Protein AF-A0A1X7TLF6-F1 (afdb_monomer)

InterPro domains:
  IPR027417 P-loop containing nucleoside triphosphate hydrolase [G3DSA:3.40.50.300] (370-614)
  IPR027417 P-loop containing nucleoside triphosphate hydrolase [SSF52540] (423-614)
  IPR045055 DNA2/NAM7-like helicase [PTHR10887] (126-614)

Organism: Amphimedon queenslandica (NCBI:txid400682)

Structure (mmCIF, N/CA/C/O backbone):
data_AF-A0A1X7TLF6-F1
#
_entry.id   AF-A0A1X7TLF6-F1
#
loop_
_atom_site.group_PDB
_atom_site.id
_atom_site.type_symbol
_atom_site.label_atom_id
_atom_site.label_alt_id
_atom_site.label_comp_id
_atom_site.label_asym_id
_atom_site.label_entity_id
_atom_site.label_seq_id
_atom_site.pdbx_PDB_ins_code
_atom_site.Cartn_x
_atom_site.Cartn_y
_atom_site.Cartn_z
_atom_site.occupancy
_atom_site.B_iso_or_equiv
_atom_site.auth_seq_id
_atom_site.auth_comp_id
_atom_site.auth_asym_id
_atom_site.auth_atom_id
_atom_site.pdbx_PDB_model_num
ATOM 1 N N . MET A 1 1 ? -27.884 45.893 4.105 1.00 52.44 1 MET A N 1
ATOM 2 C CA . MET A 1 1 ? -26.472 46.278 4.357 1.00 52.44 1 MET A CA 1
ATOM 3 C C . MET A 1 1 ? -25.702 45.244 5.180 1.00 52.44 1 MET A C 1
ATOM 5 O O . MET A 1 1 ? -24.626 44.874 4.738 1.00 52.44 1 MET A O 1
ATOM 9 N N . LYS A 1 2 ? -26.229 44.718 6.301 1.00 52.31 2 LYS A N 1
ATOM 10 C CA . LYS A 1 2 ? -25.529 43.702 7.125 1.00 52.31 2 LYS A CA 1
ATOM 11 C C . LYS A 1 2 ? -25.137 42.419 6.367 1.00 52.31 2 LYS A C 1
ATOM 13 O O . LYS A 1 2 ? -24.001 41.988 6.484 1.00 52.31 2 LYS A O 1
ATOM 18 N N . THR A 1 3 ? -26.010 41.883 5.514 1.00 53.84 3 THR A N 1
ATOM 19 C CA . THR A 1 3 ? -25.755 40.642 4.750 1.00 53.84 3 THR A CA 1
ATOM 20 C C . THR A 1 3 ? -24.618 40.775 3.730 1.00 53.84 3 THR A C 1
ATOM 22 O O . THR A 1 3 ? -23.784 39.888 3.625 1.00 53.84 3 THR A O 1
ATOM 25 N N . LYS A 1 4 ? -24.513 41.927 3.049 1.00 57.69 4 LYS A N 1
ATOM 26 C CA . LYS A 1 4 ? -23.407 42.216 2.115 1.00 57.69 4 LYS A CA 1
ATOM 27 C C . LYS A 1 4 ? -22.057 42.397 2.823 1.00 57.69 4 LYS A C 1
ATOM 29 O O . LYS A 1 4 ? -21.023 42.183 2.213 1.00 57.69 4 LYS A O 1
ATOM 34 N N . CYS A 1 5 ? -22.063 42.809 4.092 1.00 58.69 5 CYS A N 1
ATOM 35 C CA . CYS A 1 5 ? -20.845 42.986 4.886 1.00 58.69 5 CYS A CA 1
ATOM 36 C C . CYS A 1 5 ? -20.303 41.643 5.407 1.00 58.69 5 CYS A C 1
ATOM 38 O O . CYS A 1 5 ? -19.096 41.462 5.488 1.00 58.69 5 CYS A O 1
ATOM 40 N N . ILE A 1 6 ? -21.197 40.695 5.714 1.00 66.19 6 ILE A N 1
ATOM 41 C CA . ILE A 1 6 ? -20.839 39.332 6.139 1.00 66.19 6 ILE A CA 1
ATOM 42 C C . ILE A 1 6 ? -20.264 38.540 4.959 1.00 66.19 6 ILE A C 1
ATOM 44 O O . ILE A 1 6 ? -19.164 38.020 5.071 1.00 66.19 6 ILE A O 1
ATOM 48 N N . GLN A 1 7 ? -20.928 38.572 3.799 1.00 64.94 7 GLN A N 1
ATOM 49 C CA . GLN A 1 7 ? -20.441 37.892 2.589 1.00 64.94 7 GLN A CA 1
ATOM 50 C C . GLN A 1 7 ? -19.050 38.371 2.154 1.00 64.94 7 GLN A C 1
ATOM 52 O O . GLN A 1 7 ? -18.226 37.570 1.733 1.00 64.94 7 GLN A O 1
ATOM 57 N N . ARG A 1 8 ? -18.768 39.671 2.304 1.00 68.25 8 ARG A N 1
ATOM 58 C CA . ARG A 1 8 ? -17.463 40.249 1.961 1.00 68.25 8 ARG A CA 1
ATOM 59 C C . ARG A 1 8 ? -16.353 39.811 2.923 1.00 68.25 8 ARG A C 1
ATOM 61 O O . ARG A 1 8 ? -15.228 39.620 2.489 1.00 68.25 8 ARG A O 1
ATOM 68 N N . LYS A 1 9 ? -16.675 39.623 4.208 1.00 70.00 9 LYS A N 1
ATOM 69 C CA . LYS A 1 9 ? -15.733 39.086 5.202 1.00 70.00 9 LYS A CA 1
ATOM 70 C C . LYS A 1 9 ? -15.443 37.603 4.978 1.00 70.00 9 LYS A C 1
ATOM 72 O O . LYS A 1 9 ? -14.286 37.217 5.038 1.00 70.00 9 LYS A O 1
ATOM 77 N N . GLU A 1 10 ? -16.465 36.808 4.666 1.00 73.69 10 GLU A N 1
ATOM 78 C CA . GLU A 1 10 ? -16.305 35.383 4.330 1.00 73.69 10 GLU A CA 1
ATOM 79 C C . GLU A 1 10 ? -15.481 35.190 3.046 1.00 73.69 10 GLU A C 1
ATOM 81 O O . GLU A 1 10 ? -14.695 34.256 2.931 1.00 73.69 10 GLU A O 1
ATOM 86 N N . GLU A 1 11 ? -15.630 36.085 2.068 1.00 78.50 11 GLU A N 1
ATOM 87 C CA . GLU A 1 11 ? -14.824 36.084 0.843 1.00 78.50 11 GLU A CA 1
ATOM 88 C C . GLU A 1 11 ? -13.367 36.505 1.101 1.00 78.50 11 GLU A C 1
ATOM 90 O O . GLU A 1 11 ? -12.450 35.884 0.571 1.00 78.50 11 GLU A O 1
ATOM 95 N N . GLU A 1 12 ? -13.132 37.496 1.967 1.00 79.25 12 GLU A N 1
ATOM 96 C CA . GLU A 1 12 ? -11.783 37.886 2.400 1.00 79.25 12 GLU A CA 1
ATOM 97 C C . GLU A 1 12 ? -11.080 36.805 3.238 1.00 79.25 12 GLU A C 1
ATOM 99 O O . GLU A 1 12 ? -9.862 36.665 3.124 1.00 79.25 12 GLU A O 1
ATOM 104 N N . GLU A 1 13 ? -11.810 36.050 4.066 1.00 79.00 13 GLU A N 1
ATOM 105 C CA . GLU A 1 13 ? -11.271 34.903 4.812 1.00 79.00 13 GLU A CA 1
ATOM 106 C C . GLU A 1 13 ? -10.916 33.744 3.876 1.00 79.00 13 GLU A C 1
ATOM 108 O O . GLU A 1 13 ? -9.780 33.280 3.922 1.00 79.00 13 GLU A O 1
ATOM 113 N N . ARG A 1 14 ? -11.797 33.374 2.934 1.00 77.12 14 ARG A N 1
ATOM 114 C CA . ARG A 1 14 ? -11.484 32.347 1.922 1.00 77.12 14 ARG A CA 1
ATOM 115 C C . ARG A 1 14 ? -10.258 32.696 1.078 1.00 77.12 14 ARG A C 1
ATOM 117 O O . ARG A 1 14 ? -9.389 31.861 0.888 1.00 77.12 14 ARG A O 1
ATOM 124 N N . LEU A 1 15 ? -10.130 33.948 0.634 1.00 79.75 15 LEU A N 1
ATOM 125 C CA . LEU A 1 15 ? -8.958 34.409 -0.128 1.00 79.75 15 LEU A CA 1
ATOM 126 C C . LEU A 1 15 ? -7.668 34.479 0.709 1.00 79.75 15 LEU A C 1
ATOM 128 O O . LEU A 1 15 ? -6.574 34.631 0.155 1.00 79.75 15 LEU A O 1
ATOM 132 N N . LYS A 1 16 ? -7.765 34.478 2.042 1.00 78.44 16 LYS A N 1
ATOM 133 C CA . LYS A 1 16 ? -6.599 34.330 2.924 1.00 78.44 16 LYS A CA 1
ATOM 134 C C . LYS A 1 16 ? -6.235 32.862 3.094 1.00 78.44 16 LYS A C 1
ATOM 136 O O . LYS A 1 16 ? -5.054 32.557 2.996 1.00 78.44 16 LYS A O 1
ATOM 141 N N . GLU A 1 17 ? -7.223 31.993 3.285 1.00 76.50 17 GLU A N 1
ATOM 142 C CA . GLU A 1 17 ? -7.033 30.540 3.368 1.00 76.50 17 GLU A CA 1
ATOM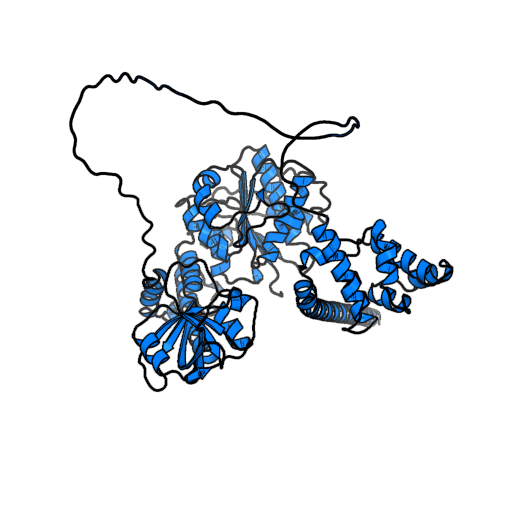 143 C C . GLU A 1 17 ? -6.424 29.989 2.071 1.00 76.50 17 GLU A C 1
ATOM 145 O O . GLU A 1 17 ? -5.381 29.352 2.128 1.00 76.50 17 GLU A O 1
ATOM 150 N N . GLU A 1 18 ? -6.953 30.355 0.898 1.00 78.25 18 GLU A N 1
ATOM 151 C CA . GLU A 1 18 ? -6.400 29.942 -0.404 1.00 78.25 18 GLU A CA 1
ATOM 152 C C . GLU A 1 18 ? -4.954 30.422 -0.618 1.00 78.25 18 GLU A C 1
ATOM 154 O O . GLU A 1 18 ? -4.133 29.702 -1.184 1.00 78.25 18 GLU A O 1
ATOM 159 N N . ARG A 1 19 ? -4.612 31.637 -0.163 1.00 72.69 19 ARG A N 1
ATOM 160 C CA . ARG A 1 19 ? -3.227 32.137 -0.233 1.00 72.69 19 ARG A CA 1
ATOM 161 C C . ARG A 1 19 ? -2.304 31.391 0.717 1.00 72.69 19 ARG A C 1
ATOM 163 O O . ARG A 1 19 ? -1.173 31.106 0.343 1.00 72.69 19 ARG A O 1
ATOM 170 N N . GLN A 1 20 ? -2.780 31.075 1.917 1.00 72.75 20 GLN A N 1
ATOM 171 C CA . GLN A 1 20 ? -2.011 30.307 2.885 1.00 72.75 20 GLN A CA 1
ATOM 172 C C . GLN A 1 20 ? -1.780 28.872 2.388 1.00 72.75 20 GLN A C 1
ATOM 174 O O . GLN A 1 20 ? -0.656 28.389 2.458 1.00 72.75 20 GLN A O 1
ATOM 179 N N . GLU A 1 21 ? -2.794 28.223 1.813 1.00 71.06 21 GLU A N 1
ATOM 180 C CA . GLU A 1 21 ? -2.663 26.896 1.196 1.00 71.06 21 GLU A CA 1
ATOM 181 C C . GLU A 1 21 ? -1.687 26.911 0.013 1.00 71.06 21 GLU A C 1
ATOM 183 O O . GLU A 1 21 ? -0.846 26.021 -0.100 1.00 71.06 21 GLU A O 1
ATOM 188 N N . GLN A 1 22 ? -1.733 27.945 -0.837 1.00 72.94 22 GLN A N 1
ATOM 189 C CA . GLN A 1 22 ? -0.763 28.118 -1.923 1.00 72.94 22 GLN A CA 1
ATOM 190 C C . GLN A 1 22 ? 0.666 28.309 -1.400 1.00 72.94 22 GLN A C 1
ATOM 192 O O . GLN A 1 22 ? 1.591 27.724 -1.955 1.00 72.94 22 GLN A O 1
ATOM 197 N N . GLU A 1 23 ? 0.866 29.097 -0.341 1.00 71.62 23 GLU A N 1
ATOM 198 C CA . GLU A 1 23 ? 2.180 29.280 0.290 1.00 71.62 23 GLU A CA 1
ATOM 199 C C . GLU A 1 23 ? 2.695 27.980 0.931 1.00 71.62 23 GLU A C 1
ATOM 201 O O . GLU A 1 23 ? 3.867 27.638 0.763 1.00 71.62 23 GLU A O 1
ATOM 206 N N . GLU A 1 24 ? 1.828 27.221 1.608 1.00 70.75 24 GLU A N 1
ATOM 207 C CA . GLU A 1 24 ? 2.159 25.920 2.205 1.00 70.75 24 GLU A CA 1
ATOM 208 C C . GLU A 1 24 ? 2.501 24.870 1.138 1.00 70.75 24 GLU A C 1
ATOM 210 O O . GLU A 1 24 ? 3.471 24.122 1.291 1.00 70.75 24 GLU A O 1
ATOM 215 N N . GLN A 1 25 ? 1.755 24.839 0.031 1.00 69.06 25 GLN A N 1
ATOM 216 C CA . GLN A 1 25 ? 2.014 23.940 -1.091 1.00 69.06 25 GLN A CA 1
ATOM 217 C C . GLN A 1 25 ? 3.322 24.292 -1.809 1.00 69.06 25 GLN A C 1
ATOM 219 O O . GLN A 1 25 ? 4.119 23.404 -2.113 1.00 69.06 25 GLN A O 1
ATOM 224 N N . LEU A 1 26 ? 3.587 25.581 -2.024 1.00 72.06 26 LEU A N 1
ATOM 225 C CA . LEU A 1 26 ? 4.822 26.045 -2.654 1.00 72.06 26 LEU A CA 1
ATOM 226 C C . LEU A 1 26 ? 6.040 25.761 -1.761 1.00 72.06 26 LEU A C 1
ATOM 228 O O . LEU A 1 26 ? 7.088 25.347 -2.250 1.00 72.06 26 LEU A O 1
ATOM 232 N N . GLU A 1 27 ? 5.898 25.890 -0.440 1.00 71.44 27 GLU A N 1
ATOM 233 C CA . GLU A 1 27 ? 6.930 25.480 0.515 1.00 71.44 27 GLU A CA 1
ATOM 234 C C . GLU A 1 27 ? 7.154 23.963 0.522 1.00 71.44 27 GLU A C 1
ATOM 236 O O . GLU A 1 27 ? 8.299 23.515 0.617 1.00 71.44 27 GLU A O 1
ATOM 241 N N . TYR A 1 28 ? 6.087 23.168 0.419 1.00 72.75 28 TYR A N 1
ATOM 242 C CA . TYR A 1 28 ? 6.189 21.714 0.318 1.00 72.75 28 TYR A CA 1
ATOM 243 C C . TYR A 1 28 ? 6.970 21.303 -0.936 1.00 72.75 28 TYR A C 1
ATOM 245 O O . TYR A 1 28 ? 7.936 20.545 -0.839 1.00 72.75 28 TYR A O 1
ATOM 253 N N . GLU A 1 29 ? 6.631 21.876 -2.093 1.00 71.56 29 GLU A N 1
ATOM 254 C CA . GLU A 1 29 ? 7.352 21.648 -3.349 1.00 71.56 29 GLU A CA 1
ATOM 255 C C . GLU A 1 29 ? 8.821 22.094 -3.256 1.00 71.56 29 GLU A C 1
ATOM 257 O O . GLU A 1 29 ? 9.721 21.377 -3.701 1.00 71.56 29 GLU A O 1
ATOM 262 N N . MET A 1 30 ? 9.101 23.237 -2.620 1.00 72.50 30 MET A N 1
ATOM 263 C CA . MET A 1 30 ? 10.473 23.703 -2.386 1.00 72.50 30 MET A CA 1
ATOM 264 C C . MET A 1 30 ? 11.268 22.758 -1.477 1.00 72.50 30 MET A C 1
ATOM 266 O O . MET A 1 30 ? 12.436 22.481 -1.759 1.00 72.50 30 MET A O 1
ATOM 270 N N . LYS A 1 31 ? 10.656 22.235 -0.408 1.00 70.81 31 LYS A N 1
ATOM 271 C CA . LYS A 1 31 ? 11.299 21.278 0.504 1.00 70.81 31 LYS A CA 1
ATOM 272 C C . LYS A 1 31 ? 11.544 19.923 -0.149 1.00 70.81 31 LYS A C 1
ATOM 274 O O . LYS A 1 31 ? 12.618 19.363 0.052 1.00 70.81 31 LYS A O 1
ATOM 279 N N . GLU A 1 32 ? 10.616 19.415 -0.953 1.00 70.69 32 GLU A N 1
ATOM 280 C CA . GLU A 1 32 ? 10.803 18.163 -1.701 1.00 70.69 32 GLU A CA 1
ATOM 281 C C . GLU A 1 32 ? 11.903 18.291 -2.767 1.00 70.69 32 GLU A C 1
ATOM 283 O O . GLU A 1 32 ? 12.769 17.416 -2.888 1.00 70.69 32 GLU A O 1
ATOM 288 N N . ASN A 1 33 ? 11.945 19.420 -3.483 1.00 73.25 33 ASN A N 1
ATOM 289 C CA . ASN A 1 33 ? 13.021 19.721 -4.430 1.00 73.25 33 ASN A CA 1
ATOM 290 C C . ASN A 1 33 ? 14.383 19.809 -3.724 1.00 73.25 33 ASN A C 1
ATOM 292 O O . ASN A 1 33 ? 15.355 19.190 -4.164 1.00 73.25 33 ASN A O 1
ATOM 296 N N . PHE A 1 34 ? 14.444 20.501 -2.582 1.00 79.06 34 PHE A N 1
ATOM 297 C CA . PHE A 1 34 ? 15.642 20.568 -1.747 1.00 79.06 34 PHE A CA 1
ATOM 298 C C . PHE A 1 34 ? 16.082 19.187 -1.238 1.00 79.06 34 PHE A C 1
ATOM 300 O O . PHE A 1 34 ? 17.257 18.836 -1.351 1.00 79.06 34 PHE A O 1
ATOM 307 N N . LEU A 1 35 ? 15.159 18.378 -0.704 1.00 71.12 35 LEU A N 1
ATOM 308 C CA . LEU A 1 35 ? 15.463 17.036 -0.201 1.00 71.12 35 LEU A CA 1
ATOM 309 C C . LEU A 1 35 ? 16.005 16.144 -1.316 1.00 71.12 35 LEU A C 1
ATOM 311 O O . LEU A 1 35 ? 16.934 15.373 -1.087 1.00 71.12 35 LEU A O 1
ATOM 315 N N . THR A 1 36 ? 15.477 16.272 -2.532 1.00 73.75 36 THR A N 1
ATOM 316 C CA . THR A 1 36 ? 15.972 15.542 -3.704 1.00 73.75 36 THR A CA 1
ATOM 317 C C . THR A 1 36 ? 17.422 15.911 -4.030 1.00 73.75 36 THR A C 1
ATOM 319 O O . THR A 1 36 ? 18.246 15.021 -4.247 1.00 73.75 36 THR A O 1
ATOM 322 N N . GLN A 1 37 ? 17.771 17.199 -3.986 1.00 72.38 37 GLN A N 1
ATOM 323 C CA . GLN A 1 37 ? 19.135 17.669 -4.249 1.00 72.38 37 GLN A CA 1
ATOM 324 C C . GLN A 1 37 ? 20.117 17.302 -3.126 1.00 72.38 37 GLN A C 1
ATOM 326 O O . GLN A 1 37 ? 21.215 16.800 -3.386 1.00 72.38 37 GLN A O 1
ATOM 331 N N . ILE A 1 38 ? 19.717 17.479 -1.864 1.00 79.44 38 ILE A N 1
ATOM 332 C CA . ILE A 1 38 ? 20.559 17.144 -0.713 1.00 79.44 38 ILE A CA 1
ATOM 333 C C . ILE A 1 38 ? 20.734 15.639 -0.538 1.00 79.44 38 ILE A C 1
ATOM 335 O O . ILE A 1 38 ? 21.809 15.232 -0.111 1.00 79.44 38 ILE A O 1
ATOM 339 N N . ARG A 1 39 ? 19.776 14.793 -0.942 1.00 75.81 39 ARG A N 1
ATOM 340 C CA . ARG A 1 39 ? 19.952 13.327 -0.941 1.00 75.81 39 ARG A CA 1
ATOM 341 C C . ARG A 1 39 ? 21.185 12.897 -1.729 1.00 75.81 39 ARG A C 1
ATOM 343 O O . ARG A 1 39 ? 21.963 12.093 -1.226 1.00 75.81 39 ARG A O 1
ATOM 350 N N . SER A 1 40 ? 21.401 13.458 -2.921 1.00 74.88 40 SER A N 1
ATOM 351 C CA . SER A 1 40 ? 22.585 13.135 -3.728 1.00 74.88 40 SER A CA 1
ATOM 352 C C . SER A 1 40 ? 23.885 13.562 -3.037 1.00 74.88 40 SER A C 1
ATOM 354 O O . SER A 1 40 ? 24.871 12.829 -3.092 1.00 74.88 40 SER A O 1
ATOM 356 N N . LYS A 1 41 ? 23.888 14.731 -2.381 1.00 77.25 41 LYS A N 1
ATOM 357 C CA . LYS A 1 41 ? 25.063 15.299 -1.699 1.00 77.25 41 LYS A CA 1
ATOM 358 C C . LYS A 1 41 ? 25.362 14.610 -0.362 1.00 77.25 41 LYS A C 1
ATOM 360 O O . LYS A 1 41 ? 26.515 14.350 -0.048 1.00 77.25 41 LYS A O 1
ATOM 365 N N . ALA A 1 42 ? 24.337 14.261 0.408 1.00 79.31 42 ALA A N 1
ATOM 366 C CA . ALA A 1 42 ? 24.466 13.476 1.631 1.00 79.31 42 ALA A CA 1
ATOM 367 C C . ALA A 1 42 ? 24.980 12.062 1.317 1.00 79.31 42 ALA A C 1
ATOM 369 O O . ALA A 1 42 ? 25.908 11.588 1.968 1.00 79.31 42 ALA A O 1
ATOM 370 N N . PHE A 1 43 ? 24.467 11.431 0.254 1.00 76.50 43 PHE A N 1
ATOM 371 C CA . PHE A 1 43 ? 24.915 10.102 -0.162 1.00 76.50 43 PHE A CA 1
ATOM 372 C C . PHE A 1 43 ? 26.387 10.081 -0.597 1.00 76.50 43 PHE A C 1
ATOM 374 O O . PHE A 1 43 ? 27.099 9.130 -0.275 1.00 76.50 43 PHE A O 1
ATOM 381 N N . SER A 1 44 ? 26.880 11.132 -1.269 1.00 75.69 44 SER A N 1
ATOM 382 C CA . SER A 1 44 ? 28.310 11.238 -1.600 1.00 75.69 44 SER A CA 1
ATOM 383 C C . SER A 1 44 ? 29.221 11.365 -0.373 1.00 75.69 44 SER A C 1
ATOM 385 O O . SER A 1 44 ? 30.376 10.963 -0.452 1.00 75.69 44 SER A O 1
ATOM 387 N N . GLU A 1 45 ? 28.699 11.855 0.754 1.00 75.44 45 GLU A N 1
ATOM 388 C CA . GLU A 1 45 ? 29.403 11.938 2.045 1.00 75.44 45 GLU A CA 1
ATOM 389 C C . GLU A 1 45 ? 29.158 10.699 2.933 1.00 75.44 45 GLU A C 1
ATOM 391 O O . GLU A 1 45 ? 29.537 10.684 4.099 1.00 75.44 45 GLU A O 1
ATOM 396 N N . GLY A 1 46 ? 28.504 9.649 2.416 1.00 76.50 46 GLY A N 1
ATOM 397 C CA . GLY A 1 46 ? 28.211 8.431 3.181 1.00 76.50 46 GLY A CA 1
ATOM 398 C C . GLY A 1 46 ? 27.095 8.584 4.223 1.00 76.50 46 GLY A C 1
ATOM 399 O O . GLY A 1 46 ? 27.067 7.841 5.208 1.00 76.50 46 GLY A O 1
ATOM 400 N N . LEU A 1 47 ? 26.183 9.538 4.020 1.00 77.56 47 LEU A N 1
ATOM 401 C CA . LEU A 1 47 ? 25.008 9.795 4.856 1.00 77.56 47 LEU A CA 1
ATOM 402 C C . LEU A 1 47 ? 23.701 9.401 4.155 1.00 77.56 47 LEU A C 1
ATOM 404 O O . LEU A 1 47 ? 23.595 9.427 2.928 1.00 77.56 47 LEU A O 1
ATOM 408 N N . ASP A 1 48 ? 22.687 9.063 4.946 1.00 81.75 48 ASP A N 1
ATOM 409 C CA . ASP A 1 48 ? 21.315 8.809 4.513 1.00 81.75 48 ASP A CA 1
ATOM 410 C C . ASP A 1 48 ? 20.336 9.854 5.090 1.00 81.75 48 ASP A C 1
ATOM 412 O O . ASP A 1 48 ? 20.703 10.724 5.878 1.00 81.75 48 ASP A O 1
ATOM 416 N N . VAL A 1 49 ? 19.076 9.829 4.640 1.00 76.19 49 VAL A N 1
ATOM 417 C CA . VAL A 1 49 ? 18.047 10.791 5.087 1.00 76.19 49 VAL A CA 1
ATOM 418 C C . VAL A 1 49 ? 17.822 10.742 6.610 1.00 76.19 49 VAL A C 1
ATOM 420 O O . VAL A 1 49 ? 17.753 11.814 7.214 1.00 76.19 49 VAL A O 1
ATOM 423 N N . PRO A 1 50 ? 17.740 9.563 7.261 1.00 82.12 50 PRO A N 1
ATOM 424 C CA . PRO A 1 50 ? 17.700 9.477 8.722 1.00 82.12 50 PRO A CA 1
ATOM 425 C C . PRO A 1 50 ? 18.824 10.231 9.444 1.00 82.12 50 PRO A C 1
ATOM 427 O O . PRO A 1 50 ? 18.557 10.850 10.475 1.00 82.12 50 PRO A O 1
ATOM 430 N N . ASP A 1 51 ? 20.047 10.238 8.907 1.00 82.62 51 ASP A N 1
ATOM 431 C CA . ASP A 1 51 ? 21.166 10.972 9.513 1.00 82.62 51 ASP A CA 1
ATOM 432 C C . ASP A 1 51 ? 20.939 12.497 9.535 1.00 82.62 51 ASP A C 1
ATOM 434 O O . ASP A 1 51 ? 21.406 13.190 10.441 1.00 82.62 51 ASP A O 1
ATOM 438 N N . LEU A 1 52 ? 20.180 13.034 8.573 1.00 83.25 52 LEU A N 1
ATOM 439 C CA . LEU A 1 52 ? 19.824 14.458 8.507 1.00 83.25 52 LEU A CA 1
ATOM 440 C C . LEU A 1 52 ? 18.666 14.820 9.455 1.00 83.25 52 LEU A C 1
ATOM 442 O O . LEU A 1 52 ? 18.499 15.981 9.832 1.00 83.25 52 LEU A O 1
ATOM 446 N N . GLN A 1 53 ? 17.875 13.831 9.880 1.00 85.62 53 GLN A N 1
ATOM 447 C CA . GLN A 1 53 ? 16.699 14.007 10.741 1.00 85.62 53 GLN A CA 1
ATOM 448 C C . GLN A 1 53 ? 17.026 14.048 12.238 1.00 85.62 53 GLN A C 1
ATOM 450 O O . GLN A 1 53 ? 16.125 14.052 13.081 1.00 85.62 53 GLN A O 1
ATOM 455 N N . VAL A 1 54 ? 18.310 14.107 12.585 1.00 87.25 54 VAL A N 1
ATOM 456 C CA . VAL A 1 54 ? 18.780 14.255 13.962 1.00 87.25 54 VAL A CA 1
ATOM 457 C C . VAL A 1 54 ? 18.523 15.687 14.448 1.00 87.25 54 VAL A C 1
ATOM 459 O O . VAL A 1 54 ? 18.768 16.655 13.730 1.00 87.25 54 VAL A O 1
ATOM 462 N N . ASN A 1 55 ? 18.024 15.831 15.678 1.00 89.94 55 ASN A N 1
ATOM 463 C CA . ASN A 1 55 ? 17.822 17.142 16.302 1.00 89.94 55 ASN A CA 1
ATOM 464 C C . ASN A 1 55 ? 19.166 17.777 16.678 1.00 89.94 55 ASN A C 1
ATOM 466 O O . ASN A 1 55 ? 20.044 17.091 17.207 1.00 89.94 55 ASN A O 1
ATOM 470 N N . LEU A 1 56 ? 19.288 19.092 16.493 1.00 90.62 56 LEU A N 1
ATOM 471 C CA . LEU A 1 56 ? 20.430 19.852 16.995 1.00 90.62 56 LEU A CA 1
ATOM 472 C C . LEU A 1 56 ? 20.485 19.772 18.530 1.00 90.62 56 LEU A C 1
ATOM 474 O O . LEU A 1 56 ? 19.475 19.986 19.206 1.00 90.62 56 LEU A O 1
ATOM 478 N N . ARG A 1 57 ? 21.663 19.477 19.087 1.00 88.56 57 ARG A N 1
ATOM 479 C CA . ARG A 1 57 ? 21.899 19.441 20.539 1.00 88.56 57 ARG A CA 1
ATOM 480 C C . ARG A 1 57 ? 22.644 20.690 20.989 1.00 88.56 57 ARG A C 1
ATOM 482 O O . ARG A 1 57 ? 23.354 21.313 20.206 1.00 88.56 57 ARG A O 1
ATOM 489 N N . GLN A 1 58 ? 22.535 21.008 22.278 1.00 88.50 58 GLN A N 1
ATOM 490 C CA . GLN A 1 58 ? 23.197 22.177 22.865 1.00 88.50 58 GLN A CA 1
ATOM 491 C C . GLN A 1 58 ? 24.725 22.149 22.680 1.00 88.50 58 GLN A C 1
ATOM 493 O O . GLN A 1 58 ? 25.331 23.183 22.430 1.00 88.50 58 GLN A O 1
ATOM 498 N N . GLU A 1 59 ? 25.337 20.966 22.751 1.00 87.12 59 GLU A N 1
ATOM 499 C CA . GLU A 1 59 ? 26.782 20.765 22.560 1.00 87.12 59 GLU A CA 1
ATOM 500 C C . GLU A 1 59 ? 27.270 21.031 21.125 1.00 87.12 59 GLU A C 1
ATOM 502 O O . GLU A 1 59 ? 28.458 21.256 20.911 1.00 87.12 59 GLU A O 1
ATOM 507 N N . ASP A 1 60 ? 26.353 21.076 20.154 1.00 89.31 60 ASP A N 1
ATOM 508 C CA . ASP A 1 60 ? 26.660 21.240 18.730 1.00 89.31 60 ASP A CA 1
ATOM 509 C C . ASP A 1 60 ? 26.430 22.686 18.240 1.00 89.31 60 ASP A C 1
ATOM 511 O O . ASP A 1 60 ? 26.749 23.025 17.097 1.00 89.31 60 ASP A O 1
ATOM 515 N N . VAL A 1 61 ? 25.881 23.556 19.100 1.00 89.94 61 VAL A N 1
ATOM 516 C CA . VAL A 1 61 ? 25.468 24.928 18.752 1.00 89.94 61 VAL A CA 1
ATOM 517 C C . VAL A 1 61 ? 26.635 25.770 18.257 1.00 89.94 61 VAL A C 1
ATOM 519 O O . VAL A 1 61 ? 26.496 26.448 17.242 1.00 89.94 61 VAL A O 1
ATOM 522 N N . ASP A 1 62 ? 27.785 25.715 18.927 1.00 88.38 62 ASP A N 1
ATOM 523 C CA . ASP A 1 62 ? 28.947 26.534 18.568 1.00 88.38 62 ASP A CA 1
ATOM 524 C C . ASP A 1 62 ? 29.491 26.173 17.180 1.00 88.38 62 ASP A C 1
ATOM 526 O O . ASP A 1 62 ? 29.831 27.053 16.381 1.00 88.38 62 ASP A O 1
ATOM 530 N N . LEU A 1 63 ? 29.508 24.876 16.858 1.00 89.88 63 LEU A N 1
ATOM 531 C CA . LEU A 1 63 ? 29.933 24.375 15.553 1.00 89.88 63 LEU A CA 1
ATOM 532 C C . LEU A 1 63 ? 28.990 24.868 14.455 1.00 89.88 63 LEU A C 1
ATOM 534 O O . LEU A 1 63 ? 29.446 25.421 13.453 1.00 89.88 63 LEU A O 1
ATOM 538 N N . VAL A 1 64 ? 27.678 24.715 14.652 1.00 89.50 64 VAL A N 1
ATOM 539 C CA . VAL A 1 64 ? 26.670 25.116 13.661 1.00 89.50 64 VAL A CA 1
ATOM 540 C C . VAL A 1 64 ? 26.580 26.638 13.532 1.00 89.50 64 VAL A C 1
ATOM 542 O O . VAL A 1 64 ? 26.436 27.154 12.424 1.00 89.50 64 VAL A O 1
ATOM 545 N N . ALA A 1 65 ? 26.759 27.388 14.621 1.00 89.69 65 ALA A N 1
ATOM 546 C CA . ALA A 1 65 ? 26.836 28.847 14.585 1.00 89.69 65 ALA A CA 1
ATOM 547 C C . ALA A 1 65 ? 27.999 29.328 13.700 1.00 89.69 65 ALA A C 1
ATOM 549 O O . ALA A 1 65 ? 27.865 30.323 12.983 1.00 89.69 65 ALA A O 1
ATOM 550 N N . GLY A 1 66 ? 29.119 28.597 13.685 1.00 86.50 66 GLY A N 1
ATOM 551 C CA . GLY A 1 66 ? 30.239 28.846 12.774 1.00 86.50 66 GLY A CA 1
ATOM 552 C C . GLY A 1 66 ? 29.886 28.689 11.288 1.00 86.50 66 GLY A C 1
ATOM 553 O O . GLY A 1 66 ? 30.494 29.354 10.451 1.00 86.50 66 GLY A O 1
ATOM 554 N N . GLN A 1 67 ? 28.875 27.874 10.971 1.00 86.75 67 GLN A N 1
ATOM 555 C CA . GLN A 1 67 ? 28.439 27.553 9.606 1.00 86.75 67 GLN A CA 1
ATOM 556 C C . GLN A 1 67 ? 27.336 28.476 9.071 1.00 86.75 67 GLN A C 1
ATOM 558 O O . GLN A 1 67 ? 27.096 28.540 7.869 1.00 86.75 67 GLN A O 1
ATOM 563 N N . ILE A 1 68 ? 26.670 29.242 9.934 1.00 85.19 68 ILE A N 1
ATOM 564 C CA . ILE A 1 68 ? 25.714 30.256 9.480 1.00 85.19 68 ILE A CA 1
ATOM 565 C C . ILE A 1 68 ? 26.485 31.419 8.845 1.00 85.19 68 ILE A C 1
ATOM 567 O O . ILE A 1 68 ? 27.482 31.893 9.396 1.00 85.19 68 ILE A O 1
ATOM 571 N N . GLY A 1 69 ? 26.014 31.923 7.702 1.00 76.25 69 GLY A N 1
ATOM 572 C CA . GLY A 1 69 ? 26.633 33.037 6.979 1.00 76.25 69 GLY A CA 1
ATOM 573 C C . GLY A 1 69 ? 26.692 34.361 7.761 1.00 76.25 69 GLY A C 1
ATOM 574 O O . GLY A 1 69 ? 26.310 34.472 8.929 1.00 76.25 69 GLY A O 1
ATOM 575 N N . LYS A 1 70 ? 27.198 35.425 7.121 1.00 74.69 70 LYS A N 1
ATOM 576 C CA . LYS A 1 70 ? 27.277 36.765 7.748 1.00 74.69 70 LYS A CA 1
ATOM 577 C C . LYS A 1 70 ? 25.896 37.362 8.049 1.00 74.69 70 LYS A C 1
ATOM 579 O O . LYS A 1 70 ? 25.799 38.179 8.968 1.00 74.69 70 LYS A O 1
ATOM 584 N N . ASP A 1 71 ? 24.880 36.955 7.291 1.00 81.81 71 ASP A N 1
ATOM 585 C CA . ASP A 1 71 ? 23.492 37.388 7.426 1.00 81.81 71 ASP A CA 1
ATOM 586 C C . ASP A 1 71 ? 22.639 36.335 8.154 1.00 81.81 71 ASP A C 1
ATOM 588 O O . ASP A 1 71 ? 21.825 35.616 7.577 1.00 81.81 71 ASP A O 1
ATOM 592 N N . TRP A 1 72 ? 22.861 36.231 9.465 1.00 87.25 72 TRP A N 1
ATOM 593 C CA . TRP A 1 72 ? 22.105 35.335 10.345 1.00 87.25 72 TRP A CA 1
ATOM 594 C C . TRP A 1 72 ? 20.619 35.715 10.453 1.00 87.25 72 TRP A C 1
ATOM 596 O O . TRP A 1 72 ? 19.800 34.876 10.818 1.00 87.25 72 TRP A O 1
ATOM 606 N N . TYR A 1 73 ? 20.271 36.969 10.146 1.00 88.31 73 TYR A N 1
ATOM 607 C CA . TYR A 1 73 ? 18.909 37.484 10.252 1.00 88.31 73 TYR A CA 1
ATOM 608 C C . TYR A 1 73 ? 18.045 36.932 9.113 1.00 88.31 73 TYR A C 1
ATOM 610 O O . TYR A 1 73 ? 16.959 36.411 9.358 1.00 88.31 73 TYR A O 1
ATOM 618 N N . THR A 1 74 ? 18.571 36.941 7.884 1.00 85.38 74 THR A N 1
ATOM 619 C CA . THR A 1 74 ? 17.938 36.282 6.731 1.00 85.38 74 THR A CA 1
ATOM 620 C C . THR A 1 74 ? 17.824 34.770 6.934 1.00 85.38 74 THR A C 1
ATOM 622 O O . THR A 1 74 ? 16.763 34.201 6.687 1.00 85.38 74 THR A O 1
ATOM 625 N N . PHE A 1 75 ? 18.861 34.119 7.475 1.00 87.12 75 PHE A N 1
ATOM 626 C CA . PHE A 1 75 ? 18.775 32.709 7.874 1.00 87.12 75 PHE A CA 1
ATOM 627 C C . PHE A 1 75 ? 17.634 32.473 8.883 1.00 87.12 75 PHE A C 1
ATOM 629 O O . PHE A 1 75 ? 16.810 31.588 8.683 1.00 87.12 75 PHE A O 1
ATOM 636 N N . GLY A 1 76 ? 17.511 33.310 9.919 1.00 88.00 76 GLY A N 1
ATOM 637 C CA . GLY A 1 76 ? 16.419 33.232 10.893 1.00 88.00 76 GLY A CA 1
ATOM 638 C C . GLY A 1 76 ? 15.019 33.382 10.282 1.00 88.00 76 GLY A C 1
ATOM 639 O O . GLY A 1 76 ? 14.101 32.667 10.688 1.00 88.00 76 GLY A O 1
ATOM 640 N N . LYS A 1 77 ? 14.862 34.243 9.265 1.00 87.38 77 LYS A N 1
ATOM 641 C CA . LYS A 1 77 ? 13.606 34.378 8.506 1.00 87.38 77 LYS A CA 1
ATOM 642 C C . LYS A 1 77 ? 13.251 33.098 7.749 1.00 87.38 77 LYS A C 1
ATOM 644 O O . LYS A 1 77 ? 12.111 32.649 7.836 1.00 87.38 77 LYS A O 1
ATOM 649 N N . TYR A 1 78 ? 14.219 32.460 7.088 1.00 84.75 78 TYR A N 1
ATOM 650 C CA . TYR A 1 78 ? 14.000 31.160 6.435 1.00 84.75 78 TYR A CA 1
ATOM 651 C C . TYR A 1 78 ? 13.677 30.038 7.426 1.00 84.75 78 TYR A C 1
ATOM 653 O O . TYR A 1 78 ? 12.902 29.139 7.111 1.00 84.75 78 TYR A O 1
ATOM 661 N N . MET A 1 79 ? 14.197 30.130 8.650 1.00 86.75 79 MET A N 1
ATOM 662 C CA . MET A 1 79 ? 13.857 29.227 9.753 1.00 86.75 79 MET A CA 1
ATOM 663 C C . MET A 1 79 ? 12.515 29.564 10.433 1.00 86.75 79 MET A C 1
ATOM 665 O O . MET A 1 79 ? 12.213 29.013 11.493 1.00 86.75 79 MET A O 1
ATOM 669 N N . LYS A 1 80 ? 11.707 30.466 9.850 1.00 87.31 80 LYS A N 1
ATOM 670 C CA . LYS A 1 80 ? 10.394 30.904 10.358 1.00 87.31 80 LYS A CA 1
ATOM 671 C C . LYS A 1 80 ? 10.429 31.399 11.808 1.00 87.31 80 LYS A C 1
ATOM 673 O O . LYS A 1 80 ? 9.535 31.120 12.613 1.00 87.31 80 LYS A O 1
ATOM 678 N N . VAL A 1 81 ? 11.486 32.118 12.173 1.00 88.75 81 VAL A N 1
ATOM 679 C CA . VAL A 1 81 ? 11.546 32.832 13.451 1.00 88.75 81 VAL A CA 1
ATOM 680 C C . VAL A 1 81 ? 10.845 34.179 13.285 1.00 88.75 81 VAL A C 1
ATOM 682 O O . VAL A 1 81 ? 11.104 34.894 12.319 1.00 88.75 81 VAL A O 1
ATOM 685 N N . GLU A 1 82 ? 9.941 34.515 14.211 1.00 88.38 82 GLU A N 1
ATOM 686 C CA . GLU A 1 82 ? 9.206 35.783 14.173 1.00 88.38 82 GLU A CA 1
ATOM 687 C C . GLU A 1 82 ? 10.165 36.979 14.194 1.00 88.38 82 GLU A C 1
ATOM 689 O O . GLU A 1 82 ? 11.160 36.978 14.923 1.00 88.38 82 GLU A O 1
ATOM 694 N N . GLU A 1 83 ? 9.845 38.024 13.428 1.00 89.69 83 GLU A N 1
ATOM 695 C CA . GLU A 1 83 ? 10.698 39.212 13.298 1.00 89.69 83 GLU A CA 1
ATOM 696 C C . GLU A 1 83 ? 10.933 39.900 14.653 1.00 89.69 83 GLU A C 1
ATOM 698 O O . GLU A 1 83 ? 12.062 40.262 14.972 1.00 89.69 83 GLU A O 1
ATOM 703 N N . SER A 1 84 ? 9.913 39.920 15.519 1.00 90.38 84 SER A N 1
ATOM 704 C CA . SER A 1 84 ? 10.000 40.374 16.916 1.00 90.38 84 SER A CA 1
ATOM 705 C C . SER A 1 84 ? 11.068 39.626 17.727 1.00 90.38 84 SER A C 1
ATOM 707 O O . SER A 1 84 ? 11.801 40.222 18.517 1.00 90.38 84 SER A O 1
ATOM 709 N N . THR A 1 85 ? 11.189 38.313 17.517 1.00 90.50 85 THR A N 1
ATOM 710 C CA . THR A 1 85 ? 12.170 37.458 18.194 1.00 90.50 85 THR A CA 1
ATOM 711 C C . THR A 1 85 ? 13.568 37.685 17.624 1.00 90.50 85 THR A C 1
ATOM 713 O O . THR A 1 85 ? 14.540 37.746 18.377 1.00 90.50 85 THR A O 1
ATOM 716 N N . LEU A 1 86 ? 13.688 37.856 16.304 1.00 91.06 86 LEU A N 1
ATOM 717 C CA . LEU A 1 86 ? 14.960 38.181 15.655 1.00 91.06 86 LEU A CA 1
ATOM 718 C C . LEU A 1 86 ? 15.485 39.553 16.090 1.00 91.06 86 LEU A C 1
ATOM 720 O O . LEU A 1 86 ? 16.679 39.691 16.364 1.00 91.06 86 LEU A O 1
ATOM 724 N N . ASP A 1 87 ? 14.608 40.546 16.207 1.00 91.38 87 ASP A N 1
ATOM 725 C CA . ASP A 1 87 ? 14.952 41.876 16.706 1.00 91.38 87 ASP A CA 1
ATOM 726 C C . ASP A 1 87 ? 15.397 41.822 18.169 1.00 91.38 87 ASP A C 1
ATOM 728 O O . ASP A 1 87 ? 16.447 42.368 18.512 1.00 91.38 87 ASP A O 1
ATOM 732 N N . HIS A 1 88 ? 14.704 41.048 19.008 1.00 92.38 88 HIS A N 1
ATOM 733 C CA . HIS A 1 88 ? 15.130 40.820 20.387 1.00 92.38 88 HIS A CA 1
ATOM 734 C C . HIS A 1 88 ? 16.523 40.163 20.476 1.00 92.38 88 HIS A C 1
ATOM 736 O O . HIS A 1 88 ? 17.384 40.610 21.236 1.00 92.38 88 HIS A O 1
ATOM 742 N N . ILE A 1 89 ? 16.803 39.138 19.661 1.00 90.94 89 ILE A N 1
ATOM 743 C CA . ILE A 1 89 ? 18.131 38.496 19.600 1.00 90.94 89 ILE A CA 1
ATOM 744 C C . ILE A 1 89 ? 19.205 39.498 19.142 1.00 90.94 89 ILE A C 1
ATOM 746 O O . ILE A 1 89 ? 20.330 39.491 19.654 1.00 90.94 89 ILE A O 1
ATOM 750 N N . LYS A 1 90 ? 18.865 40.381 18.195 1.00 89.75 90 LYS A N 1
ATOM 751 C CA . LYS A 1 90 ? 19.759 41.420 17.668 1.00 89.75 90 LYS A CA 1
ATOM 752 C C . LYS A 1 90 ? 20.132 42.455 18.732 1.00 89.75 90 LYS A C 1
ATOM 754 O O . LYS A 1 90 ? 21.285 42.890 18.738 1.00 89.75 90 LYS A O 1
ATOM 759 N N . GLU A 1 91 ? 19.200 42.813 19.612 1.00 87.25 91 GLU A N 1
ATOM 760 C CA . GLU A 1 91 ? 19.422 43.717 20.749 1.00 87.25 91 GLU A CA 1
ATOM 761 C C . GLU A 1 91 ? 20.233 43.057 21.875 1.00 87.25 91 GLU A C 1
ATOM 763 O O . GLU A 1 91 ? 21.129 43.680 22.442 1.00 87.25 91 GLU A O 1
ATOM 768 N N . MET A 1 92 ? 19.965 41.780 22.167 1.00 83.19 92 MET A N 1
ATOM 769 C CA . MET A 1 92 ? 20.576 41.058 23.290 1.00 83.19 92 MET A CA 1
ATOM 770 C C . MET A 1 92 ? 21.969 40.482 23.002 1.00 83.19 92 MET A C 1
ATOM 772 O O . MET A 1 92 ? 22.694 40.140 23.938 1.00 83.19 92 MET A O 1
ATOM 776 N N . GLY A 1 93 ? 22.339 40.263 21.739 1.00 82.31 93 GLY A N 1
ATOM 777 C CA . GLY A 1 93 ? 23.640 39.696 21.364 1.00 82.31 93 GLY A CA 1
ATOM 778 C C . GLY A 1 93 ? 24.710 40.768 21.149 1.00 82.31 93 GLY A C 1
ATOM 779 O O . GLY A 1 93 ? 24.526 41.670 20.321 1.00 82.31 93 GLY A O 1
ATOM 780 N N . LYS A 1 94 ? 25.848 40.645 21.845 1.00 79.50 94 LYS A N 1
ATOM 781 C CA . LYS A 1 94 ? 26.952 41.619 21.810 1.00 79.50 94 LYS A CA 1
ATOM 782 C C . LYS A 1 94 ? 27.685 41.606 20.474 1.00 79.50 94 LYS A C 1
ATOM 784 O O . LYS A 1 94 ? 28.064 42.661 19.970 1.00 79.50 94 LYS A O 1
ATOM 789 N N . ASP A 1 95 ? 27.839 40.429 19.874 1.00 85.50 95 ASP A N 1
ATOM 790 C CA . ASP A 1 95 ? 28.481 40.246 18.575 1.00 85.50 95 ASP A CA 1
ATOM 791 C C . ASP A 1 95 ? 27.685 39.305 17.650 1.00 85.50 95 ASP A C 1
ATOM 793 O O . ASP A 1 95 ? 26.627 38.776 17.997 1.00 85.50 95 ASP A O 1
ATOM 797 N N . LYS A 1 96 ? 28.163 39.135 16.410 1.00 83.81 96 LYS A N 1
ATOM 798 C CA . LYS A 1 96 ? 27.481 38.306 15.403 1.00 83.81 96 LYS A CA 1
ATOM 799 C C . LYS A 1 96 ? 27.471 36.819 15.754 1.00 83.81 96 LYS A C 1
ATOM 801 O O . LYS A 1 96 ? 26.555 36.135 15.311 1.00 83.81 96 LYS A O 1
ATOM 806 N N . LEU A 1 97 ? 28.474 36.319 16.470 1.00 86.19 97 LEU A N 1
ATOM 807 C CA . LEU A 1 97 ? 28.555 34.909 16.838 1.00 86.19 97 LEU A CA 1
ATOM 808 C C . LEU A 1 97 ? 27.556 34.610 17.960 1.00 86.19 97 LEU A C 1
ATOM 810 O O . LEU A 1 97 ? 26.762 33.685 17.831 1.00 86.19 97 LEU A O 1
ATOM 814 N N . GLU A 1 98 ? 27.492 35.471 18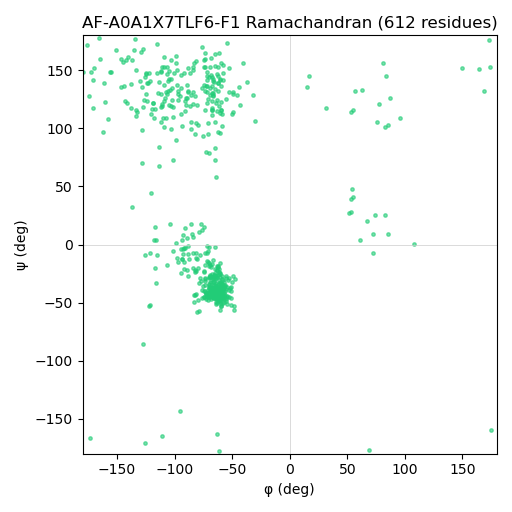.976 1.00 87.25 98 GLU A N 1
ATOM 815 C CA . GLU A 1 98 ? 26.526 35.362 20.073 1.00 87.25 98 GLU A CA 1
ATOM 816 C C . GLU A 1 98 ? 25.075 35.423 19.564 1.00 87.25 98 GLU A C 1
ATOM 818 O O . GLU A 1 98 ? 24.212 34.688 20.039 1.00 87.25 98 GLU A O 1
ATOM 823 N N . ARG A 1 99 ? 24.794 36.248 18.545 1.00 91.38 99 ARG A N 1
ATOM 824 C CA . ARG A 1 99 ? 23.464 36.305 17.906 1.00 91.38 99 ARG A CA 1
ATOM 825 C C . ARG A 1 99 ? 23.089 34.997 17.204 1.00 91.38 99 ARG A C 1
ATOM 827 O O . ARG A 1 99 ? 21.943 34.571 17.295 1.00 91.38 99 ARG A O 1
ATOM 834 N N . LYS A 1 100 ? 24.044 34.346 16.530 1.00 92.19 100 LYS A N 1
ATOM 835 C CA . LYS A 1 100 ? 23.829 33.042 15.877 1.00 92.19 100 LYS A CA 1
ATOM 836 C C . LYS A 1 100 ? 23.601 31.929 16.896 1.00 92.19 100 LYS A C 1
ATOM 838 O O . LYS A 1 100 ? 22.707 31.117 16.694 1.00 92.19 100 LYS A O 1
ATOM 843 N N . ILE A 1 101 ? 24.367 31.930 17.988 1.00 91.25 101 ILE A N 1
ATOM 844 C CA . ILE A 1 101 ? 24.204 30.985 19.100 1.00 91.25 101 ILE A CA 1
ATOM 845 C C . ILE A 1 101 ? 22.799 31.131 19.696 1.00 91.25 101 ILE A C 1
ATOM 847 O O . ILE A 1 101 ? 22.046 30.165 19.695 1.00 91.25 101 ILE A O 1
ATOM 851 N N . LYS A 1 102 ? 22.384 32.351 20.069 1.00 91.00 102 LYS A N 1
ATOM 852 C CA . LYS A 1 102 ? 21.037 32.610 20.617 1.00 91.00 102 LYS A CA 1
ATOM 853 C C . LYS A 1 102 ? 19.909 32.231 19.653 1.00 91.00 102 LYS A C 1
ATOM 855 O O . LYS A 1 102 ? 18.865 31.745 20.085 1.00 91.00 102 LYS A O 1
ATOM 860 N N . LEU A 1 103 ? 20.108 32.429 18.346 1.00 92.56 103 LEU A N 1
ATOM 861 C CA . LEU A 1 103 ? 19.162 31.966 17.329 1.00 92.56 103 LEU A CA 1
ATOM 862 C C . LEU A 1 103 ? 19.039 30.436 17.327 1.00 92.56 103 LEU A C 1
ATOM 864 O O . LEU A 1 103 ? 17.927 29.913 17.320 1.00 92.56 103 LEU A O 1
ATOM 868 N N . LEU A 1 104 ? 20.161 29.715 17.338 1.00 92.19 104 LEU A N 1
ATOM 869 C CA . LEU A 1 104 ? 20.163 28.252 17.355 1.00 92.19 104 LEU A CA 1
ATOM 870 C C . LEU A 1 104 ? 19.593 27.693 18.662 1.00 92.19 104 LEU A C 1
ATOM 872 O O . LEU A 1 104 ? 18.815 26.747 18.614 1.00 92.19 104 LEU A O 1
ATOM 876 N N . GLU A 1 105 ? 19.877 28.314 19.806 1.00 91.62 105 GLU A N 1
ATOM 877 C CA . GLU A 1 105 ? 19.264 27.965 21.095 1.00 91.62 105 GLU A CA 1
ATOM 878 C C . GLU A 1 105 ? 17.737 28.119 21.058 1.00 91.62 105 GLU A C 1
ATOM 880 O O . GLU A 1 105 ? 17.007 27.236 21.514 1.00 91.62 105 GLU A O 1
ATOM 885 N N . HIS A 1 106 ? 17.228 29.193 20.441 1.00 91.44 106 HIS A N 1
ATOM 886 C CA . HIS A 1 106 ? 15.791 29.358 20.212 1.00 91.44 106 HIS A CA 1
ATOM 887 C C . HIS A 1 106 ? 15.216 28.242 19.320 1.00 91.44 106 HIS A C 1
ATOM 889 O O . HIS A 1 106 ? 14.116 27.742 19.567 1.00 91.44 106 HIS A O 1
ATOM 895 N N . LEU A 1 107 ? 15.958 27.815 18.296 1.00 90.06 107 LEU A N 1
ATOM 896 C CA . LEU A 1 107 ? 15.548 26.742 17.387 1.00 90.06 107 LEU A CA 1
ATOM 897 C C . LEU A 1 107 ? 15.631 25.343 18.030 1.00 90.06 107 LEU A C 1
ATOM 899 O O . LEU A 1 107 ? 14.815 24.478 17.707 1.00 90.06 107 LEU A O 1
ATOM 903 N N . ILE A 1 108 ? 16.531 25.121 18.994 1.00 89.88 108 ILE A N 1
ATOM 904 C CA . ILE A 1 108 ? 16.599 23.877 19.783 1.00 89.88 108 ILE A CA 1
ATOM 905 C C . ILE A 1 108 ? 15.310 23.664 20.583 1.00 89.88 108 ILE A C 1
ATOM 907 O O . ILE A 1 108 ? 14.795 22.545 20.619 1.00 89.88 108 ILE A O 1
ATOM 911 N N . ILE A 1 109 ? 14.725 24.726 21.155 1.00 86.12 109 ILE A N 1
ATOM 912 C CA . ILE A 1 109 ? 13.428 24.648 21.858 1.00 86.12 109 ILE A CA 1
ATOM 913 C C . ILE A 1 109 ? 12.328 24.129 20.915 1.00 86.12 109 ILE A C 1
ATOM 915 O O . ILE A 1 109 ? 11.449 23.373 21.333 1.00 86.12 109 ILE A O 1
ATOM 919 N N . LYS A 1 110 ? 12.413 24.474 19.625 1.00 84.38 110 LYS A N 1
ATOM 920 C CA . LYS A 1 110 ? 11.503 24.014 18.565 1.00 84.38 110 LYS A CA 1
ATOM 921 C C . LYS A 1 110 ? 11.878 22.645 17.974 1.00 84.38 110 LYS A C 1
ATOM 923 O O . LYS A 1 110 ? 11.221 22.210 17.034 1.00 84.38 110 LYS A O 1
ATOM 928 N N . LYS A 1 111 ? 12.879 21.950 18.533 1.00 86.94 111 LYS A N 1
ATOM 929 C CA . LYS A 1 111 ? 13.407 20.661 18.046 1.00 86.94 111 LYS A CA 1
ATOM 930 C C . LYS A 1 111 ? 13.833 20.711 16.574 1.00 86.94 111 LYS A C 1
ATOM 932 O O . LYS A 1 111 ? 13.461 19.845 15.788 1.00 86.94 111 LYS A O 1
ATOM 937 N N . VAL A 1 112 ? 14.593 21.741 16.206 1.00 89.69 112 VAL A N 1
ATOM 938 C CA . VAL A 1 112 ? 15.153 21.869 14.855 1.00 89.69 112 VAL A CA 1
ATOM 939 C C . VAL A 1 112 ? 16.055 20.677 14.514 1.00 89.69 112 VAL A C 1
ATOM 941 O O . VAL A 1 112 ? 16.872 20.255 15.339 1.00 89.69 112 VAL A O 1
ATOM 944 N N . ARG A 1 113 ? 15.924 20.140 13.298 1.00 90.69 113 ARG A N 1
ATOM 945 C CA . ARG A 1 113 ? 16.777 19.059 12.787 1.00 90.69 113 ARG A CA 1
ATOM 946 C C . ARG A 1 113 ? 17.874 19.606 11.888 1.00 90.69 113 ARG A C 1
ATOM 948 O O . ARG A 1 113 ? 17.772 20.719 11.368 1.00 90.69 113 ARG A O 1
ATOM 955 N N . PHE A 1 114 ? 18.913 18.811 11.663 1.00 89.00 114 PHE A N 1
ATOM 956 C CA . PHE A 1 114 ? 19.974 19.189 10.733 1.00 89.00 114 PHE A CA 1
ATOM 957 C C . PHE A 1 114 ? 19.456 19.388 9.302 1.00 89.00 114 PHE A C 1
ATOM 959 O O . PHE A 1 114 ? 19.923 20.305 8.634 1.00 89.00 114 PHE A O 1
ATOM 966 N N . GLU A 1 115 ? 18.442 18.642 8.853 1.00 89.00 115 GLU A N 1
ATOM 967 C CA . GLU A 1 115 ? 17.803 18.891 7.552 1.00 89.00 115 GLU A CA 1
ATOM 968 C C . GLU A 1 115 ? 17.169 20.285 7.454 1.00 89.00 115 GLU A C 1
ATOM 970 O O . GLU A 1 115 ? 17.302 20.945 6.424 1.00 89.00 115 GLU A O 1
ATOM 975 N N . ASP A 1 116 ? 16.563 20.776 8.539 1.00 88.75 116 ASP A N 1
ATOM 976 C CA . ASP A 1 116 ? 15.952 22.106 8.584 1.00 88.75 116 ASP A CA 1
ATOM 977 C C . ASP A 1 116 ? 17.042 23.198 8.552 1.00 88.75 116 ASP A C 1
ATOM 979 O O . ASP A 1 116 ? 16.899 24.220 7.884 1.00 88.75 116 ASP A O 1
ATOM 983 N N . ILE A 1 117 ? 18.174 22.961 9.224 1.00 88.50 117 ILE A N 1
ATOM 984 C CA . ILE A 1 117 ? 19.336 23.865 9.220 1.00 88.50 117 ILE A CA 1
ATOM 985 C C . ILE A 1 117 ? 19.973 23.922 7.830 1.00 88.50 117 ILE A C 1
ATOM 987 O O . ILE A 1 117 ? 20.268 25.010 7.336 1.00 88.50 117 ILE A O 1
ATOM 991 N N . ILE A 1 118 ? 20.166 22.772 7.179 1.00 88.12 118 ILE A N 1
ATOM 992 C CA . ILE A 1 118 ? 20.712 22.701 5.819 1.00 88.12 118 ILE A CA 1
ATOM 993 C C . ILE A 1 118 ? 19.756 23.393 4.836 1.00 88.12 118 ILE A C 1
ATOM 995 O O . ILE A 1 118 ? 20.226 24.121 3.965 1.00 88.12 118 ILE A O 1
ATOM 999 N N . TYR A 1 119 ? 18.436 23.258 5.018 1.00 86.62 119 TYR A N 1
ATOM 1000 C CA . TYR A 1 119 ? 17.432 23.985 4.231 1.00 86.62 119 TYR A CA 1
ATOM 1001 C C . TYR A 1 119 ? 17.548 25.505 4.411 1.00 86.62 119 TYR A C 1
ATOM 1003 O O . TYR A 1 119 ? 17.549 26.258 3.434 1.00 86.62 119 TYR A O 1
ATOM 1011 N N . GLY A 1 120 ? 17.708 25.973 5.652 1.00 84.38 120 GLY A N 1
ATOM 1012 C CA . GLY A 1 120 ? 17.946 27.387 5.940 1.00 84.38 120 GLY A CA 1
ATOM 1013 C C . GLY A 1 120 ? 19.250 27.906 5.326 1.00 84.38 120 GLY A C 1
ATOM 1014 O O . GLY A 1 120 ? 19.296 29.025 4.813 1.00 84.38 120 GLY A O 1
ATOM 1015 N N . LEU A 1 121 ? 20.318 27.102 5.332 1.00 84.06 121 LEU A N 1
ATOM 1016 C CA . LEU A 1 121 ? 21.604 27.470 4.729 1.00 84.06 121 LEU A CA 1
ATOM 1017 C C . LEU A 1 121 ? 21.526 27.532 3.207 1.00 84.06 121 LEU A C 1
ATOM 1019 O O . LEU A 1 121 ? 22.003 28.504 2.634 1.00 84.06 121 LEU A O 1
ATOM 1023 N N . TYR A 1 122 ? 20.880 26.548 2.585 1.00 80.94 122 TYR A N 1
ATOM 1024 C CA . TYR A 1 122 ? 20.672 26.479 1.141 1.00 80.94 122 TYR A CA 1
ATOM 1025 C C . TYR A 1 122 ? 19.946 27.722 0.609 1.00 80.94 122 TYR A C 1
ATOM 1027 O O . TYR A 1 122 ? 20.374 28.324 -0.371 1.00 80.94 122 TYR A O 1
ATOM 1035 N N . ASN A 1 123 ? 18.891 28.167 1.300 1.00 75.12 123 ASN A N 1
ATOM 1036 C CA . ASN A 1 123 ? 18.113 29.336 0.877 1.00 75.12 123 ASN A CA 1
ATOM 1037 C C . ASN A 1 123 ? 18.746 30.685 1.265 1.00 75.12 123 ASN A C 1
ATOM 1039 O O . ASN A 1 123 ? 18.457 31.709 0.645 1.00 75.12 123 ASN A O 1
ATOM 1043 N N . SER A 1 124 ? 19.606 30.719 2.291 1.00 68.00 124 SER A N 1
ATOM 1044 C CA . SER A 1 124 ? 20.275 31.955 2.738 1.00 68.00 124 SER A CA 1
ATOM 1045 C C . SER A 1 124 ? 21.608 32.228 2.041 1.00 68.00 124 SER A C 1
ATOM 1047 O O . SER A 1 124 ? 22.056 33.376 2.012 1.00 68.00 124 SER A O 1
ATOM 1049 N N . ALA A 1 125 ? 22.247 31.205 1.480 1.00 57.72 125 ALA A N 1
ATOM 1050 C CA . ALA A 1 125 ? 23.478 31.315 0.719 1.00 57.72 125 ALA A CA 1
ATOM 1051 C C . ALA A 1 125 ? 23.586 30.091 -0.198 1.00 57.72 125 ALA A C 1
ATOM 1053 O O . ALA A 1 125 ? 23.819 29.014 0.328 1.00 57.72 125 ALA A O 1
ATOM 1054 N N . ASP A 1 126 ? 23.384 30.315 -1.505 1.00 58.91 126 ASP A N 1
ATOM 1055 C CA . ASP A 1 126 ? 23.644 29.495 -2.716 1.00 58.91 126 ASP A CA 1
ATOM 1056 C C . ASP A 1 126 ? 23.897 27.968 -2.553 1.00 58.91 126 ASP A C 1
ATOM 1058 O O . ASP A 1 126 ? 24.609 27.508 -1.667 1.00 58.91 126 ASP A O 1
ATOM 1062 N N . GLU A 1 127 ? 23.432 27.155 -3.507 1.00 55.56 127 GLU A N 1
ATOM 1063 C CA . GLU A 1 127 ? 23.552 25.683 -3.570 1.00 55.56 127 GLU A CA 1
ATOM 1064 C C . GLU A 1 127 ? 24.990 25.149 -3.333 1.00 55.56 127 GLU A C 1
ATOM 1066 O O . GLU A 1 127 ? 25.202 24.049 -2.802 1.00 55.56 127 GLU A O 1
ATOM 1071 N N . HIS A 1 128 ? 26.002 25.963 -3.649 1.00 61.09 128 HIS A N 1
ATOM 1072 C CA . HIS A 1 128 ? 27.429 25.661 -3.487 1.00 61.09 128 HIS A CA 1
ATOM 1073 C C . HIS A 1 128 ? 28.024 26.083 -2.135 1.00 61.09 128 HIS A C 1
ATOM 1075 O O . HIS A 1 128 ? 29.246 26.125 -1.982 1.00 61.09 128 HIS A O 1
ATOM 1081 N N . ASN A 1 129 ? 27.195 26.396 -1.139 1.00 71.31 129 ASN A N 1
ATOM 1082 C CA . ASN A 1 129 ? 27.671 26.883 0.146 1.00 71.31 129 ASN A CA 1
ATOM 1083 C C . ASN A 1 129 ? 28.573 25.851 0.858 1.00 71.31 129 ASN A C 1
ATOM 1085 O O . ASN A 1 129 ? 28.110 24.749 1.187 1.00 71.31 129 ASN A O 1
ATOM 1089 N N . PRO A 1 130 ? 29.850 26.191 1.132 1.00 76.81 130 PRO A N 1
ATOM 1090 C CA . PRO A 1 130 ? 30.794 25.289 1.793 1.00 76.81 130 PRO A CA 1
ATOM 1091 C C . PRO A 1 130 ? 30.327 24.876 3.195 1.00 76.81 130 PRO A C 1
ATOM 1093 O O . PRO A 1 130 ? 30.657 23.787 3.656 1.00 76.81 130 PRO A O 1
ATOM 1096 N N . SER A 1 131 ? 29.485 25.686 3.840 1.00 82.50 131 SER A N 1
ATOM 1097 C CA . SER A 1 131 ? 28.924 25.386 5.155 1.00 82.50 131 SER A CA 1
ATOM 1098 C C . SER A 1 131 ? 27.974 24.190 5.164 1.00 82.50 131 SER A C 1
ATOM 1100 O O . SER A 1 131 ? 27.889 23.493 6.173 1.00 82.50 131 SER A O 1
ATOM 1102 N N . ILE A 1 132 ? 27.307 23.893 4.040 1.00 84.06 132 ILE A N 1
ATOM 1103 C CA . ILE A 1 132 ? 26.492 22.676 3.908 1.00 84.06 132 ILE A CA 1
ATOM 1104 C C . ILE A 1 132 ? 27.391 21.438 3.976 1.00 84.06 132 ILE A C 1
ATOM 1106 O O . ILE A 1 132 ? 27.075 20.490 4.687 1.00 84.06 132 ILE A O 1
ATOM 1110 N N . HIS A 1 133 ? 28.529 21.459 3.277 1.00 83.50 133 HIS A N 1
ATOM 1111 C CA . HIS A 1 133 ? 29.481 20.348 3.296 1.00 83.50 133 HIS A CA 1
ATOM 1112 C C . HIS A 1 133 ? 30.079 20.150 4.697 1.00 83.50 133 HIS A C 1
ATOM 1114 O O . HIS A 1 133 ? 30.101 19.026 5.180 1.00 83.50 133 HIS A O 1
ATOM 1120 N N . SER A 1 134 ? 30.437 21.225 5.408 1.00 84.12 134 SER A N 1
ATOM 1121 C CA . SER A 1 134 ? 30.936 21.119 6.789 1.00 84.12 134 SER A CA 1
ATOM 1122 C C . SER A 1 134 ? 29.922 20.520 7.774 1.00 84.12 134 SER A C 1
ATOM 1124 O O . SER A 1 134 ? 30.316 19.804 8.693 1.00 84.12 134 SER A O 1
ATOM 1126 N N . ILE A 1 135 ? 28.620 20.784 7.600 1.00 87.50 135 ILE A N 1
ATOM 1127 C CA . ILE A 1 135 ? 27.577 20.148 8.424 1.00 87.50 135 ILE A CA 1
ATOM 1128 C C . ILE A 1 135 ? 27.437 18.662 8.083 1.00 87.50 135 ILE A C 1
ATOM 1130 O O . ILE A 1 135 ? 27.330 17.844 8.994 1.00 87.50 135 ILE A O 1
ATOM 1134 N N . LEU A 1 136 ? 27.466 18.299 6.797 1.00 87.44 136 LEU A N 1
ATOM 1135 C CA . LEU A 1 136 ? 27.426 16.896 6.374 1.00 87.44 136 LEU A CA 1
ATOM 1136 C C . LEU A 1 136 ? 28.658 16.125 6.878 1.00 87.44 136 LEU A C 1
ATOM 1138 O O . LEU A 1 136 ? 28.516 15.049 7.446 1.00 87.44 136 LEU A O 1
ATOM 1142 N N . GLU A 1 137 ? 29.857 16.695 6.784 1.00 83.44 137 GLU A N 1
ATOM 1143 C CA . GLU A 1 137 ? 31.079 16.080 7.316 1.00 83.44 137 GLU A CA 1
ATOM 1144 C C . GLU A 1 137 ? 30.983 15.858 8.837 1.00 83.44 137 GLU A C 1
ATOM 1146 O O . GLU A 1 137 ? 31.332 14.792 9.349 1.00 83.44 137 GLU A O 1
ATOM 1151 N N . TYR A 1 138 ? 30.450 16.838 9.574 1.00 86.31 138 TYR A N 1
ATOM 1152 C CA . TYR A 1 138 ? 30.195 16.697 11.007 1.00 86.31 138 TYR A CA 1
ATOM 1153 C C . TYR A 1 138 ? 29.217 15.547 11.311 1.00 86.31 138 TYR A C 1
ATOM 1155 O O . TYR A 1 138 ? 29.504 14.713 12.174 1.00 86.31 138 TYR A O 1
ATOM 1163 N N . LEU A 1 139 ? 28.103 15.457 10.575 1.00 85.44 139 LEU A N 1
ATOM 1164 C CA . LEU A 1 139 ? 27.126 14.372 10.719 1.00 85.44 139 LEU A CA 1
ATOM 1165 C C . LEU A 1 139 ? 27.747 12.994 10.438 1.00 85.44 139 LEU A C 1
ATOM 1167 O O . LEU A 1 139 ? 27.474 12.023 11.145 1.00 85.44 139 LEU A O 1
ATOM 1171 N N . PHE A 1 140 ? 28.639 12.908 9.453 1.00 79.69 140 PHE A N 1
ATOM 1172 C CA . PHE A 1 140 ? 29.364 11.677 9.146 1.00 79.69 140 PHE A CA 1
ATOM 1173 C C . PHE A 1 140 ? 30.326 11.275 10.270 1.00 79.69 140 PHE A C 1
ATOM 1175 O O . PHE A 1 140 ? 30.413 10.101 10.637 1.00 79.69 140 PHE A O 1
ATOM 1182 N N . ARG A 1 141 ? 31.000 12.244 10.897 1.00 78.69 141 ARG A N 1
ATOM 1183 C CA . ARG A 1 141 ? 31.885 11.981 12.040 1.00 78.69 141 ARG A CA 1
ATOM 1184 C C . ARG A 1 141 ? 31.128 11.449 13.253 1.00 78.69 141 ARG A C 1
ATOM 1186 O O . ARG A 1 141 ? 31.544 10.439 13.815 1.00 78.69 141 ARG A O 1
ATOM 1193 N N . ILE A 1 142 ? 29.993 12.051 13.615 1.00 75.88 142 ILE A N 1
ATOM 1194 C CA . ILE A 1 142 ? 29.179 11.541 14.733 1.00 75.88 142 ILE A CA 1
ATOM 1195 C C . ILE A 1 142 ? 28.545 10.176 14.425 1.00 75.88 142 ILE A C 1
ATOM 1197 O O . ILE A 1 142 ? 28.277 9.411 15.352 1.00 75.88 142 ILE A O 1
ATOM 1201 N N . ARG A 1 143 ? 28.326 9.851 13.140 1.00 73.06 143 ARG A N 1
ATOM 1202 C CA . ARG A 1 143 ? 27.900 8.517 12.691 1.00 73.06 143 ARG A CA 1
ATOM 1203 C C . ARG A 1 143 ? 28.996 7.477 12.936 1.00 73.06 143 ARG A C 1
ATOM 1205 O O . ARG A 1 143 ? 28.698 6.403 13.444 1.00 73.06 143 ARG A O 1
ATOM 1212 N N . ILE A 1 144 ? 30.255 7.796 12.623 1.00 60.66 144 ILE A N 1
ATOM 1213 C CA . ILE A 1 144 ? 31.409 6.907 12.859 1.00 60.66 144 ILE A CA 1
ATOM 1214 C C . ILE A 1 144 ? 31.696 6.731 14.356 1.00 60.66 144 ILE A C 1
ATOM 1216 O O . ILE A 1 144 ? 32.027 5.631 14.796 1.00 60.66 144 ILE A O 1
ATOM 1220 N N . GLU A 1 145 ? 31.559 7.795 15.148 1.00 54.19 145 GLU A N 1
ATOM 1221 C CA . GLU A 1 145 ? 31.824 7.773 16.595 1.00 54.19 145 GLU A CA 1
ATOM 1222 C C . GLU A 1 145 ? 30.777 6.975 17.400 1.00 54.19 145 GLU A C 1
ATOM 1224 O O . GLU A 1 145 ? 30.976 6.733 18.591 1.00 54.19 145 GLU A O 1
ATOM 1229 N N . LYS A 1 146 ? 29.701 6.493 16.759 1.00 47.91 146 LYS A N 1
ATOM 1230 C CA . LYS A 1 146 ? 28.735 5.543 17.333 1.00 47.91 146 LYS A CA 1
ATOM 1231 C C . LYS A 1 146 ? 28.789 4.180 16.618 1.00 47.91 146 LYS A C 1
ATOM 1233 O O . LYS A 1 146 ? 27.966 3.933 15.736 1.00 47.91 146 LYS A O 1
ATOM 1238 N N . PRO A 1 147 ? 29.704 3.261 16.985 1.00 37.00 147 PRO A N 1
ATOM 1239 C CA . PRO A 1 147 ? 29.621 1.872 16.543 1.00 37.00 147 PRO A CA 1
ATOM 1240 C C . PRO A 1 147 ? 28.429 1.161 17.200 1.00 37.00 147 PRO A C 1
ATOM 1242 O O . PRO A 1 147 ? 28.018 1.508 18.305 1.00 37.00 147 PRO A O 1
ATOM 1245 N N . GLU A 1 148 ? 27.894 0.146 16.520 1.00 40.34 148 GLU A N 1
ATOM 1246 C CA . GLU A 1 148 ? 26.836 -0.746 17.008 1.00 40.34 148 GLU A CA 1
ATOM 1247 C C . GLU A 1 148 ? 27.158 -1.310 18.410 1.00 40.34 148 GLU A C 1
ATOM 1249 O O . GLU A 1 148 ? 28.062 -2.131 18.562 1.00 40.34 148 GLU A O 1
ATOM 1254 N N . GLU A 1 149 ? 26.406 -0.918 19.444 1.00 32.81 149 GLU A N 1
ATOM 1255 C CA . GLU A 1 149 ? 26.473 -1.582 20.751 1.00 32.81 149 GLU A CA 1
ATOM 1256 C C . GLU A 1 149 ? 25.656 -2.883 20.725 1.00 32.81 149 GLU A C 1
ATOM 1258 O O . GLU A 1 149 ? 24.422 -2.905 20.776 1.00 32.81 149 GLU A O 1
ATOM 1263 N N . SER A 1 150 ? 26.393 -3.987 20.622 1.00 30.83 150 SER A N 1
ATOM 1264 C CA . SER A 1 150 ? 25.968 -5.358 20.878 1.00 30.83 150 SER A CA 1
ATOM 1265 C C . SER A 1 150 ? 25.686 -5.609 22.363 1.00 30.83 150 SER A C 1
ATOM 1267 O O . SER A 1 150 ? 26.382 -5.114 23.245 1.00 30.83 150 SER A O 1
ATOM 1269 N N . SER A 1 151 ? 24.693 -6.458 22.608 1.00 29.44 151 SER A N 1
ATOM 1270 C CA . SER A 1 151 ? 24.281 -7.021 23.892 1.00 29.44 151 SER A CA 1
ATOM 1271 C C . SER A 1 151 ? 25.401 -7.745 24.651 1.00 29.44 151 SER A C 1
ATOM 1273 O O . SER A 1 151 ? 25.930 -8.723 24.135 1.00 29.44 151 SER A O 1
ATOM 1275 N N . ASP A 1 152 ? 25.650 -7.349 25.899 1.00 27.88 152 ASP A N 1
ATOM 1276 C CA . ASP A 1 152 ? 25.706 -8.268 27.044 1.00 27.88 152 ASP A CA 1
ATOM 1277 C C . ASP A 1 152 ? 25.553 -7.484 28.356 1.00 27.88 152 ASP A C 1
ATOM 1279 O O . ASP A 1 152 ? 26.014 -6.353 28.504 1.00 27.88 152 ASP A O 1
ATOM 1283 N N . GLY A 1 153 ? 24.790 -8.058 29.285 1.00 30.58 153 GLY A N 1
ATOM 1284 C CA . GLY A 1 153 ? 24.332 -7.385 30.493 1.00 30.58 153 GLY A CA 1
ATOM 1285 C C . GLY A 1 153 ? 25.325 -7.396 31.659 1.00 30.58 153 GLY A C 1
ATOM 1286 O O . GLY A 1 153 ? 26.042 -8.364 31.878 1.00 30.58 153 GLY A O 1
ATOM 1287 N N . GLN A 1 154 ? 25.180 -6.349 32.483 1.00 29.50 154 GLN A N 1
ATOM 1288 C CA . GLN A 1 154 ? 25.360 -6.313 33.944 1.00 29.50 154 GLN A CA 1
ATOM 1289 C C . GLN A 1 154 ? 26.790 -6.318 34.535 1.00 29.50 154 GLN A C 1
ATOM 1291 O O . GLN A 1 154 ? 27.398 -7.361 34.719 1.00 29.50 154 GLN A O 1
ATOM 1296 N N . ILE A 1 155 ? 27.249 -5.153 35.027 1.00 25.94 155 ILE A N 1
ATOM 1297 C CA . ILE A 1 155 ? 27.340 -4.769 36.463 1.00 25.94 155 ILE A CA 1
ATOM 1298 C C . ILE A 1 155 ? 28.259 -3.541 36.650 1.00 25.94 155 ILE A C 1
ATOM 1300 O O . ILE A 1 155 ? 29.154 -3.258 35.865 1.00 25.94 155 ILE A O 1
ATOM 1304 N N . SER A 1 156 ? 27.933 -2.796 37.704 1.00 27.17 156 SER A N 1
ATOM 1305 C CA . SER A 1 156 ? 28.439 -1.527 38.232 1.00 27.17 156 SER A CA 1
ATOM 1306 C C . SER A 1 156 ? 29.949 -1.244 38.237 1.00 27.17 156 SER A C 1
ATOM 1308 O O . SER A 1 156 ? 30.789 -2.126 38.377 1.00 27.17 156 SER A O 1
ATOM 1310 N N . ALA A 1 157 ? 30.227 0.063 38.251 1.00 26.45 157 ALA A N 1
ATOM 1311 C CA . ALA A 1 157 ? 31.498 0.744 38.469 1.00 26.45 157 ALA A CA 1
ATOM 1312 C C . ALA A 1 157 ? 32.374 0.213 39.623 1.00 26.45 157 ALA A C 1
ATOM 1314 O O . ALA A 1 157 ? 31.887 0.073 40.742 1.00 26.45 157 ALA A O 1
ATOM 1315 N N . ALA A 1 158 ? 33.683 0.075 39.364 1.00 25.58 158 ALA A N 1
ATOM 1316 C CA . ALA A 1 158 ? 34.779 0.555 40.220 1.00 25.58 158 ALA A CA 1
ATOM 1317 C C . ALA A 1 158 ? 36.161 0.357 39.549 1.00 25.58 158 ALA A C 1
ATOM 1319 O O . ALA A 1 158 ? 36.517 -0.737 39.131 1.00 25.58 158 ALA A O 1
ATOM 1320 N N . ASP A 1 159 ? 36.920 1.454 39.500 1.00 26.66 159 ASP A N 1
ATOM 1321 C CA . ASP A 1 159 ? 38.379 1.588 39.636 1.00 26.66 159 ASP A CA 1
ATOM 1322 C C . ASP A 1 159 ? 39.403 0.811 38.772 1.00 26.66 159 ASP A C 1
ATOM 1324 O O . ASP A 1 159 ? 39.675 -0.373 38.928 1.00 26.66 159 ASP A O 1
ATOM 1328 N N . LYS A 1 160 ? 40.140 1.619 37.987 1.00 25.25 160 LYS A N 1
ATOM 1329 C CA . LYS A 1 160 ? 41.615 1.776 37.986 1.00 25.25 160 LYS A CA 1
ATOM 1330 C C . LYS A 1 160 ? 42.472 0.548 38.363 1.00 25.25 160 LYS A C 1
ATOM 1332 O O . LYS A 1 160 ? 42.620 0.263 39.546 1.00 25.25 160 LYS A O 1
ATOM 1337 N N . LYS A 1 161 ? 43.307 0.075 37.420 1.00 26.70 161 LYS A N 1
ATOM 1338 C CA . LYS A 1 161 ? 44.792 0.212 37.450 1.00 26.70 161 LYS A CA 1
ATOM 1339 C C . LYS A 1 161 ? 45.515 -0.651 36.399 1.00 26.70 161 LYS A C 1
ATOM 1341 O O . LYS A 1 161 ? 45.327 -1.851 36.325 1.00 26.70 161 LYS A O 1
ATOM 1346 N N . GLN A 1 162 ? 46.435 0.022 35.700 1.00 25.95 162 GLN A N 1
ATOM 1347 C CA . GLN A 1 162 ? 47.828 -0.364 35.412 1.00 25.95 16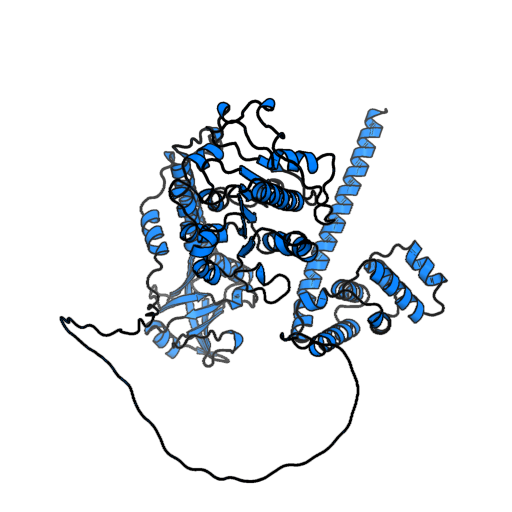2 GLN A CA 1
ATOM 1348 C C . GLN A 1 162 ? 48.172 -1.729 34.771 1.00 25.95 162 GLN A C 1
ATOM 1350 O O . GLN A 1 162 ? 48.214 -2.754 35.429 1.00 25.95 162 GLN A O 1
ATOM 1355 N N . ASN A 1 163 ? 48.698 -1.599 33.546 1.00 22.38 163 ASN A N 1
ATOM 1356 C CA . ASN A 1 163 ? 50.042 -1.998 33.096 1.00 22.38 163 ASN A CA 1
ATOM 1357 C C . ASN A 1 163 ? 50.510 -3.472 33.109 1.00 22.38 163 ASN A C 1
ATOM 1359 O O . ASN A 1 163 ? 50.651 -4.096 34.151 1.00 22.38 163 ASN A O 1
ATOM 1363 N N . LYS A 1 164 ? 51.091 -3.801 31.938 1.00 24.00 164 LYS A N 1
ATOM 1364 C CA . LYS A 1 164 ? 52.348 -4.538 31.672 1.00 24.00 164 LYS A CA 1
ATOM 1365 C C . LYS A 1 164 ? 52.300 -6.054 31.383 1.00 24.00 164 LYS A C 1
ATOM 1367 O O . LYS A 1 164 ? 52.230 -6.884 32.273 1.00 24.00 164 LYS A O 1
ATOM 1372 N N . SER A 1 165 ? 52.571 -6.324 30.099 1.00 21.38 165 SER A N 1
ATOM 1373 C CA . SER A 1 165 ? 53.760 -7.018 29.560 1.00 21.38 165 SER A CA 1
ATOM 1374 C C . SER A 1 165 ? 53.817 -8.550 29.443 1.00 21.38 165 SER A C 1
ATOM 1376 O O . SER A 1 165 ? 53.831 -9.248 30.446 1.00 21.38 165 SER A O 1
ATOM 1378 N N . LEU A 1 166 ? 54.119 -8.947 28.195 1.00 22.73 166 LEU A N 1
ATOM 1379 C CA . LEU A 1 166 ? 55.073 -9.972 27.726 1.00 22.73 166 LEU A CA 1
ATOM 1380 C C . LEU A 1 166 ? 54.688 -11.468 27.818 1.00 22.73 166 LEU A C 1
ATOM 1382 O O . LEU A 1 166 ? 54.448 -12.024 28.881 1.00 22.73 166 LEU A O 1
ATOM 1386 N N . GLU A 1 167 ? 54.702 -12.082 26.629 1.00 20.36 167 GLU A N 1
ATOM 1387 C CA . GLU A 1 167 ? 54.670 -13.511 26.261 1.00 20.36 167 GLU A CA 1
ATOM 1388 C C . GLU A 1 167 ? 55.903 -14.326 26.769 1.00 20.36 167 GLU A C 1
ATOM 1390 O O . GLU A 1 167 ? 56.748 -13.755 27.460 1.00 20.36 167 GLU A O 1
ATOM 1395 N N . PRO A 1 168 ? 56.212 -15.544 26.248 1.00 37.44 168 PRO A N 1
ATOM 1396 C CA . PRO A 1 168 ? 55.459 -16.816 26.128 1.00 37.44 168 PRO A CA 1
ATOM 1397 C C . PRO A 1 168 ? 56.289 -18.016 26.670 1.00 37.44 168 PRO A C 1
ATOM 1399 O O . PRO A 1 168 ? 57.507 -17.901 26.757 1.00 37.44 168 PRO A O 1
ATOM 1402 N N . ASN A 1 169 ? 55.697 -19.203 26.918 1.00 21.31 169 ASN A N 1
ATOM 1403 C CA . ASN A 1 169 ? 56.271 -20.474 26.413 1.00 21.31 169 ASN A CA 1
ATOM 1404 C C . ASN A 1 169 ? 55.517 -21.785 26.737 1.00 21.31 169 ASN A C 1
ATOM 1406 O O . ASN A 1 169 ? 54.974 -21.981 27.816 1.00 21.31 169 ASN A O 1
ATOM 1410 N N . GLU A 1 170 ? 55.673 -22.694 25.763 1.00 24.11 170 GLU A N 1
ATOM 1411 C CA . GLU A 1 170 ? 55.913 -24.150 25.842 1.00 24.11 170 GLU A CA 1
ATOM 1412 C C . GLU A 1 170 ? 54.788 -25.195 26.043 1.00 24.11 170 GLU A C 1
ATOM 1414 O O . GLU A 1 170 ? 54.331 -25.516 27.131 1.00 24.11 170 GLU A O 1
ATOM 1419 N N . LYS A 1 171 ? 54.450 -25.811 24.893 1.00 21.67 171 LYS A N 1
ATOM 1420 C CA . LYS A 1 171 ? 54.391 -27.254 24.555 1.00 21.67 171 LYS A CA 1
ATOM 1421 C C . LYS A 1 171 ? 54.408 -28.284 25.707 1.00 21.67 171 LYS A C 1
ATOM 1423 O O . LYS A 1 171 ? 55.365 -28.345 26.460 1.00 21.67 171 LYS A O 1
ATOM 1428 N N . TRP A 1 172 ? 53.523 -29.284 25.612 1.00 21.69 172 TRP A N 1
ATOM 1429 C CA . TRP A 1 172 ? 53.830 -30.684 25.232 1.00 21.69 172 TRP A CA 1
ATOM 1430 C C . TRP A 1 172 ? 52.517 -31.470 25.055 1.00 21.69 172 TRP A C 1
ATOM 1432 O O . TRP A 1 172 ? 51.500 -31.144 25.658 1.00 21.69 172 TRP A O 1
ATOM 1442 N N . GLY A 1 173 ? 52.519 -32.457 24.155 1.00 20.80 173 GLY A N 1
ATOM 1443 C CA . GLY A 1 173 ? 51.328 -33.204 23.744 1.00 20.80 173 GLY A CA 1
ATOM 1444 C C . GLY A 1 173 ? 51.293 -34.668 24.188 1.00 20.80 173 GLY A C 1
ATOM 1445 O O . GLY A 1 173 ? 52.130 -35.116 24.961 1.00 20.80 173 GLY A O 1
ATOM 1446 N N . GLN A 1 174 ? 50.369 -35.397 23.540 1.00 23.42 174 GLN A N 1
ATOM 1447 C CA . GLN A 1 174 ? 50.061 -36.842 23.611 1.00 23.42 174 GLN A CA 1
ATOM 1448 C C . GLN A 1 174 ? 49.127 -37.261 24.758 1.00 23.42 174 GLN A C 1
ATOM 1450 O O . GLN A 1 174 ? 49.228 -36.729 25.848 1.00 23.42 174 GLN A O 1
ATOM 1455 N N . ARG A 1 175 ? 48.225 -38.247 24.648 1.00 20.14 175 ARG A N 1
ATOM 1456 C CA . ARG A 1 175 ? 47.575 -39.066 23.592 1.00 20.14 175 ARG A CA 1
ATOM 1457 C C . ARG A 1 175 ? 46.541 -39.949 24.350 1.00 20.14 175 ARG A C 1
ATOM 1459 O O . ARG A 1 175 ? 46.646 -40.087 25.561 1.00 20.14 175 ARG A O 1
ATOM 1466 N N . ILE A 1 176 ? 45.697 -40.673 23.595 1.00 21.36 176 ILE A N 1
ATOM 1467 C CA . ILE A 1 176 ? 44.878 -41.863 23.976 1.00 21.36 176 ILE A CA 1
ATOM 1468 C C . ILE A 1 176 ? 43.504 -41.503 24.609 1.00 21.36 176 ILE A C 1
ATOM 1470 O O . ILE A 1 176 ? 43.487 -40.991 25.714 1.00 21.36 176 ILE A O 1
ATOM 1474 N N . ARG A 1 177 ? 42.310 -41.555 23.975 1.00 20.48 177 ARG A N 1
ATOM 1475 C CA . ARG A 1 177 ? 41.541 -42.515 23.117 1.00 20.48 177 ARG A CA 1
ATOM 1476 C C . ARG A 1 177 ? 40.806 -43.616 23.950 1.00 20.48 177 ARG A C 1
ATOM 1478 O O . ARG A 1 177 ? 41.182 -43.826 25.090 1.00 20.48 177 ARG A O 1
ATOM 1485 N N . PRO A 1 178 ? 39.723 -44.246 23.438 1.00 32.50 178 PRO A N 1
ATOM 1486 C CA . PRO A 1 178 ? 38.317 -44.053 23.859 1.00 32.50 178 PRO A CA 1
ATOM 1487 C C . PRO A 1 178 ? 37.613 -45.383 24.245 1.00 32.50 178 PRO A C 1
ATOM 1489 O O . PRO A 1 178 ? 38.303 -46.392 24.257 1.00 32.50 178 PRO A O 1
ATOM 1492 N N . TYR A 1 179 ? 36.280 -45.382 24.468 1.00 19.80 179 TYR A N 1
ATOM 1493 C CA . TYR A 1 179 ? 35.249 -46.459 24.295 1.00 19.80 179 TYR A CA 1
ATOM 1494 C C . TYR A 1 179 ? 34.105 -46.250 25.341 1.00 19.80 179 TYR A C 1
ATOM 1496 O O . TYR A 1 179 ? 34.367 -45.643 26.367 1.00 19.80 179 TYR A O 1
ATOM 1504 N N . GLU A 1 180 ? 32.816 -46.610 25.215 1.00 21.36 180 GLU A N 1
ATOM 1505 C CA . GLU A 1 180 ? 32.081 -47.565 24.373 1.00 21.36 180 GLU A CA 1
ATOM 1506 C C . GLU A 1 180 ? 30.553 -47.284 24.414 1.00 21.36 180 GLU A C 1
ATOM 1508 O O . GLU A 1 180 ? 30.039 -46.667 25.345 1.00 21.36 180 GLU A O 1
ATOM 1513 N N . LYS A 1 181 ? 29.823 -47.781 23.405 1.00 22.45 181 LYS A N 1
ATOM 1514 C CA . LYS A 1 181 ? 28.350 -47.869 23.316 1.00 22.45 181 LYS A CA 1
ATOM 1515 C C . LYS A 1 181 ? 27.846 -49.177 23.939 1.00 22.45 181 LYS A C 1
ATOM 1517 O O . LYS A 1 181 ? 28.470 -50.210 23.730 1.00 22.45 181 LYS A O 1
ATOM 1522 N N . GLN A 1 182 ? 26.616 -49.189 24.459 1.00 21.67 182 GLN A N 1
ATOM 1523 C CA . GLN A 1 182 ? 25.773 -50.394 24.456 1.00 21.67 182 GLN A CA 1
ATOM 1524 C C . GLN A 1 182 ? 24.412 -50.119 23.800 1.00 21.67 182 GLN A C 1
ATOM 1526 O O . GLN A 1 182 ? 23.733 -49.145 24.108 1.00 21.67 182 GLN A O 1
ATOM 1531 N N . ASN A 1 183 ? 24.058 -51.001 22.863 1.00 21.20 183 ASN A N 1
ATOM 1532 C CA . ASN A 1 183 ? 22.769 -51.134 22.186 1.00 21.20 183 ASN A CA 1
ATOM 1533 C C . ASN A 1 183 ? 22.123 -52.449 22.648 1.00 21.20 183 ASN A C 1
ATOM 1535 O O . ASN A 1 183 ? 22.826 -53.452 22.766 1.00 21.20 183 ASN A O 1
ATOM 1539 N N . SER A 1 184 ? 20.793 -52.498 22.715 1.00 21.92 184 SER A N 1
ATOM 1540 C CA . SER A 1 184 ? 20.009 -53.734 22.582 1.00 21.92 184 SER A CA 1
ATOM 1541 C C . SER A 1 184 ? 18.994 -53.582 21.434 1.00 21.92 184 SER A C 1
ATOM 1543 O O . SER A 1 184 ? 18.439 -52.510 21.204 1.00 21.92 184 SER A O 1
ATOM 1545 N N . LYS A 1 185 ? 18.843 -54.649 20.634 1.00 23.20 185 LYS A N 1
ATOM 1546 C CA . LYS A 1 185 ? 18.073 -54.750 19.376 1.00 23.20 185 LYS A CA 1
ATOM 1547 C C . LYS A 1 185 ? 17.052 -55.892 19.462 1.00 23.20 185 LYS A C 1
ATOM 1549 O O . LYS A 1 185 ? 17.424 -56.970 19.910 1.00 23.20 185 LYS A O 1
ATOM 1554 N N . SER A 1 186 ? 15.898 -55.715 18.811 1.00 22.34 186 SER A N 1
ATOM 1555 C CA . SER A 1 186 ? 15.176 -56.732 18.005 1.00 22.34 186 SER A CA 1
ATOM 1556 C C . SER A 1 186 ? 14.158 -56.003 17.094 1.00 22.34 186 SER A C 1
ATOM 1558 O O . SER A 1 186 ? 13.219 -55.420 17.620 1.00 22.34 186 SER A O 1
ATOM 1560 N N . ARG A 1 187 ? 14.445 -55.697 15.807 1.00 22.59 187 ARG A N 1
ATOM 1561 C CA . ARG A 1 187 ? 14.257 -56.485 14.546 1.00 22.59 187 ARG A CA 1
ATOM 1562 C C . ARG A 1 187 ? 12.794 -56.931 14.311 1.00 22.59 187 ARG A C 1
ATOM 1564 O O . ARG A 1 187 ? 12.239 -57.529 15.214 1.00 22.59 187 ARG A O 1
ATOM 1571 N N . LEU A 1 188 ? 12.132 -56.785 13.152 1.00 22.48 188 LEU A N 1
ATOM 1572 C CA . LEU A 1 188 ? 12.487 -56.397 11.768 1.00 22.48 188 LEU A CA 1
ATOM 1573 C C . LEU A 1 188 ? 11.180 -56.201 10.958 1.00 22.48 188 LEU A C 1
ATOM 1575 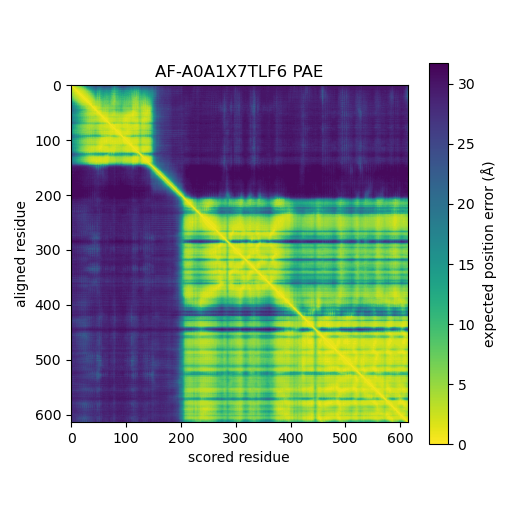O O . LEU A 1 188 ? 10.300 -57.047 11.073 1.00 22.48 188 LEU A O 1
ATOM 1579 N N . GLN A 1 189 ? 11.108 -55.205 10.068 1.00 23.30 189 GLN A N 1
ATOM 1580 C CA . GLN A 1 189 ? 11.089 -55.434 8.611 1.00 23.30 189 GLN A CA 1
ATOM 1581 C C . GLN A 1 189 ? 11.224 -54.105 7.850 1.00 23.30 189 GLN A C 1
ATOM 1583 O O . GLN A 1 189 ? 10.401 -53.201 7.959 1.00 23.30 189 GLN A O 1
ATOM 1588 N N . ASP A 1 190 ? 12.324 -54.027 7.105 1.00 22.88 190 ASP A N 1
ATOM 1589 C CA . ASP A 1 190 ? 12.703 -52.971 6.176 1.00 22.88 190 ASP A CA 1
ATOM 1590 C C . ASP A 1 190 ? 11.815 -52.974 4.927 1.00 22.88 190 ASP A C 1
ATOM 1592 O O . ASP A 1 190 ? 11.574 -54.041 4.368 1.00 22.88 190 ASP A O 1
ATOM 1596 N N . GLN A 1 191 ? 11.508 -51.787 4.392 1.00 24.31 191 GLN A N 1
ATOM 1597 C CA . GLN A 1 191 ? 11.952 -51.449 3.035 1.00 24.31 191 GLN A CA 1
ATOM 1598 C C . GLN A 1 191 ? 12.458 -49.999 2.973 1.00 24.31 191 GLN A C 1
ATOM 1600 O O . GLN A 1 191 ? 11.748 -49.032 3.231 1.00 24.31 191 GLN A O 1
ATOM 1605 N N . ASN A 1 192 ? 13.746 -49.923 2.647 1.00 23.53 192 ASN A N 1
ATOM 1606 C CA . ASN A 1 192 ? 14.588 -48.782 2.314 1.00 23.53 192 ASN A CA 1
ATOM 1607 C C . ASN A 1 192 ? 13.916 -47.675 1.486 1.00 23.53 192 ASN A C 1
ATOM 1609 O O . ASN A 1 192 ? 13.299 -47.975 0.473 1.00 23.53 192 ASN A O 1
ATOM 1613 N N . LEU A 1 193 ? 14.219 -46.412 1.815 1.00 24.45 193 LEU A N 1
ATOM 1614 C CA . LEU A 1 193 ? 14.766 -45.412 0.882 1.00 24.45 193 LEU A CA 1
ATOM 1615 C C . LEU A 1 193 ? 15.423 -44.277 1.697 1.00 24.45 193 LEU A C 1
ATOM 1617 O O . LEU A 1 193 ? 14.817 -43.657 2.565 1.00 24.45 193 LEU A O 1
ATOM 1621 N N . THR A 1 194 ? 16.708 -44.050 1.435 1.00 25.98 194 THR A N 1
ATOM 1622 C CA . THR A 1 194 ? 17.594 -43.032 2.026 1.00 25.98 194 THR A CA 1
ATOM 1623 C C . THR A 1 194 ? 17.048 -41.596 1.949 1.00 25.98 194 THR A C 1
ATOM 1625 O O . THR A 1 194 ? 16.381 -41.258 0.969 1.00 25.98 194 THR A O 1
ATOM 1628 N N . PRO A 1 195 ? 17.416 -40.701 2.892 1.00 25.73 195 PRO A N 1
ATOM 1629 C CA . PRO A 1 195 ? 17.019 -39.301 2.855 1.00 25.73 195 PRO A CA 1
ATOM 1630 C C . PRO A 1 195 ? 17.841 -38.568 1.793 1.00 25.73 195 PRO A C 1
ATOM 1632 O O . PRO A 1 195 ? 18.948 -38.089 2.040 1.00 25.73 195 PRO A O 1
ATOM 1635 N N . GLN A 1 196 ? 17.301 -38.482 0.578 1.00 26.55 196 GLN A N 1
ATOM 1636 C CA . GLN A 1 196 ? 17.772 -37.495 -0.378 1.00 26.55 196 GLN A CA 1
ATOM 1637 C C . GLN A 1 196 ? 17.492 -36.110 0.201 1.00 26.55 196 GLN A C 1
ATOM 1639 O O . GLN A 1 196 ? 16.344 -35.708 0.388 1.00 26.55 196 GLN A O 1
ATOM 1644 N N . SER A 1 197 ? 18.581 -35.392 0.476 1.00 27.12 197 SER A N 1
ATOM 1645 C CA . SER A 1 197 ? 18.651 -33.936 0.464 1.00 27.12 197 SER A CA 1
ATOM 1646 C C . SER A 1 197 ? 17.662 -33.392 -0.568 1.00 27.12 197 SER A C 1
ATOM 1648 O O . SER A 1 197 ? 17.891 -33.491 -1.776 1.00 27.12 197 SER A O 1
ATOM 1650 N N . ARG A 1 198 ? 16.546 -32.821 -0.100 1.00 26.64 198 ARG A N 1
ATOM 1651 C CA . ARG A 1 198 ? 15.714 -31.948 -0.926 1.00 26.64 198 ARG A CA 1
ATOM 1652 C C . ARG A 1 198 ? 16.508 -30.666 -1.138 1.00 26.64 198 ARG A C 1
ATOM 1654 O O . ARG A 1 198 ? 16.288 -29.654 -0.484 1.00 26.64 198 ARG A O 1
ATOM 1661 N N . ARG A 1 199 ? 17.468 -30.741 -2.062 1.00 24.38 199 ARG A N 1
ATOM 1662 C CA . ARG A 1 199 ? 17.901 -29.594 -2.848 1.00 24.38 199 ARG A CA 1
ATOM 1663 C C . ARG A 1 199 ? 16.625 -28.973 -3.390 1.00 24.38 199 ARG A C 1
ATOM 1665 O O . ARG A 1 199 ? 15.908 -29.608 -4.161 1.00 24.38 199 ARG A O 1
ATOM 1672 N N . ILE A 1 200 ? 16.326 -27.763 -2.940 1.00 24.70 200 ILE A N 1
ATOM 1673 C CA . ILE A 1 200 ? 15.339 -26.914 -3.587 1.00 24.70 200 ILE A CA 1
ATOM 1674 C C . ILE A 1 200 ? 15.856 -26.732 -5.015 1.00 24.70 200 ILE A C 1
ATOM 1676 O O . ILE A 1 200 ? 16.836 -26.030 -5.258 1.00 24.70 200 ILE A O 1
ATOM 1680 N N . LEU A 1 201 ? 15.259 -27.474 -5.945 1.00 24.42 201 LEU A N 1
ATOM 1681 C CA . LEU A 1 201 ? 15.418 -27.285 -7.376 1.00 24.42 201 LEU A CA 1
ATOM 1682 C C . LEU A 1 201 ? 14.885 -25.887 -7.683 1.00 24.42 201 LEU A C 1
ATOM 1684 O O . LEU A 1 201 ? 13.680 -25.679 -7.807 1.00 24.42 201 LEU A O 1
ATOM 1688 N N . VAL A 1 202 ? 15.790 -24.912 -7.756 1.00 28.94 202 VAL A N 1
ATOM 1689 C CA . VAL A 1 202 ? 15.473 -23.582 -8.271 1.00 28.94 202 VAL A CA 1
ATOM 1690 C C . VAL A 1 202 ? 15.263 -23.735 -9.775 1.00 28.94 202 VAL A C 1
ATOM 1692 O O . VAL A 1 202 ? 16.195 -23.813 -10.570 1.00 28.94 202 VAL A O 1
ATOM 1695 N N . SER A 1 203 ? 13.984 -23.883 -10.102 1.00 33.12 203 SER A N 1
ATOM 1696 C CA . SER A 1 203 ? 13.349 -23.902 -11.413 1.00 33.12 203 SER A CA 1
ATOM 1697 C C . SER A 1 203 ? 14.054 -23.008 -12.441 1.00 33.12 203 SER A C 1
ATOM 1699 O O . SER A 1 203 ? 14.189 -21.801 -12.231 1.00 33.12 203 SER A O 1
ATOM 1701 N N . GLN A 1 204 ? 14.372 -23.561 -13.620 1.00 34.41 204 GLN A N 1
ATOM 1702 C CA . GLN A 1 204 ? 14.296 -22.791 -14.870 1.00 34.41 204 GLN A CA 1
ATOM 1703 C C . GLN A 1 204 ? 12.981 -22.006 -14.807 1.00 34.41 204 GLN A C 1
ATOM 1705 O O . GLN A 1 204 ? 11.952 -22.638 -14.581 1.00 34.41 204 GLN A O 1
ATOM 1710 N N . ARG A 1 205 ? 12.986 -20.666 -14.860 1.00 47.50 205 ARG A N 1
ATOM 1711 C CA . ARG A 1 205 ? 11.757 -19.874 -14.664 1.00 47.50 205 ARG A CA 1
ATOM 1712 C C . ARG A 1 205 ? 10.740 -20.241 -15.749 1.00 47.50 205 ARG A C 1
ATOM 1714 O O . ARG A 1 205 ? 10.813 -19.757 -16.874 1.00 47.50 205 ARG A O 1
ATOM 1721 N N . MET A 1 206 ? 9.846 -21.154 -15.380 1.00 39.00 206 MET A N 1
ATOM 1722 C CA . MET A 1 206 ? 8.682 -21.596 -16.129 1.00 39.00 206 MET A CA 1
ATOM 1723 C C . MET A 1 206 ? 7.701 -20.424 -16.280 1.00 39.00 206 MET A C 1
ATOM 1725 O O . MET A 1 206 ? 7.828 -19.435 -15.548 1.00 39.00 206 MET A O 1
ATOM 1729 N N . PRO A 1 207 ? 6.722 -20.513 -17.200 1.00 47.75 207 PRO A N 1
ATOM 1730 C CA . PRO A 1 207 ? 5.591 -19.591 -17.222 1.00 47.75 207 PRO A CA 1
ATOM 1731 C C . PRO A 1 207 ? 5.043 -19.423 -15.806 1.00 47.75 207 PRO A C 1
ATOM 1733 O O . PRO A 1 207 ? 4.821 -20.409 -15.098 1.00 47.75 207 PRO A O 1
ATOM 1736 N N . LEU A 1 208 ? 4.894 -18.177 -15.368 1.00 56.66 208 LEU A N 1
ATOM 1737 C CA . LEU A 1 208 ? 4.491 -17.903 -13.995 1.00 56.66 208 LEU A CA 1
ATOM 1738 C C . LEU A 1 208 ? 3.040 -18.394 -13.824 1.00 56.66 208 LEU A C 1
ATOM 1740 O O . LEU A 1 208 ? 2.228 -18.150 -14.718 1.00 56.66 208 LEU A O 1
ATOM 1744 N N . PRO A 1 209 ? 2.667 -19.080 -12.724 1.00 59.16 209 PRO A N 1
ATOM 1745 C CA . PRO A 1 209 ? 1.343 -19.706 -12.589 1.00 59.16 209 PRO A CA 1
ATOM 1746 C C . PRO A 1 209 ? 0.165 -18.756 -12.845 1.00 59.16 209 PRO A C 1
ATOM 1748 O O . PRO A 1 209 ? -0.903 -19.159 -13.297 1.00 59.16 209 PRO A O 1
ATOM 1751 N N . TRP A 1 210 ? 0.368 -17.475 -12.564 1.00 65.69 210 TRP A N 1
ATOM 1752 C CA . TRP A 1 210 ? -0.611 -16.413 -12.732 1.00 65.69 210 TRP A CA 1
ATOM 1753 C C . TRP A 1 210 ? -0.772 -15.977 -14.205 1.00 65.69 210 TRP A C 1
ATOM 1755 O O . TRP A 1 210 ? -1.892 -15.780 -14.665 1.00 65.69 210 TRP A O 1
ATOM 1765 N N . GLN A 1 211 ? 0.289 -16.049 -15.023 1.00 65.69 211 GLN A N 1
ATOM 1766 C CA . GLN A 1 211 ? 0.192 -15.882 -16.485 1.00 65.69 211 GLN A CA 1
ATOM 1767 C C . GLN A 1 211 ? -0.708 -16.944 -17.137 1.00 65.69 211 GLN A C 1
ATOM 1769 O O . GLN A 1 211 ? -1.398 -16.661 -18.116 1.00 65.69 211 GLN A O 1
ATOM 1774 N N . ALA A 1 212 ? -0.742 -18.165 -16.590 1.00 67.62 212 ALA A N 1
ATOM 1775 C CA . ALA A 1 212 ? -1.661 -19.201 -17.061 1.00 67.62 212 ALA A CA 1
ATOM 1776 C C . ALA A 1 212 ? -3.129 -18.861 -16.742 1.00 67.62 212 ALA A C 1
ATOM 1778 O O . ALA A 1 212 ? -4.005 -19.102 -17.574 1.00 67.62 212 ALA A O 1
ATOM 1779 N N . LYS A 1 213 ? -3.400 -18.257 -15.573 1.00 75.81 213 LYS A N 1
ATOM 1780 C CA . LYS A 1 213 ? -4.741 -17.760 -15.215 1.00 75.81 213 LYS A CA 1
ATOM 1781 C C . LYS A 1 213 ? -5.178 -16.640 -16.155 1.00 75.81 213 LYS A C 1
ATOM 1783 O O . LYS A 1 213 ? -6.297 -16.680 -16.658 1.00 75.81 213 LYS A O 1
ATOM 1788 N N . PHE A 1 214 ? -4.287 -15.695 -16.444 1.00 77.62 214 PHE A N 1
ATOM 1789 C CA . PHE A 1 214 ? -4.542 -14.630 -17.409 1.00 77.62 214 PHE A CA 1
ATOM 1790 C C . PHE A 1 214 ? -4.914 -15.170 -18.796 1.00 77.62 214 PHE A C 1
ATOM 1792 O O . PHE A 1 214 ? -5.941 -14.788 -19.350 1.00 77.62 214 PHE A O 1
ATOM 1799 N N . ALA A 1 215 ? -4.139 -16.115 -19.339 1.00 79.81 215 ALA A N 1
ATOM 1800 C CA . ALA A 1 215 ? -4.426 -16.701 -20.650 1.00 79.81 215 ALA A CA 1
ATOM 1801 C C . ALA A 1 215 ? -5.808 -17.379 -20.715 1.00 79.81 215 ALA A C 1
ATOM 1803 O O . ALA A 1 215 ? -6.403 -17.465 -21.789 1.00 79.81 215 ALA A O 1
ATOM 1804 N N . ALA A 1 216 ? -6.324 -17.866 -19.581 1.00 83.62 216 ALA A N 1
ATOM 1805 C CA . ALA A 1 216 ? -7.698 -18.343 -19.481 1.00 83.62 216 ALA A CA 1
ATOM 1806 C C . ALA A 1 216 ? -8.705 -17.179 -19.506 1.00 83.62 216 ALA A C 1
ATOM 1808 O O . ALA A 1 216 ? -9.637 -17.230 -20.304 1.00 83.62 216 ALA A O 1
ATOM 1809 N N . ARG A 1 217 ? -8.485 -16.112 -18.719 1.00 84.19 217 ARG A N 1
ATOM 1810 C CA . ARG A 1 217 ? -9.349 -14.913 -18.701 1.00 84.19 217 ARG A CA 1
ATOM 1811 C C . ARG A 1 217 ? -9.442 -14.222 -20.059 1.00 84.19 217 ARG A C 1
ATOM 1813 O O . ARG A 1 217 ? -10.519 -13.802 -20.468 1.00 84.19 217 ARG A O 1
ATOM 1820 N N . GLN A 1 218 ? -8.333 -14.125 -20.790 1.00 81.69 218 GLN A N 1
ATOM 1821 C CA . GLN A 1 218 ? -8.298 -13.478 -22.106 1.00 81.69 218 GLN A CA 1
ATOM 1822 C C . GLN A 1 218 ? -9.214 -14.157 -23.134 1.00 81.69 218 GLN A C 1
ATOM 1824 O O . GLN A 1 218 ? -9.709 -13.505 -24.048 1.00 81.69 218 GLN A O 1
ATOM 1829 N N . LYS A 1 219 ? -9.456 -15.464 -22.985 1.00 86.25 219 LYS A N 1
ATOM 1830 C CA . LYS A 1 219 ? -10.336 -16.233 -23.878 1.00 86.25 219 LYS A CA 1
ATOM 1831 C C . LYS A 1 219 ? -11.822 -16.017 -23.589 1.00 86.25 219 LYS A C 1
ATOM 1833 O O . LYS A 1 219 ? -12.654 -16.483 -24.362 1.00 86.25 219 LYS A O 1
ATOM 1838 N N . SER A 1 220 ? -12.152 -15.339 -22.495 1.00 83.69 220 SER A N 1
ATOM 1839 C CA . SER A 1 220 ? -13.516 -15.099 -22.030 1.00 83.69 220 SER A CA 1
ATOM 1840 C C . SER A 1 220 ? -13.737 -13.603 -21.766 1.00 83.69 220 SER A C 1
ATOM 1842 O O . SER A 1 220 ? -13.826 -13.204 -20.602 1.00 83.69 220 SER A O 1
ATOM 1844 N N . PRO A 1 221 ? -13.781 -12.759 -22.815 1.00 84.12 221 PRO A N 1
ATOM 1845 C CA . PRO A 1 221 ? -14.077 -11.341 -22.652 1.00 84.12 221 PRO A CA 1
ATOM 1846 C C . PRO A 1 221 ? -15.488 -11.138 -22.074 1.00 84.12 221 PRO A C 1
ATOM 1848 O O . PRO A 1 221 ? -16.397 -11.911 -22.403 1.00 84.12 221 PRO A O 1
ATOM 1851 N N . PRO A 1 222 ? -15.695 -10.110 -21.235 1.00 85.38 222 PRO A N 1
ATOM 1852 C CA . PRO A 1 222 ? -17.001 -9.828 -20.668 1.00 85.38 222 PRO A CA 1
ATOM 1853 C C . PRO A 1 222 ? -17.979 -9.357 -21.748 1.00 85.38 222 PRO A C 1
ATOM 1855 O O . PRO A 1 222 ? -17.631 -8.631 -22.680 1.00 85.38 222 PRO A O 1
ATOM 1858 N N . THR A 1 223 ? -19.237 -9.755 -21.600 1.00 79.94 223 THR A N 1
ATOM 1859 C CA . THR A 1 223 ? -20.354 -9.245 -22.401 1.00 79.94 223 THR A CA 1
ATOM 1860 C C . THR A 1 223 ? -20.874 -7.933 -21.806 1.00 79.94 223 THR A C 1
ATOM 1862 O O . THR A 1 223 ? -20.830 -7.762 -20.587 1.00 79.94 223 THR A O 1
ATOM 1865 N N . PRO A 1 224 ? -21.420 -7.005 -22.617 1.00 67.81 224 PRO A N 1
ATOM 1866 C CA . PRO A 1 224 ? -21.932 -5.724 -22.119 1.00 67.81 224 PRO A CA 1
ATOM 1867 C C . PRO A 1 224 ? -22.984 -5.854 -21.007 1.00 67.81 224 PRO A C 1
ATOM 1869 O O . PRO A 1 224 ? -23.062 -4.999 -20.136 1.00 67.81 224 PRO A O 1
ATOM 1872 N N . SER A 1 225 ? -23.753 -6.946 -20.992 1.00 68.00 225 SER A N 1
ATOM 1873 C CA . SER A 1 225 ? -24.743 -7.254 -19.951 1.00 68.00 225 SER A CA 1
ATOM 1874 C C . SER A 1 225 ? -24.143 -7.621 -18.588 1.00 68.00 225 SER A C 1
ATOM 1876 O O . SER A 1 225 ? -24.866 -7.633 -17.600 1.00 68.00 225 SER A O 1
ATOM 1878 N N . GLN A 1 226 ? -22.849 -7.949 -18.516 1.00 71.50 226 GLN A N 1
ATOM 1879 C CA . GLN A 1 226 ? -22.153 -8.301 -17.267 1.00 71.50 226 GLN A CA 1
ATOM 1880 C C . GLN A 1 226 ? -21.573 -7.075 -16.546 1.00 71.50 226 GLN A C 1
ATOM 1882 O O . GLN A 1 226 ? -21.095 -7.183 -15.417 1.00 71.50 226 GLN A O 1
ATOM 1887 N N . LEU A 1 227 ? -21.616 -5.905 -17.187 1.00 75.56 227 LEU A N 1
ATOM 1888 C CA . LEU A 1 227 ? -21.118 -4.648 -16.649 1.00 75.56 227 LEU A CA 1
ATOM 1889 C C . LEU A 1 227 ? -22.283 -3.713 -16.372 1.00 75.56 227 LEU A C 1
ATOM 1891 O O . LEU A 1 227 ? -22.994 -3.290 -17.281 1.00 75.56 227 LEU A O 1
ATOM 1895 N N . MET A 1 228 ? -22.450 -3.349 -15.105 1.00 77.00 228 MET A N 1
ATOM 1896 C CA . MET A 1 228 ? -23.386 -2.299 -14.746 1.00 77.00 228 MET A CA 1
ATOM 1897 C C . MET A 1 228 ? -22.795 -0.957 -15.162 1.00 77.00 228 MET A C 1
ATOM 1899 O O . MET A 1 228 ? -21.624 -0.665 -14.907 1.00 77.00 228 MET A O 1
ATOM 1903 N N . SER A 1 229 ? -23.604 -0.144 -15.837 1.00 71.19 229 SER A N 1
ATOM 1904 C CA . SER A 1 229 ? -23.210 1.222 -16.165 1.00 71.19 229 SER A CA 1
ATOM 1905 C C . SER A 1 229 ? -23.141 2.070 -14.892 1.00 71.19 229 SER A C 1
ATOM 1907 O O . SER A 1 229 ? -23.793 1.763 -13.894 1.00 71.19 229 SER A O 1
ATOM 1909 N N . ARG A 1 230 ? -22.423 3.198 -14.942 1.00 65.81 230 ARG A N 1
ATOM 1910 C CA . ARG A 1 230 ? -22.342 4.142 -13.813 1.00 65.81 230 ARG A CA 1
ATOM 1911 C C . ARG A 1 230 ? -23.720 4.633 -13.337 1.00 65.81 230 ARG A C 1
ATOM 1913 O O . ARG A 1 230 ? -23.874 4.968 -12.170 1.00 65.81 230 ARG A O 1
ATOM 1920 N N . HIS A 1 231 ? -24.716 4.652 -14.223 1.00 64.31 231 HIS A N 1
ATOM 1921 C CA . HIS A 1 231 ? -26.091 5.052 -13.910 1.00 64.31 231 HIS A CA 1
ATOM 1922 C C . HIS A 1 231 ? -26.928 3.941 -13.253 1.00 64.31 231 HIS A C 1
ATOM 1924 O O . HIS A 1 231 ? -28.000 4.235 -12.740 1.00 64.31 231 HIS A O 1
ATOM 1930 N N . CYS A 1 232 ? -26.433 2.700 -13.245 1.00 70.31 232 CYS A N 1
ATOM 1931 C CA . CYS A 1 232 ? -27.095 1.515 -12.690 1.00 70.31 232 CYS A CA 1
ATOM 1932 C C . CYS A 1 232 ? -26.308 0.908 -11.516 1.00 70.31 232 CYS A C 1
ATOM 1934 O O . CYS A 1 232 ? -26.547 -0.230 -11.137 1.00 70.31 232 CYS A O 1
ATOM 1936 N N . LEU A 1 233 ? -25.339 1.631 -10.938 1.00 69.81 233 LEU A N 1
ATOM 1937 C CA . LEU A 1 233 ? -24.564 1.144 -9.784 1.00 69.81 233 LEU A CA 1
ATOM 1938 C C . LEU A 1 233 ? -25.443 0.881 -8.549 1.00 69.81 233 LEU A C 1
ATOM 1940 O O . LEU A 1 233 ? -25.091 0.052 -7.718 1.00 69.81 233 LEU A O 1
ATOM 1944 N N . SER A 1 234 ? -26.602 1.541 -8.452 1.00 67.81 234 SER A N 1
ATOM 1945 C CA . SER A 1 234 ? -27.631 1.262 -7.441 1.00 67.81 234 SER A CA 1
ATOM 1946 C C . SER A 1 234 ? -28.229 -0.142 -7.542 1.00 67.81 234 SER A C 1
ATOM 1948 O O . SER A 1 234 ? -28.826 -0.612 -6.579 1.00 67.81 234 SER A O 1
ATOM 1950 N N . ASP A 1 235 ? -28.068 -0.803 -8.688 1.00 76.56 235 ASP A N 1
ATOM 1951 C CA . ASP A 1 235 ? -28.622 -2.126 -8.965 1.00 76.56 235 ASP A CA 1
ATOM 1952 C C . ASP A 1 235 ? -27.612 -3.243 -8.638 1.00 76.56 235 ASP A C 1
ATOM 1954 O O . ASP A 1 235 ? -27.884 -4.418 -8.889 1.00 76.56 235 ASP A O 1
ATOM 1958 N N . LEU A 1 236 ? -26.439 -2.893 -8.088 1.00 85.25 236 LEU A N 1
ATOM 1959 C CA . LEU A 1 236 ? -25.436 -3.864 -7.670 1.00 85.25 236 LEU A CA 1
ATOM 1960 C C . LEU A 1 236 ? -25.970 -4.661 -6.475 1.00 85.25 236 LEU A C 1
ATOM 1962 O O . LEU A 1 236 ? -26.186 -4.123 -5.389 1.00 85.25 236 LEU A O 1
ATOM 1966 N N . THR A 1 237 ? -26.163 -5.962 -6.667 1.00 86.75 237 THR A N 1
ATOM 1967 C CA . THR A 1 237 ? -26.595 -6.885 -5.616 1.00 86.75 237 THR A CA 1
ATOM 1968 C C . THR A 1 237 ? -25.461 -7.826 -5.214 1.00 86.75 237 THR A C 1
ATOM 1970 O O . THR A 1 237 ? -24.515 -8.026 -5.988 1.00 86.75 237 THR A O 1
ATOM 1973 N N . PRO A 1 238 ? -25.535 -8.464 -4.031 1.00 86.06 238 PRO A N 1
ATOM 1974 C CA . PRO A 1 238 ? -24.556 -9.470 -3.638 1.00 86.06 238 PRO A CA 1
ATOM 1975 C C . PRO A 1 238 ? -24.377 -10.605 -4.658 1.00 86.06 238 PRO A C 1
ATOM 1977 O O . PRO A 1 238 ? -23.276 -11.135 -4.792 1.00 86.06 238 PRO A O 1
ATOM 1980 N N . GLU A 1 239 ? -25.428 -10.953 -5.405 1.00 85.31 239 GLU A N 1
ATOM 1981 C CA . GLU A 1 239 ? -25.410 -12.016 -6.413 1.00 85.31 239 GLU A CA 1
ATOM 1982 C C . GLU A 1 239 ? -24.645 -11.621 -7.686 1.00 85.31 239 GLU A C 1
ATOM 1984 O O . GLU A 1 239 ? -23.986 -12.467 -8.290 1.00 85.31 239 GLU A O 1
ATOM 1989 N N . CYS A 1 240 ? -24.704 -10.351 -8.106 1.00 87.50 240 CYS A N 1
ATOM 1990 C CA . CYS A 1 240 ? -24.021 -9.882 -9.318 1.00 87.50 240 CYS A CA 1
ATOM 1991 C C . CYS A 1 240 ? -22.673 -9.197 -9.045 1.00 87.50 240 CYS A C 1
ATOM 1993 O O . CYS A 1 240 ? -21.901 -8.983 -9.981 1.00 87.50 240 CYS A O 1
ATOM 1995 N N . TYR A 1 241 ? -22.365 -8.887 -7.782 1.00 88.25 241 TYR A N 1
ATOM 1996 C CA . TYR A 1 241 ? -21.159 -8.174 -7.353 1.00 88.25 241 TYR A CA 1
ATOM 1997 C C . TYR A 1 241 ? -19.866 -8.784 -7.907 1.00 88.25 241 TYR A C 1
ATOM 1999 O O . TYR A 1 241 ? -19.056 -8.102 -8.539 1.00 88.25 241 TYR A O 1
ATOM 2007 N N . GLN A 1 242 ? -19.681 -10.094 -7.712 1.00 87.50 242 GLN A N 1
ATOM 2008 C CA . GLN A 1 242 ? -18.469 -10.784 -8.155 1.00 87.50 242 GLN A CA 1
ATOM 2009 C C . GLN A 1 242 ? -18.321 -10.742 -9.679 1.00 87.50 242 GLN A C 1
ATOM 2011 O O . GLN A 1 242 ? -17.242 -10.444 -10.188 1.00 87.50 242 GLN A O 1
ATOM 2016 N N . LEU A 1 243 ? -19.411 -10.996 -10.411 1.00 87.12 243 LEU A N 1
ATOM 2017 C CA . LEU A 1 243 ? -19.417 -10.987 -11.874 1.00 87.12 243 LEU A CA 1
ATOM 2018 C C . LEU A 1 243 ? -19.127 -9.589 -12.437 1.00 87.12 243 LEU A C 1
ATOM 2020 O O . LEU A 1 243 ? -18.373 -9.460 -13.406 1.00 87.12 243 LEU A O 1
ATOM 2024 N N . HIS A 1 244 ? -19.684 -8.552 -11.807 1.00 88.94 244 HIS A N 1
ATOM 2025 C CA . HIS A 1 244 ? -19.444 -7.163 -12.172 1.00 88.94 244 HIS A CA 1
ATOM 2026 C C . HIS A 1 244 ? -17.962 -6.802 -12.050 1.00 88.94 244 HIS A C 1
ATOM 2028 O O . HIS A 1 244 ? -17.344 -6.400 -13.037 1.00 88.94 244 HIS A O 1
ATOM 2034 N N . PHE A 1 245 ? -17.367 -7.004 -10.868 1.00 89.56 245 PHE A N 1
ATOM 2035 C CA . PHE A 1 245 ? -15.965 -6.652 -10.641 1.00 89.56 245 PHE A CA 1
ATOM 2036 C C . PHE A 1 245 ? -14.997 -7.544 -11.408 1.00 89.56 245 PHE A C 1
ATOM 2038 O O . PHE A 1 245 ? -13.964 -7.058 -11.862 1.00 89.56 245 PHE A O 1
ATOM 2045 N N . TYR A 1 246 ? -15.334 -8.815 -11.632 1.00 88.62 246 TYR A N 1
ATOM 2046 C CA . TYR A 1 246 ? -14.563 -9.666 -12.533 1.00 88.62 246 TYR A CA 1
ATOM 2047 C C . TYR A 1 246 ? -14.517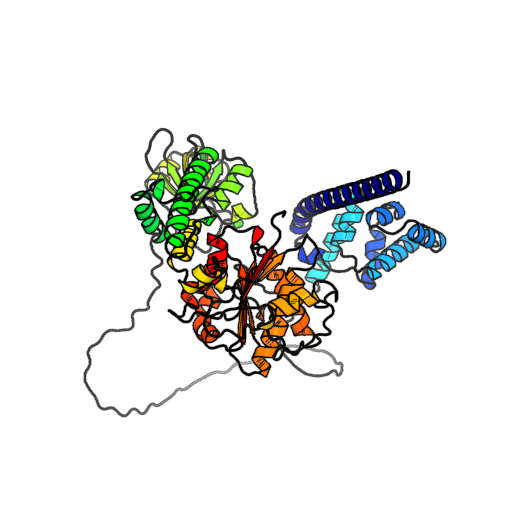 -9.075 -13.950 1.00 88.62 246 TYR A C 1
ATOM 2049 O O . TYR A 1 246 ? -13.447 -8.981 -14.550 1.00 88.62 246 TYR A O 1
ATOM 2057 N N . SER A 1 247 ? -15.661 -8.625 -14.469 1.00 88.31 247 SER A N 1
ATOM 2058 C CA . SER A 1 247 ? -15.758 -8.018 -15.801 1.00 88.31 247 SER A CA 1
ATOM 2059 C C . SER A 1 247 ? -15.041 -6.667 -15.875 1.00 88.31 247 SER A C 1
ATOM 2061 O O . SER A 1 247 ? -14.340 -6.392 -16.848 1.00 88.31 247 SER A O 1
ATOM 2063 N N . ALA A 1 248 ? -15.172 -5.836 -14.839 1.00 90.06 248 ALA A N 1
ATOM 2064 C CA . ALA A 1 248 ? -14.510 -4.536 -14.762 1.00 90.06 248 ALA A CA 1
ATOM 2065 C C . ALA A 1 248 ? -12.981 -4.678 -14.701 1.00 90.06 248 ALA A C 1
ATOM 2067 O O . ALA A 1 248 ? -12.269 -3.984 -15.425 1.00 90.06 248 ALA A O 1
ATOM 2068 N N . LEU A 1 249 ? -12.474 -5.620 -13.897 1.00 90.75 249 LEU A N 1
ATOM 2069 C CA . LEU A 1 249 ? -11.043 -5.913 -13.808 1.00 90.75 249 LEU A CA 1
ATOM 2070 C C . LEU A 1 249 ? -10.471 -6.432 -15.127 1.00 90.75 249 LEU A C 1
ATOM 2072 O O . LEU A 1 249 ? -9.352 -6.066 -15.469 1.00 90.75 249 LEU A O 1
ATOM 2076 N N . TRP A 1 250 ? -11.234 -7.228 -15.882 1.00 90.50 250 TRP A N 1
ATOM 2077 C CA . TRP A 1 250 ? -10.808 -7.679 -17.207 1.00 90.50 250 TRP A CA 1
ATOM 2078 C C . TRP A 1 250 ? -10.579 -6.494 -18.155 1.00 90.50 250 TRP A C 1
ATOM 2080 O O . TRP A 1 250 ? -9.550 -6.430 -18.824 1.00 90.50 250 TRP A O 1
ATOM 2090 N N . LEU A 1 251 ? -11.519 -5.540 -18.194 1.00 90.31 251 LEU A N 1
ATOM 2091 C CA . LEU A 1 251 ? -11.396 -4.344 -19.037 1.00 90.31 251 LEU A CA 1
ATOM 2092 C C . LEU A 1 251 ? -10.236 -3.452 -18.596 1.00 90.31 251 LEU A C 1
ATOM 2094 O O . LEU A 1 251 ? -9.493 -2.948 -19.433 1.00 90.31 251 LEU A O 1
ATOM 2098 N N . GLU A 1 252 ? -10.068 -3.275 -17.287 1.00 91.12 252 GLU A N 1
ATOM 2099 C CA . GLU A 1 252 ? -8.944 -2.528 -16.729 1.00 91.12 252 GLU A CA 1
ATOM 2100 C C . GLU A 1 252 ? -7.606 -3.188 -17.106 1.00 91.12 252 GLU A C 1
ATOM 2102 O O . GLU A 1 252 ? -6.684 -2.509 -17.554 1.00 91.12 252 GLU A O 1
ATOM 2107 N N . GLU A 1 253 ? -7.500 -4.514 -16.983 1.00 90.69 253 GLU A N 1
ATOM 2108 C CA . GLU A 1 253 ? -6.312 -5.281 -17.372 1.00 90.69 253 GLU A CA 1
ATOM 2109 C C . GLU A 1 253 ? -5.990 -5.093 -18.869 1.00 90.69 253 GLU A C 1
ATOM 2111 O O . GLU A 1 253 ? -4.845 -4.789 -19.217 1.00 90.69 253 GLU A O 1
ATOM 2116 N N . ASP A 1 254 ? -6.995 -5.180 -19.748 1.00 90.56 254 ASP A N 1
ATOM 2117 C CA . ASP A 1 254 ? -6.857 -4.959 -21.196 1.00 90.56 254 ASP A CA 1
ATOM 2118 C C . ASP A 1 254 ? -6.392 -3.529 -21.541 1.00 90.56 254 ASP A C 1
ATOM 2120 O O . ASP A 1 254 ? -5.473 -3.334 -22.344 1.00 90.56 254 ASP A O 1
ATOM 2124 N N . GLU A 1 255 ? -6.947 -2.509 -20.885 1.00 92.19 255 GLU A N 1
ATOM 2125 C CA . GLU A 1 255 ? -6.525 -1.120 -21.091 1.00 92.19 255 GLU A CA 1
ATOM 2126 C C . GLU A 1 255 ? -5.097 -0.854 -20.595 1.00 92.19 255 GLU A C 1
ATOM 2128 O O . GLU A 1 255 ? -4.338 -0.132 -21.253 1.00 92.19 255 GLU A O 1
ATOM 2133 N N . HIS A 1 256 ? -4.666 -1.471 -19.488 1.00 92.62 256 HIS A N 1
ATOM 2134 C CA . HIS A 1 256 ? -3.269 -1.376 -19.042 1.00 92.62 256 HIS A CA 1
ATOM 2135 C C . HIS A 1 256 ? -2.305 -2.032 -20.026 1.00 92.62 256 HIS A C 1
ATOM 2137 O O . HIS A 1 256 ? -1.236 -1.472 -20.276 1.00 92.62 256 HIS A O 1
ATOM 2143 N N . ILE A 1 257 ? -2.681 -3.161 -20.634 1.00 91.50 257 ILE A N 1
ATOM 2144 C CA . ILE A 1 257 ? -1.887 -3.805 -21.691 1.00 91.50 257 ILE A CA 1
ATOM 2145 C C . ILE A 1 257 ? -1.711 -2.849 -22.873 1.00 91.50 257 ILE A C 1
ATOM 2147 O O . ILE A 1 257 ? -0.580 -2.585 -23.293 1.00 91.50 257 ILE A O 1
ATOM 2151 N N . LYS A 1 258 ? -2.809 -2.273 -23.380 1.00 94.38 258 LYS A N 1
ATOM 2152 C CA . LYS A 1 258 ? -2.765 -1.321 -24.502 1.00 94.38 258 LYS A CA 1
ATOM 2153 C C . LYS A 1 258 ? -1.942 -0.083 -24.162 1.00 94.38 258 LYS A C 1
ATOM 2155 O O . LYS A 1 258 ? -1.130 0.361 -24.974 1.00 94.38 258 LYS A O 1
ATOM 2160 N N . LYS A 1 259 ? -2.124 0.480 -22.963 1.00 95.00 259 LYS A N 1
ATOM 2161 C CA . LYS A 1 259 ? -1.412 1.680 -22.505 1.00 95.00 259 LYS A CA 1
ATOM 2162 C C . LYS A 1 259 ? 0.084 1.425 -22.341 1.00 95.00 259 LYS A C 1
ATOM 2164 O O . LYS A 1 259 ? 0.880 2.265 -22.764 1.00 95.00 259 LYS A O 1
ATOM 2169 N N . LEU A 1 260 ? 0.462 0.281 -21.772 1.00 95.00 260 LEU A N 1
ATOM 2170 C CA . LEU A 1 260 ? 1.855 -0.136 -21.633 1.00 95.00 260 LEU A CA 1
ATOM 2171 C C . LEU A 1 260 ? 2.508 -0.335 -22.993 1.00 95.00 260 LEU A C 1
ATOM 2173 O O . LEU A 1 260 ? 3.546 0.274 -23.249 1.00 95.00 260 LEU A O 1
ATOM 2177 N N . SER A 1 261 ? 1.860 -1.090 -23.880 1.00 94.25 261 SER A N 1
ATOM 2178 C CA . SER A 1 261 ? 2.357 -1.319 -25.234 1.00 94.25 261 SER A CA 1
ATOM 2179 C C . SER A 1 261 ? 2.539 0.002 -25.985 1.00 94.25 261 SER A C 1
ATOM 2181 O O . SER A 1 261 ? 3.629 0.316 -26.453 1.00 94.25 261 SER A O 1
ATOM 2183 N N . LYS A 1 262 ? 1.520 0.871 -25.985 1.00 95.38 262 LYS A N 1
ATOM 2184 C CA . LYS A 1 262 ? 1.578 2.183 -26.645 1.00 95.38 262 LYS A CA 1
ATOM 2185 C C . LYS A 1 262 ? 2.697 3.085 -26.109 1.00 95.38 262 LYS A C 1
ATOM 2187 O O . LYS A 1 262 ? 3.266 3.864 -26.872 1.00 95.38 262 LYS A O 1
ATOM 2192 N N . LYS A 1 263 ? 2.980 3.047 -24.803 1.00 94.56 263 LYS A N 1
ATOM 2193 C CA . LYS A 1 263 ? 4.005 3.903 -24.184 1.00 94.56 263 LYS A CA 1
ATOM 2194 C C . LYS A 1 263 ? 5.421 3.352 -24.357 1.00 94.56 263 LYS A C 1
ATOM 2196 O O . LYS A 1 263 ? 6.339 4.140 -24.618 1.00 94.56 263 LYS A O 1
ATOM 2201 N N . CYS A 1 264 ? 5.593 2.046 -24.172 1.00 95.06 264 CYS A N 1
ATOM 2202 C CA . CYS A 1 264 ? 6.890 1.424 -23.919 1.00 95.06 264 CYS A CA 1
ATOM 2203 C C . CYS A 1 264 ? 7.329 0.435 -25.000 1.00 95.06 264 CYS A C 1
ATOM 2205 O O . CYS A 1 264 ? 8.525 0.182 -25.087 1.00 95.06 264 CYS A O 1
ATOM 2207 N N . ASP A 1 265 ? 6.433 -0.112 -25.823 1.00 94.56 265 ASP A N 1
ATOM 2208 C CA . ASP A 1 265 ? 6.867 -0.968 -26.927 1.00 94.56 265 ASP A CA 1
ATOM 2209 C C . ASP A 1 265 ? 7.528 -0.128 -28.017 1.00 94.56 265 ASP A C 1
ATOM 2211 O O . ASP A 1 265 ? 7.182 1.032 -28.265 1.00 94.56 265 ASP A O 1
ATOM 2215 N N . GLY A 1 266 ? 8.498 -0.727 -28.697 1.00 91.69 266 GLY A N 1
ATOM 2216 C CA . GLY A 1 266 ? 9.269 -0.005 -29.692 1.00 91.69 266 GLY A CA 1
ATOM 2217 C C . GLY A 1 266 ? 10.157 -0.912 -30.516 1.00 91.69 266 GLY A C 1
ATOM 2218 O O . GLY A 1 266 ? 10.595 -1.975 -30.075 1.00 91.69 266 GLY A O 1
ATOM 2219 N N . LEU A 1 267 ? 10.416 -0.475 -31.747 1.00 89.19 267 LEU A N 1
ATOM 2220 C CA . LEU A 1 267 ? 11.184 -1.253 -32.711 1.00 89.19 267 LEU A CA 1
ATOM 2221 C C . LEU A 1 267 ? 12.681 -0.946 -32.685 1.00 89.19 267 LEU A C 1
ATOM 2223 O O . LEU A 1 267 ? 13.438 -1.803 -33.110 1.00 89.19 267 LEU A O 1
ATOM 2227 N N . ASN A 1 268 ? 13.096 0.218 -32.173 1.00 89.06 268 ASN A N 1
ATOM 2228 C CA . ASN A 1 268 ? 14.448 0.766 -32.343 1.00 89.06 268 ASN A CA 1
ATOM 2229 C C . ASN A 1 268 ? 15.169 0.995 -31.007 1.00 89.06 268 ASN A C 1
ATOM 2231 O O . ASN A 1 268 ? 15.768 2.050 -30.789 1.00 89.06 268 ASN A O 1
ATOM 2235 N N . TYR A 1 269 ? 15.092 0.031 -30.093 1.00 95.19 269 TYR A N 1
ATOM 2236 C CA . TYR A 1 269 ? 15.860 0.094 -28.854 1.00 95.19 269 TYR A CA 1
ATOM 2237 C C . TYR A 1 269 ? 17.279 -0.418 -29.060 1.00 95.19 269 TYR A C 1
ATOM 2239 O O . TYR A 1 269 ? 17.564 -1.211 -29.958 1.00 95.19 269 TYR A O 1
ATOM 2247 N N . LYS A 1 270 ? 18.177 0.031 -28.189 1.00 95.19 270 LYS A N 1
ATOM 2248 C CA . LYS A 1 270 ? 19.548 -0.465 -28.113 1.00 95.19 270 LYS A CA 1
ATOM 2249 C C . LYS A 1 270 ? 19.698 -1.283 -26.846 1.00 95.19 270 LYS A C 1
ATOM 2251 O O . LYS A 1 270 ? 19.409 -0.784 -25.762 1.00 95.19 270 LYS A O 1
ATOM 2256 N N . LEU A 1 271 ? 20.120 -2.530 -26.990 1.00 95.88 271 LEU A N 1
ATOM 2257 C CA . LEU A 1 271 ? 20.446 -3.403 -25.874 1.00 95.88 271 LEU A CA 1
ATOM 2258 C C . LEU A 1 271 ? 21.959 -3.452 -25.714 1.00 95.88 271 LEU A C 1
ATOM 2260 O O . LEU A 1 271 ? 22.644 -3.959 -26.601 1.00 95.88 271 LEU A O 1
ATOM 2264 N N . THR A 1 272 ? 22.447 -3.009 -24.559 1.00 96.00 272 THR A N 1
ATOM 2265 C CA . THR A 1 272 ? 23.864 -3.085 -24.198 1.00 96.00 272 THR A CA 1
ATOM 2266 C C . THR A 1 272 ? 24.057 -4.094 -23.081 1.00 96.00 272 THR A C 1
ATOM 2268 O O . THR A 1 272 ? 23.477 -3.939 -22.008 1.00 96.00 272 THR A O 1
ATOM 2271 N N . ILE A 1 273 ? 24.875 -5.120 -23.317 1.00 94.50 273 ILE A N 1
ATOM 2272 C CA . ILE A 1 273 ? 25.260 -6.126 -22.319 1.00 94.50 273 ILE A CA 1
ATOM 2273 C C . ILE A 1 273 ? 26.693 -5.870 -21.873 1.00 94.50 273 ILE A C 1
ATOM 2275 O O . ILE A 1 273 ? 27.581 -5.692 -22.705 1.00 94.50 273 ILE A O 1
ATOM 2279 N N . TYR A 1 274 ? 26.910 -5.872 -20.560 1.00 92.25 274 TYR A N 1
ATOM 2280 C CA . TYR A 1 274 ? 28.221 -5.651 -19.965 1.00 92.25 274 TYR A CA 1
ATOM 2281 C C . TYR A 1 274 ? 29.133 -6.873 -20.118 1.00 92.25 274 TYR A C 1
ATOM 2283 O O . TYR A 1 274 ? 28.714 -7.999 -19.848 1.00 92.25 274 TYR A O 1
ATOM 2291 N N . ASP A 1 275 ? 30.403 -6.636 -20.455 1.00 88.25 275 ASP A N 1
ATOM 2292 C CA . ASP A 1 275 ? 31.436 -7.685 -20.432 1.00 88.25 275 ASP A CA 1
ATOM 2293 C C . ASP A 1 275 ? 31.816 -8.046 -18.988 1.00 88.25 275 ASP A C 1
ATOM 2295 O O . ASP A 1 275 ? 31.955 -9.216 -18.630 1.00 88.25 275 ASP A O 1
ATOM 2299 N N . LYS A 1 276 ? 31.945 -7.017 -18.139 1.00 88.06 276 LYS A N 1
ATOM 2300 C CA . LYS A 1 276 ? 32.126 -7.133 -16.691 1.00 88.06 276 LYS A CA 1
ATOM 2301 C C . LYS A 1 276 ? 30.933 -6.486 -16.000 1.00 88.06 276 LYS A C 1
ATOM 2303 O O . LYS A 1 276 ? 30.725 -5.283 -16.134 1.00 88.06 276 LYS A O 1
ATOM 2308 N N . VAL A 1 277 ? 30.164 -7.287 -15.265 1.00 87.31 277 VAL A N 1
ATOM 2309 C CA . VAL A 1 277 ? 28.975 -6.817 -14.542 1.00 87.31 277 VAL A CA 1
ATOM 2310 C C . VAL A 1 277 ? 29.397 -5.795 -13.477 1.00 87.31 277 VAL A C 1
ATOM 2312 O O . VAL A 1 277 ? 30.250 -6.126 -12.654 1.00 87.31 277 VAL A O 1
ATOM 2315 N N . PRO A 1 278 ? 28.839 -4.571 -13.483 1.00 86.94 278 PRO A N 1
ATOM 2316 C CA . PRO A 1 278 ? 29.065 -3.597 -12.422 1.00 86.94 278 PRO A CA 1
ATOM 2317 C C . PRO A 1 278 ? 28.594 -4.111 -11.059 1.00 86.94 278 PRO A C 1
ATOM 2319 O O . PRO A 1 278 ? 27.532 -4.727 -10.977 1.00 86.94 278 PRO A O 1
ATOM 2322 N N . ASP A 1 279 ? 29.325 -3.790 -9.990 1.00 86.19 279 ASP A N 1
ATOM 2323 C CA . ASP A 1 279 ? 29.064 -4.321 -8.642 1.00 86.19 279 ASP A CA 1
ATOM 2324 C C . ASP A 1 279 ? 27.636 -4.022 -8.144 1.00 86.19 279 ASP A C 1
ATOM 2326 O O . ASP A 1 279 ? 26.994 -4.879 -7.545 1.00 86.19 279 ASP A O 1
ATOM 2330 N N . PHE A 1 280 ? 27.075 -2.856 -8.486 1.00 84.31 280 PHE A N 1
ATOM 2331 C CA . PHE A 1 280 ? 25.701 -2.478 -8.119 1.00 84.31 280 PHE A CA 1
ATOM 2332 C C . PHE A 1 280 ? 24.605 -3.308 -8.824 1.00 84.31 280 PHE A C 1
ATOM 2334 O O . PHE A 1 280 ? 23.458 -3.350 -8.367 1.00 84.31 280 PHE A O 1
ATOM 2341 N N . LEU A 1 281 ? 24.938 -3.978 -9.935 1.00 82.19 281 LEU A N 1
ATOM 2342 C CA . LEU A 1 281 ? 24.044 -4.902 -10.646 1.00 82.19 281 LEU A CA 1
ATOM 2343 C C . LEU A 1 281 ? 24.220 -6.354 -10.203 1.00 82.19 281 LEU A C 1
ATOM 2345 O O . LEU A 1 281 ? 23.384 -7.194 -10.540 1.00 82.19 281 LEU A O 1
ATOM 2349 N N . VAL A 1 282 ? 25.278 -6.668 -9.451 1.00 75.25 282 VAL A N 1
ATOM 2350 C CA . VAL A 1 282 ? 25.507 -8.024 -8.959 1.00 75.25 282 VAL A CA 1
ATOM 2351 C C . VAL A 1 282 ? 24.421 -8.362 -7.941 1.00 75.25 282 VAL A C 1
ATOM 2353 O O . VAL A 1 282 ? 24.338 -7.815 -6.843 1.00 75.25 282 VAL A O 1
ATOM 2356 N N . GLN A 1 283 ? 23.556 -9.292 -8.322 1.00 64.19 283 GLN A N 1
ATOM 2357 C CA . GLN A 1 283 ? 22.696 -10.015 -7.395 1.00 64.19 283 GLN A CA 1
ATOM 2358 C C . GLN A 1 283 ? 23.336 -11.388 -7.159 1.00 64.19 283 GLN A C 1
ATOM 2360 O O . GLN A 1 283 ? 23.983 -11.907 -8.068 1.00 64.19 283 GLN A O 1
ATOM 2365 N N . ASN A 1 284 ? 23.177 -11.967 -5.961 1.00 52.25 284 ASN A N 1
ATOM 2366 C CA . ASN A 1 284 ? 23.747 -13.259 -5.535 1.00 52.25 284 ASN A CA 1
ATOM 2367 C C . ASN A 1 284 ? 23.201 -14.461 -6.348 1.00 52.25 284 ASN A C 1
ATOM 2369 O O . ASN A 1 284 ? 22.610 -15.389 -5.800 1.00 52.25 284 ASN A O 1
ATOM 2373 N N . PHE A 1 285 ? 23.359 -14.453 -7.670 1.00 48.75 285 PHE A N 1
ATOM 2374 C CA . PHE A 1 285 ? 22.973 -15.529 -8.566 1.00 48.75 285 PHE A CA 1
ATOM 2375 C C . PHE A 1 285 ? 24.214 -16.309 -8.987 1.00 48.75 285 PHE A C 1
ATOM 2377 O O . PHE A 1 285 ? 25.101 -15.794 -9.659 1.00 48.75 285 PHE A O 1
ATOM 2384 N N . HIS A 1 286 ? 24.231 -17.598 -8.663 1.00 44.34 286 HIS A N 1
ATOM 2385 C CA . HIS A 1 286 ? 25.275 -18.542 -9.068 1.00 44.34 286 HIS A CA 1
ATOM 2386 C C . HIS A 1 286 ? 25.192 -18.971 -10.555 1.00 44.34 286 HIS A C 1
ATOM 2388 O O . HIS A 1 286 ? 25.817 -19.956 -10.949 1.00 44.34 286 HIS A O 1
ATOM 2394 N N . HIS A 1 287 ? 24.427 -18.270 -11.404 1.00 52.41 287 HIS A N 1
ATOM 2395 C CA . HIS A 1 287 ? 24.167 -18.670 -12.793 1.00 52.41 287 HIS A CA 1
ATOM 2396 C C . HIS A 1 287 ? 24.579 -17.609 -13.824 1.00 52.41 287 HIS A C 1
ATOM 2398 O O . HIS A 1 287 ? 24.493 -16.409 -13.577 1.00 52.41 287 HIS A O 1
ATOM 2404 N N . LYS A 1 288 ? 25.014 -18.087 -15.003 1.00 69.12 288 LYS A N 1
ATOM 2405 C CA . LYS A 1 288 ? 25.422 -17.302 -16.181 1.00 69.12 288 LYS A CA 1
ATOM 2406 C C . LYS A 1 288 ? 24.231 -16.517 -16.760 1.00 69.12 288 LYS A C 1
ATOM 2408 O O . LYS A 1 288 ? 23.594 -16.984 -17.699 1.00 69.12 288 LYS A O 1
ATOM 2413 N N . SER A 1 289 ? 23.926 -15.356 -16.195 1.00 84.25 289 SER A N 1
ATOM 2414 C CA . SER A 1 289 ? 22.961 -14.394 -16.743 1.00 84.25 289 SER A CA 1
ATOM 2415 C C . SER A 1 289 ? 23.693 -13.210 -17.362 1.00 84.25 289 SER A C 1
ATOM 2417 O O . SER A 1 289 ? 24.768 -12.830 -16.898 1.00 84.25 289 SER A O 1
ATOM 2419 N N . TYR A 1 290 ? 23.101 -12.613 -18.391 1.00 88.12 290 TYR A N 1
ATOM 2420 C CA . TYR A 1 290 ? 23.594 -11.377 -18.982 1.00 88.12 290 TYR A CA 1
ATOM 2421 C C . TYR A 1 290 ? 22.990 -10.179 -18.254 1.00 88.12 290 TYR A C 1
ATOM 2423 O O . TYR A 1 290 ? 21.775 -10.106 -18.063 1.00 88.12 290 TYR A O 1
ATOM 2431 N N . TYR A 1 291 ? 23.843 -9.235 -17.869 1.00 91.62 291 TYR A N 1
ATOM 2432 C CA . TYR A 1 291 ? 23.435 -7.978 -17.253 1.00 91.62 291 TYR A CA 1
ATOM 2433 C C . TYR A 1 291 ? 23.668 -6.848 -18.236 1.00 91.62 291 TYR A C 1
ATOM 2435 O O . TYR A 1 291 ? 24.700 -6.797 -18.907 1.00 91.62 291 TYR A O 1
ATOM 2443 N N . GLY A 1 292 ? 22.710 -5.939 -18.314 1.00 93.00 292 GLY A N 1
ATOM 2444 C CA . GLY A 1 292 ? 22.766 -4.863 -19.280 1.00 93.00 292 GLY A CA 1
ATOM 2445 C C . GLY A 1 292 ? 21.658 -3.852 -19.090 1.00 93.00 292 GLY A C 1
ATOM 2446 O O . GLY A 1 292 ? 20.978 -3.840 -18.063 1.00 93.00 292 GLY A O 1
ATOM 2447 N N . TYR A 1 293 ? 21.475 -3.011 -20.096 1.00 95.06 293 TYR A N 1
ATOM 2448 C CA . TYR A 1 293 ? 20.424 -2.009 -20.107 1.00 95.06 293 TYR A CA 1
ATOM 2449 C C . TYR A 1 293 ? 19.854 -1.795 -21.507 1.00 95.06 293 TYR A C 1
ATOM 2451 O O . TYR A 1 293 ? 20.505 -2.071 -22.518 1.00 95.06 293 TYR A O 1
ATOM 2459 N N . LEU A 1 294 ? 18.621 -1.293 -21.542 1.00 95.38 294 LEU A N 1
ATOM 2460 C CA . LEU A 1 294 ? 17.971 -0.781 -22.739 1.00 95.38 294 LEU A CA 1
ATOM 2461 C C . LEU A 1 294 ? 18.118 0.737 -22.801 1.00 95.38 294 LEU A C 1
ATOM 2463 O O . LEU A 1 294 ? 17.811 1.428 -21.829 1.00 95.38 294 LEU A O 1
ATOM 2467 N N . SER A 1 295 ? 18.531 1.244 -23.958 1.00 93.62 295 SER A N 1
ATOM 2468 C CA . SER A 1 295 ? 18.547 2.670 -24.290 1.00 93.62 295 SER A CA 1
ATOM 2469 C C . SER A 1 295 ? 17.529 2.996 -25.382 1.00 93.62 295 SER A C 1
ATOM 2471 O O . SER A 1 295 ? 17.234 2.168 -26.247 1.00 93.62 295 SER A O 1
ATOM 2473 N N . GLY A 1 296 ? 17.000 4.223 -25.333 1.00 90.94 296 GLY A N 1
ATOM 2474 C CA . GLY A 1 296 ? 15.924 4.712 -26.208 1.00 90.94 296 GLY A CA 1
ATOM 2475 C C . GLY A 1 296 ? 14.570 4.884 -25.505 1.00 90.94 296 GLY A C 1
ATOM 2476 O O . GLY A 1 296 ? 13.599 5.295 -26.139 1.00 90.94 296 GLY A O 1
ATOM 2477 N N . LEU A 1 297 ? 14.497 4.590 -24.205 1.00 92.19 297 LEU A N 1
ATOM 2478 C CA . LEU A 1 297 ? 13.375 4.946 -23.334 1.00 92.19 297 LEU A CA 1
ATOM 2479 C C . LEU A 1 297 ? 13.725 6.230 -22.573 1.00 92.19 297 LEU A C 1
ATOM 2481 O O . LEU A 1 297 ? 14.850 6.351 -22.094 1.00 92.19 297 LEU A O 1
ATOM 2485 N N . SER A 1 298 ? 12.766 7.152 -22.465 1.00 92.88 298 SER A N 1
ATOM 2486 C CA . SER A 1 298 ? 12.872 8.296 -21.554 1.00 92.88 298 SER A CA 1
ATOM 2487 C C . SER A 1 298 ? 12.664 7.852 -20.109 1.00 92.88 298 SER A C 1
ATOM 2489 O O . SER A 1 298 ? 12.006 6.835 -19.875 1.00 92.88 298 SER A O 1
ATOM 2491 N N . ASP A 1 299 ? 13.148 8.635 -19.151 1.00 92.69 299 ASP A N 1
ATOM 2492 C CA . ASP A 1 299 ? 12.986 8.355 -17.720 1.00 92.69 299 ASP A CA 1
ATOM 2493 C C . ASP A 1 299 ? 11.521 8.109 -17.320 1.00 92.69 299 ASP A C 1
ATOM 2495 O O . ASP A 1 299 ? 11.236 7.065 -16.738 1.00 92.69 299 ASP A O 1
ATOM 2499 N N . ASP A 1 300 ? 10.567 8.922 -17.789 1.00 92.75 300 ASP A N 1
ATOM 2500 C CA . ASP A 1 300 ? 9.127 8.700 -17.551 1.00 92.75 300 ASP A CA 1
ATOM 2501 C C . ASP A 1 300 ? 8.632 7.327 -18.041 1.00 92.75 300 ASP A C 1
ATOM 2503 O O . ASP A 1 300 ? 7.760 6.687 -17.443 1.00 92.75 300 ASP A O 1
ATOM 2507 N N . LYS A 1 301 ? 9.161 6.853 -19.178 1.00 93.94 301 LYS A N 1
ATOM 2508 C CA . LYS A 1 301 ? 8.805 5.539 -19.732 1.00 93.94 301 LYS A CA 1
ATOM 2509 C C . LYS A 1 301 ? 9.467 4.418 -18.951 1.00 93.94 301 LYS A C 1
ATOM 2511 O O . LYS A 1 301 ? 8.861 3.357 -18.819 1.00 93.94 301 LYS A O 1
ATOM 2516 N N . ILE A 1 302 ? 10.690 4.630 -18.468 1.00 94.12 302 ILE A N 1
ATOM 2517 C CA . ILE A 1 302 ? 11.413 3.672 -17.628 1.00 94.12 302 ILE A CA 1
ATOM 2518 C C . ILE A 1 302 ? 10.702 3.535 -16.291 1.00 94.12 302 ILE A C 1
ATOM 2520 O O . ILE A 1 302 ? 10.468 2.409 -15.858 1.00 94.12 302 ILE A O 1
ATOM 2524 N N . GLU A 1 303 ? 10.308 4.641 -15.672 1.00 93.00 303 GLU A N 1
ATOM 2525 C CA . GLU A 1 303 ? 9.547 4.648 -14.430 1.00 93.00 303 GLU A CA 1
ATOM 2526 C C . GLU A 1 303 ? 8.217 3.909 -14.614 1.00 93.00 303 GLU A C 1
ATOM 2528 O O . GLU A 1 303 ? 7.946 2.923 -13.919 1.00 93.00 303 GLU A O 1
ATOM 2533 N N . TYR A 1 304 ? 7.436 4.293 -15.630 1.00 94.12 304 TYR A N 1
ATOM 2534 C CA . TYR A 1 304 ? 6.160 3.643 -15.918 1.00 94.12 304 TYR A CA 1
ATOM 2535 C C . TYR A 1 304 ? 6.326 2.145 -16.213 1.00 94.12 304 TYR A C 1
ATOM 2537 O O . TYR A 1 304 ? 5.622 1.322 -15.629 1.00 94.12 304 TYR A O 1
ATOM 2545 N N . ALA A 1 305 ? 7.286 1.755 -17.060 1.00 92.62 305 ALA A N 1
ATOM 2546 C CA . ALA A 1 305 ? 7.571 0.348 -17.342 1.00 92.62 305 ALA A CA 1
ATOM 2547 C C . ALA A 1 305 ? 8.028 -0.406 -16.085 1.00 92.62 305 ALA A C 1
ATOM 2549 O O . ALA A 1 305 ? 7.632 -1.554 -15.868 1.00 92.62 305 ALA A O 1
ATOM 2550 N N . THR A 1 306 ? 8.831 0.223 -15.229 1.00 91.38 306 THR A N 1
ATOM 2551 C CA . THR A 1 306 ? 9.326 -0.373 -13.983 1.00 91.38 306 THR A CA 1
ATOM 2552 C C . THR A 1 306 ? 8.184 -0.667 -13.015 1.00 91.38 306 THR A C 1
ATOM 2554 O O . THR A 1 306 ? 8.209 -1.703 -12.345 1.00 91.38 306 THR A O 1
ATOM 2557 N N . GLN A 1 307 ? 7.142 0.162 -12.992 1.00 89.00 307 GLN A N 1
ATOM 2558 C CA . GLN A 1 307 ? 5.960 -0.055 -12.159 1.00 89.00 307 GLN A CA 1
ATOM 2559 C C . GLN A 1 307 ? 4.950 -1.027 -12.800 1.00 89.00 307 GLN A C 1
ATOM 2561 O O . GLN A 1 307 ? 4.466 -1.940 -12.123 1.00 89.00 307 GLN A O 1
ATOM 2566 N N . ALA A 1 308 ? 4.682 -0.880 -14.103 1.00 89.50 308 ALA A N 1
ATOM 2567 C CA . ALA A 1 308 ? 3.558 -1.516 -14.797 1.00 89.50 308 ALA A CA 1
ATOM 2568 C C . ALA A 1 308 ? 3.885 -2.825 -15.541 1.00 89.50 308 ALA A C 1
ATOM 2570 O O . ALA A 1 308 ? 2.960 -3.552 -15.897 1.00 89.50 308 ALA A O 1
ATOM 2571 N N . SER A 1 309 ? 5.161 -3.154 -15.783 1.00 90.88 309 SER A N 1
ATOM 2572 C CA . SER A 1 309 ? 5.556 -4.378 -16.509 1.00 90.88 309 SER A CA 1
ATOM 2573 C C . SER A 1 309 ? 6.150 -5.453 -15.595 1.00 90.88 309 SER A C 1
ATOM 2575 O O . SER A 1 309 ? 6.828 -5.122 -14.628 1.00 90.88 309 SER A O 1
ATOM 2577 N N . ASP A 1 310 ? 5.947 -6.739 -15.885 1.00 83.12 310 ASP A N 1
ATOM 2578 C CA . ASP A 1 310 ? 6.668 -7.840 -15.222 1.00 83.12 310 ASP A CA 1
ATOM 2579 C C . ASP A 1 310 ? 8.038 -8.075 -15.886 1.00 83.12 310 ASP A C 1
ATOM 2581 O O . ASP A 1 310 ? 9.077 -8.125 -15.219 1.00 83.12 310 ASP A O 1
ATOM 2585 N N . ASN A 1 311 ? 8.048 -8.187 -17.217 1.00 87.44 311 ASN A N 1
ATOM 2586 C CA . ASN A 1 311 ? 9.237 -8.510 -18.004 1.00 87.44 311 ASN A CA 1
ATOM 2587 C C . ASN A 1 311 ? 9.182 -7.898 -19.408 1.00 87.44 311 ASN A C 1
ATOM 2589 O O . ASN A 1 311 ? 8.137 -7.442 -19.872 1.00 87.44 311 ASN A O 1
ATOM 2593 N N . VAL A 1 312 ? 10.330 -7.929 -20.086 1.00 92.44 312 VAL A N 1
ATOM 2594 C CA . VAL A 1 312 ? 10.518 -7.370 -21.425 1.00 92.44 312 VAL A CA 1
ATOM 2595 C C . VAL A 1 312 ? 10.913 -8.485 -22.386 1.00 92.44 312 VAL A C 1
ATOM 2597 O O . VAL A 1 312 ? 11.912 -9.175 -22.183 1.00 92.44 312 VAL A O 1
ATOM 2600 N N . THR A 1 313 ? 10.131 -8.684 -23.440 1.00 92.62 313 THR A N 1
ATOM 2601 C CA . THR A 1 313 ? 10.466 -9.608 -24.525 1.00 92.62 313 THR A CA 1
ATOM 2602 C C . THR A 1 313 ? 11.322 -8.878 -25.547 1.00 92.62 313 THR A C 1
ATOM 2604 O O . THR A 1 313 ? 10.894 -7.879 -26.121 1.00 92.62 313 THR A O 1
ATOM 2607 N N . LEU A 1 314 ? 12.540 -9.377 -25.756 1.00 94.25 314 LEU A N 1
ATOM 2608 C CA . LEU A 1 314 ? 13.513 -8.804 -26.678 1.00 94.25 314 LEU A CA 1
ATOM 2609 C C . LEU A 1 314 ? 13.429 -9.557 -28.005 1.00 94.25 314 LEU A C 1
ATOM 2611 O O . LEU A 1 314 ? 13.559 -10.784 -28.047 1.00 94.25 314 LEU A O 1
ATOM 2615 N N . LEU A 1 315 ? 13.209 -8.821 -29.085 1.00 94.25 315 LEU A N 1
ATOM 2616 C CA . LEU A 1 315 ? 13.081 -9.330 -30.444 1.00 94.25 315 LEU A CA 1
ATOM 2617 C C . LEU A 1 315 ? 14.229 -8.798 -31.305 1.00 94.25 315 LEU A C 1
ATOM 2619 O O . LEU A 1 315 ? 14.712 -7.678 -31.118 1.00 94.25 315 LEU A O 1
ATOM 2623 N N . LYS A 1 316 ? 14.664 -9.602 -32.274 1.00 91.56 316 LYS A N 1
ATOM 2624 C CA . LYS A 1 316 ? 15.684 -9.196 -33.241 1.00 91.56 316 LYS A CA 1
ATOM 2625 C C . LYS A 1 316 ? 15.119 -8.123 -34.173 1.00 91.56 316 LYS A C 1
ATOM 2627 O O . LYS A 1 316 ? 14.094 -8.353 -34.807 1.00 91.56 316 LYS A O 1
ATOM 2632 N N . LEU A 1 317 ? 15.834 -7.006 -34.311 1.00 88.38 317 LEU A N 1
ATOM 2633 C CA . LEU A 1 317 ? 15.438 -5.875 -35.153 1.00 88.38 317 LEU A CA 1
ATOM 2634 C C . LEU A 1 317 ? 15.029 -6.315 -36.571 1.00 88.38 317 LEU A C 1
ATOM 2636 O O . LEU A 1 317 ? 15.740 -7.085 -37.219 1.00 88.38 317 LEU A O 1
ATOM 2640 N N . GLY A 1 318 ? 13.879 -5.826 -37.044 1.00 81.38 318 GLY A N 1
ATOM 2641 C CA . GLY A 1 318 ? 13.354 -6.136 -38.379 1.00 81.38 318 GLY A CA 1
ATOM 2642 C C . GLY A 1 318 ? 12.803 -7.558 -38.546 1.00 81.38 318 GLY A C 1
ATOM 2643 O O . GLY A 1 318 ? 12.492 -7.960 -39.663 1.00 81.38 318 GLY A O 1
ATOM 2644 N N . SER A 1 319 ? 12.672 -8.333 -37.464 1.00 82.88 319 SER A N 1
ATOM 2645 C CA . SER A 1 319 ? 12.063 -9.666 -37.484 1.00 82.88 319 SER A CA 1
ATOM 2646 C C . SER A 1 319 ? 11.228 -9.918 -36.226 1.00 82.88 319 SER A C 1
ATOM 2648 O O . SER A 1 319 ? 11.486 -9.342 -35.175 1.00 82.88 319 SER A O 1
ATOM 2650 N N . ASN A 1 320 ? 10.295 -10.869 -36.283 1.00 81.44 320 ASN A N 1
ATOM 2651 C CA . ASN A 1 320 ? 9.572 -11.334 -35.090 1.00 81.44 320 ASN A CA 1
ATOM 2652 C C . ASN A 1 320 ? 10.327 -12.444 -34.333 1.00 81.44 320 ASN A C 1
ATOM 2654 O O . ASN A 1 320 ? 9.741 -13.173 -33.534 1.00 81.44 320 ASN A O 1
ATOM 2658 N N . THR A 1 321 ? 11.631 -12.601 -34.588 1.00 89.31 321 THR A N 1
ATOM 2659 C CA . THR A 1 321 ? 12.448 -13.624 -33.926 1.00 89.31 321 THR A CA 1
ATOM 2660 C C . THR A 1 321 ? 12.712 -13.205 -32.485 1.00 89.31 321 THR A C 1
ATOM 2662 O O . THR A 1 321 ? 13.380 -12.197 -32.240 1.00 89.31 321 THR A O 1
ATOM 2665 N N . ARG A 1 322 ? 12.207 -13.983 -31.525 1.00 91.94 322 ARG A N 1
ATOM 2666 C CA . ARG A 1 322 ? 12.444 -13.757 -30.096 1.00 91.94 322 ARG A CA 1
ATOM 2667 C C . ARG A 1 322 ? 13.882 -14.112 -29.736 1.00 91.94 322 ARG A C 1
ATOM 2669 O O . ARG A 1 322 ? 14.292 -15.249 -29.926 1.00 91.94 322 ARG A O 1
ATOM 2676 N N . LEU A 1 323 ? 14.618 -13.140 -29.200 1.00 91.12 323 LEU A N 1
ATOM 2677 C CA . LEU A 1 323 ? 15.963 -13.348 -28.663 1.00 91.12 323 LEU A CA 1
ATOM 2678 C C . LEU A 1 323 ? 15.873 -13.972 -27.274 1.00 91.12 323 LEU A C 1
ATOM 2680 O O . LEU A 1 323 ? 16.410 -15.044 -27.035 1.00 91.12 323 LEU A O 1
ATOM 2684 N N . CYS A 1 324 ? 15.165 -13.307 -26.360 1.00 90.31 324 CYS A N 1
ATOM 2685 C CA . CYS A 1 324 ? 14.893 -13.811 -25.018 1.00 90.31 324 CYS A CA 1
ATOM 2686 C C . CYS A 1 324 ? 13.776 -12.999 -24.348 1.00 90.31 324 CYS A C 1
ATOM 2688 O O . CYS A 1 324 ? 13.274 -12.017 -24.897 1.00 90.31 324 CYS A O 1
ATOM 2690 N N . THR A 1 325 ? 13.396 -13.395 -23.134 1.00 89.25 325 THR A N 1
ATOM 2691 C CA . THR A 1 325 ? 12.641 -12.527 -22.223 1.00 89.25 325 THR A CA 1
ATOM 2692 C C . THR A 1 325 ? 13.535 -12.155 -21.060 1.00 89.25 325 THR A C 1
ATOM 2694 O O . THR A 1 325 ? 14.009 -13.027 -20.332 1.00 89.25 325 THR A O 1
ATOM 2697 N N . ALA A 1 326 ? 13.769 -10.859 -20.915 1.00 89.50 326 ALA A N 1
ATOM 2698 C CA . ALA A 1 326 ? 14.575 -10.285 -19.862 1.00 89.50 326 ALA A CA 1
ATOM 2699 C C . ALA A 1 326 ? 13.700 -9.747 -18.727 1.00 89.50 326 ALA A C 1
ATOM 2701 O O . ALA A 1 326 ? 12.529 -9.406 -18.907 1.00 89.50 326 ALA A O 1
ATOM 2702 N N . PHE A 1 327 ? 14.295 -9.658 -17.544 1.00 87.62 327 PHE A N 1
ATOM 2703 C CA . PHE A 1 327 ? 13.658 -9.164 -16.332 1.00 87.62 327 PHE A CA 1
ATOM 2704 C C . PHE A 1 327 ? 14.184 -7.772 -16.007 1.00 87.62 327 PHE A C 1
ATOM 2706 O O . PHE A 1 327 ? 15.381 -7.521 -16.128 1.00 87.62 327 PHE A O 1
ATOM 2713 N N . LYS A 1 328 ? 13.310 -6.876 -15.550 1.00 88.31 328 LYS A N 1
ATOM 2714 C CA . LYS A 1 328 ? 13.727 -5.574 -15.018 1.00 88.31 328 LYS A CA 1
ATOM 2715 C C . LYS A 1 328 ? 14.609 -5.755 -13.779 1.00 88.31 328 LYS A C 1
ATOM 2717 O O . LYS A 1 328 ? 14.341 -6.611 -12.933 1.00 88.31 328 LYS A O 1
ATOM 2722 N N . HIS A 1 329 ? 15.659 -4.953 -13.665 1.00 88.38 329 HIS A N 1
ATOM 2723 C CA . HIS A 1 329 ? 16.528 -4.955 -12.495 1.00 88.38 329 HIS A CA 1
ATOM 2724 C C . HIS A 1 329 ? 15.983 -4.017 -11.405 1.00 88.38 329 HIS A C 1
ATOM 2726 O O . HIS A 1 329 ? 15.403 -2.975 -11.702 1.00 88.38 329 HIS A O 1
ATOM 2732 N N . ARG A 1 330 ? 16.209 -4.354 -10.126 1.00 83.12 330 ARG A N 1
ATOM 2733 C CA . ARG A 1 330 ? 15.740 -3.559 -8.970 1.00 83.12 330 ARG A CA 1
ATOM 2734 C C . ARG A 1 330 ? 16.315 -2.137 -8.913 1.00 83.12 330 ARG A C 1
ATOM 2736 O O . ARG A 1 330 ? 15.748 -1.272 -8.265 1.00 83.12 330 ARG A O 1
ATOM 2743 N N . TRP A 1 331 ? 17.437 -1.906 -9.588 1.00 86.25 331 TRP A N 1
ATOM 2744 C CA . TRP A 1 331 ? 18.106 -0.603 -9.623 1.00 86.25 331 TRP A CA 1
ATOM 2745 C C . TRP A 1 331 ? 17.232 0.493 -10.246 1.00 86.25 331 TRP A C 1
ATOM 2747 O O . TRP A 1 331 ? 17.281 1.630 -9.789 1.00 86.25 331 TRP A O 1
ATOM 2757 N N . ASN A 1 332 ? 16.361 0.123 -11.195 1.00 89.25 332 ASN A N 1
ATOM 2758 C CA . ASN A 1 332 ? 15.455 1.047 -11.887 1.00 89.25 332 ASN A CA 1
ATOM 2759 C C . ASN A 1 332 ? 14.449 1.746 -10.956 1.00 89.25 332 ASN A C 1
ATOM 2761 O O . ASN A 1 332 ? 13.861 2.739 -11.357 1.00 89.25 332 ASN A O 1
ATOM 2765 N N . PHE A 1 333 ? 14.204 1.227 -9.745 1.00 83.50 333 PHE A N 1
ATOM 2766 C CA . PHE A 1 333 ? 13.265 1.849 -8.800 1.00 83.50 333 PHE A CA 1
ATOM 2767 C C . PHE A 1 333 ? 13.827 3.108 -8.137 1.00 83.50 333 PHE A C 1
ATOM 2769 O O . PHE A 1 333 ? 13.051 3.934 -7.675 1.00 83.50 333 PHE A O 1
ATOM 2776 N N . ASN A 1 334 ? 15.155 3.242 -8.090 1.00 83.19 334 ASN A N 1
ATOM 2777 C CA . ASN A 1 334 ? 15.826 4.329 -7.378 1.00 83.19 334 ASN A CA 1
ATOM 2778 C C . ASN A 1 334 ? 16.717 5.177 -8.299 1.00 83.19 334 ASN A C 1
ATOM 2780 O O . ASN A 1 334 ? 17.266 6.174 -7.848 1.00 83.19 334 ASN A O 1
ATOM 2784 N N . HIS A 1 335 ? 16.904 4.763 -9.557 1.00 83.88 335 HIS A N 1
ATOM 2785 C CA . HIS A 1 335 ? 17.827 5.404 -10.491 1.00 83.88 335 HIS A CA 1
ATOM 2786 C C . HIS A 1 335 ? 17.223 5.438 -11.892 1.00 83.88 335 HIS A C 1
ATOM 2788 O O . HIS A 1 335 ? 16.924 4.389 -12.474 1.00 83.88 335 HIS A O 1
ATOM 2794 N N . LEU A 1 336 ? 17.083 6.649 -12.428 1.00 86.12 336 LEU A N 1
ATOM 2795 C CA . LEU A 1 336 ? 16.594 6.932 -13.771 1.00 86.12 336 LEU A CA 1
ATOM 2796 C C . LEU A 1 336 ? 17.696 7.693 -14.519 1.00 86.12 336 LEU A C 1
ATOM 2798 O O . LEU A 1 336 ? 18.074 8.792 -14.130 1.00 86.12 336 LEU A O 1
ATOM 2802 N N . GLU A 1 337 ? 18.280 7.055 -15.535 1.00 88.19 337 GLU A N 1
ATOM 2803 C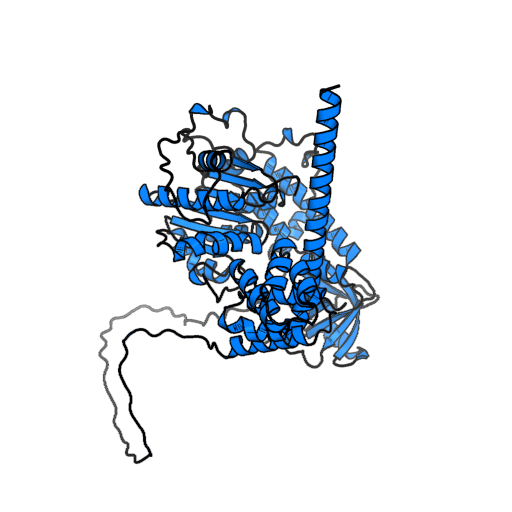 CA . GLU A 1 337 ? 19.403 7.603 -16.317 1.00 88.19 337 GLU A CA 1
ATOM 2804 C C . GLU A 1 337 ? 19.226 7.360 -17.828 1.00 88.19 337 GLU A C 1
ATOM 2806 O O . GLU A 1 337 ? 20.186 7.095 -18.557 1.00 88.19 337 GLU A O 1
ATOM 2811 N N . ASN A 1 338 ? 17.986 7.344 -18.316 1.00 90.94 338 ASN A N 1
ATOM 2812 C CA . ASN A 1 338 ? 17.611 6.946 -19.679 1.00 90.94 338 ASN A CA 1
ATOM 2813 C C . ASN A 1 338 ? 18.159 5.555 -20.072 1.00 90.94 338 ASN A C 1
ATOM 2815 O O . ASN A 1 338 ? 18.416 5.238 -21.242 1.00 90.94 338 ASN A O 1
ATOM 2819 N N . ARG A 1 339 ? 18.353 4.708 -19.054 1.00 92.81 339 ARG A N 1
ATOM 2820 C CA . ARG A 1 339 ? 18.838 3.331 -19.134 1.00 92.81 339 ARG A CA 1
ATOM 2821 C C . ARG A 1 339 ? 17.954 2.442 -18.282 1.00 92.81 339 ARG A C 1
ATOM 2823 O O . ARG A 1 339 ? 17.993 2.503 -17.058 1.00 92.81 339 ARG A O 1
ATOM 2830 N N . MET A 1 340 ? 17.180 1.580 -18.930 1.00 94.19 340 MET A N 1
ATOM 2831 C CA . MET A 1 340 ? 16.418 0.569 -18.208 1.00 94.19 340 MET A CA 1
ATOM 2832 C C . MET A 1 340 ? 17.299 -0.652 -17.984 1.00 94.19 340 MET A C 1
ATOM 2834 O O . MET A 1 340 ? 17.535 -1.425 -18.913 1.00 94.19 340 MET A O 1
ATOM 2838 N N . TYR A 1 341 ? 17.777 -0.846 -16.761 1.00 94.25 341 TYR A N 1
ATOM 2839 C CA . TYR A 1 341 ? 18.602 -1.994 -16.409 1.00 94.25 341 TYR A CA 1
ATOM 2840 C C . TYR A 1 341 ? 17.783 -3.283 -16.424 1.00 94.25 341 TYR A C 1
ATOM 2842 O O . TYR A 1 341 ? 16.673 -3.354 -15.882 1.00 94.25 341 TYR A O 1
ATOM 2850 N N . ILE A 1 342 ? 18.350 -4.322 -17.027 1.00 92.56 342 ILE A N 1
ATOM 2851 C CA . ILE A 1 342 ? 17.713 -5.624 -17.186 1.00 92.56 342 ILE A CA 1
ATOM 2852 C C . ILE A 1 342 ? 18.685 -6.768 -16.890 1.00 92.56 342 ILE A C 1
ATOM 2854 O O . ILE A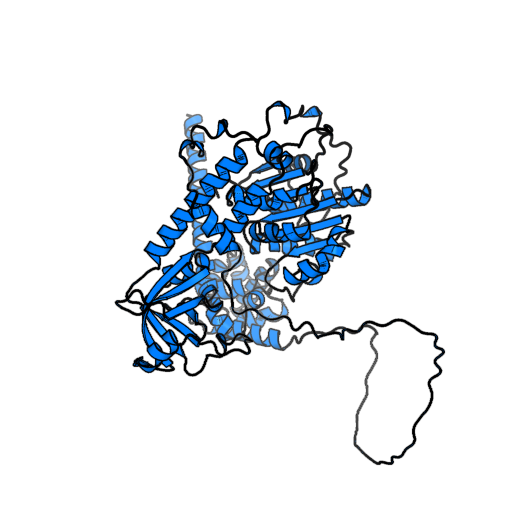 1 342 ? 19.907 -6.634 -16.979 1.00 92.56 342 ILE A O 1
ATOM 2858 N N . VAL A 1 343 ? 18.109 -7.924 -16.579 1.00 90.56 343 VAL A N 1
ATOM 2859 C CA . VAL A 1 343 ? 18.801 -9.207 -16.462 1.00 90.56 343 VAL A CA 1
ATOM 2860 C C . VAL A 1 343 ? 18.195 -10.155 -17.485 1.00 90.56 343 VAL A C 1
ATOM 2862 O O . VAL A 1 343 ? 17.010 -10.486 -17.410 1.00 90.56 343 VAL A O 1
ATOM 2865 N N . ALA A 1 344 ? 18.998 -10.591 -18.448 1.00 87.88 344 ALA A N 1
ATOM 2866 C CA . ALA A 1 344 ? 18.582 -11.522 -19.484 1.00 87.88 344 ALA A CA 1
ATOM 2867 C C . ALA A 1 344 ? 19.134 -12.929 -19.194 1.00 87.88 344 ALA A C 1
ATOM 2869 O O . ALA A 1 344 ? 20.323 -13.075 -18.887 1.00 87.88 344 ALA A O 1
ATOM 2870 N N . PRO A 1 345 ? 18.306 -13.984 -19.285 1.00 85.19 345 PRO A N 1
ATOM 2871 C CA . PRO A 1 345 ? 18.807 -15.348 -19.211 1.00 85.19 345 PRO A CA 1
ATOM 2872 C C . PRO A 1 345 ? 19.721 -15.633 -20.407 1.00 85.19 345 PRO A C 1
ATOM 2874 O O . PRO A 1 345 ? 19.575 -15.038 -21.477 1.00 85.19 345 PRO A O 1
ATOM 2877 N N . ASN A 1 346 ? 20.657 -16.565 -20.237 1.00 82.38 346 ASN A N 1
ATOM 2878 C CA . ASN A 1 346 ? 21.458 -17.034 -21.356 1.00 82.38 346 ASN A CA 1
ATOM 2879 C C . ASN A 1 346 ? 20.571 -17.809 -22.344 1.00 82.38 346 ASN A C 1
ATOM 2881 O O . ASN A 1 346 ? 20.027 -18.858 -21.999 1.00 82.38 346 ASN A O 1
ATOM 2885 N N . SER A 1 347 ? 20.436 -17.285 -23.557 1.00 85.88 347 SER A N 1
ATOM 2886 C CA . SER A 1 347 ? 19.708 -17.901 -24.668 1.00 85.88 347 SER A CA 1
ATOM 2887 C C . SER A 1 347 ? 20.616 -17.941 -25.899 1.00 85.88 347 SER A C 1
ATOM 2889 O O . SER A 1 347 ? 21.237 -16.910 -26.188 1.00 85.88 347 SER A O 1
ATOM 2891 N N . PRO A 1 348 ? 20.674 -19.058 -26.646 1.00 88.38 348 PRO A N 1
ATOM 2892 C CA . PRO A 1 348 ? 21.509 -19.184 -27.842 1.00 88.38 348 PRO A CA 1
ATOM 2893 C C . PRO A 1 348 ? 21.326 -18.037 -28.844 1.00 88.38 348 PRO A C 1
ATOM 2895 O O . PRO A 1 348 ? 22.305 -17.525 -29.380 1.00 88.38 348 PRO A O 1
ATOM 2898 N N . GLU A 1 349 ? 20.087 -17.590 -29.043 1.00 90.94 349 GLU A N 1
ATOM 2899 C CA . GLU A 1 349 ? 19.710 -16.531 -29.978 1.00 90.94 349 GLU A CA 1
ATOM 2900 C C . GLU A 1 349 ? 20.298 -15.180 -29.560 1.00 90.94 349 GLU A C 1
ATOM 2902 O O . GLU A 1 349 ? 20.881 -14.471 -30.381 1.00 90.94 349 GLU A O 1
ATOM 2907 N N . LEU A 1 350 ? 20.194 -14.836 -28.270 1.00 90.25 350 LEU A N 1
ATOM 2908 C CA . LEU A 1 350 ? 20.825 -13.635 -27.716 1.00 90.25 350 LEU A CA 1
ATOM 2909 C C . LEU A 1 350 ? 22.351 -13.723 -27.784 1.00 90.25 350 LEU A C 1
ATOM 2911 O O . LEU A 1 350 ? 22.989 -12.753 -28.181 1.00 90.25 350 LEU A O 1
ATOM 2915 N N . SER A 1 351 ? 22.943 -14.863 -27.416 1.00 89.94 351 SER A N 1
ATOM 2916 C CA . SER A 1 351 ? 24.397 -15.042 -27.470 1.00 89.94 351 SER A CA 1
ATOM 2917 C C . SER A 1 351 ? 24.927 -14.872 -28.891 1.00 89.94 351 SER A C 1
ATOM 2919 O O . SER A 1 351 ? 25.952 -14.222 -29.084 1.00 89.94 351 SER A O 1
ATOM 2921 N N . GLU A 1 352 ? 24.229 -15.417 -29.887 1.00 90.94 352 GLU A N 1
ATOM 2922 C CA . GLU A 1 352 ? 24.600 -15.276 -31.293 1.00 90.94 352 GLU A CA 1
ATOM 2923 C C . GLU A 1 352 ? 24.415 -13.840 -31.795 1.00 90.94 352 GLU A C 1
ATOM 2925 O O . GLU A 1 352 ? 25.307 -13.291 -32.443 1.00 90.94 352 GLU A O 1
ATOM 2930 N N . ALA A 1 353 ? 23.311 -13.181 -31.430 1.00 89.12 353 ALA A N 1
ATOM 2931 C CA . ALA A 1 353 ? 23.110 -11.768 -31.739 1.00 89.12 353 ALA A CA 1
ATOM 2932 C C . ALA A 1 353 ? 24.225 -10.892 -31.136 1.00 89.12 353 ALA A C 1
ATOM 2934 O O . ALA A 1 353 ? 24.756 -10.019 -31.818 1.00 89.12 353 ALA A O 1
ATOM 2935 N N . MET A 1 354 ? 24.644 -11.175 -29.899 1.00 90.38 354 MET A N 1
ATOM 2936 C CA . MET A 1 354 ? 25.707 -10.444 -29.200 1.00 90.38 354 MET A CA 1
ATOM 2937 C C . MET A 1 354 ? 27.102 -10.675 -29.782 1.00 90.38 354 MET A C 1
ATOM 2939 O O . MET A 1 354 ? 27.953 -9.790 -29.687 1.00 90.38 354 MET A O 1
ATOM 2943 N N . LYS A 1 355 ? 27.379 -11.829 -30.407 1.00 89.25 355 LYS A N 1
ATOM 2944 C CA . LYS A 1 355 ? 28.654 -12.028 -31.124 1.00 89.25 355 LYS A CA 1
ATOM 2945 C C . LYS A 1 355 ? 28.818 -11.017 -32.255 1.00 89.25 355 LYS A C 1
ATOM 2947 O O . LYS A 1 355 ? 29.917 -10.499 -32.423 1.00 89.25 355 LYS A O 1
ATOM 2952 N N . ASN A 1 356 ? 27.718 -10.710 -32.940 1.00 86.62 356 ASN A N 1
ATOM 2953 C CA . ASN A 1 356 ? 27.649 -9.765 -34.053 1.00 86.62 356 ASN A CA 1
ATOM 2954 C C . ASN A 1 356 ? 27.366 -8.317 -33.606 1.00 86.62 356 ASN A C 1
ATOM 2956 O O . ASN A 1 356 ? 27.151 -7.449 -34.449 1.00 86.62 356 ASN A O 1
ATOM 2960 N N . GLY A 1 357 ? 27.330 -8.055 -32.295 1.00 88.31 357 GLY A N 1
ATOM 2961 C CA . GLY A 1 357 ? 27.087 -6.725 -31.746 1.00 88.31 357 GLY A CA 1
ATOM 2962 C C . GLY A 1 357 ? 28.282 -5.789 -31.879 1.00 88.31 357 GLY A C 1
ATOM 2963 O O . GLY A 1 357 ? 29.439 -6.213 -31.896 1.00 88.31 357 GLY A O 1
ATOM 2964 N N . THR A 1 358 ? 27.996 -4.493 -31.943 1.00 92.69 358 THR A N 1
ATOM 2965 C CA . THR A 1 358 ? 29.011 -3.440 -31.976 1.00 92.69 358 THR A CA 1
ATOM 2966 C C . THR A 1 358 ? 29.681 -3.313 -30.613 1.00 92.69 358 THR A C 1
ATOM 2968 O O . THR A 1 358 ? 29.001 -3.225 -29.589 1.00 92.69 358 THR A O 1
ATOM 2971 N N . ALA A 1 359 ? 31.014 -3.289 -30.592 1.00 92.19 359 ALA A N 1
ATOM 2972 C CA . ALA A 1 359 ? 31.770 -3.052 -29.368 1.00 92.19 359 ALA A CA 1
ATOM 2973 C C . ALA A 1 359 ? 31.539 -1.615 -28.877 1.00 92.19 359 ALA A C 1
ATOM 2975 O O . ALA A 1 359 ? 31.719 -0.657 -29.628 1.00 92.19 359 ALA A O 1
ATOM 2976 N N . VAL A 1 360 ? 31.155 -1.474 -27.611 1.00 92.31 360 VAL A N 1
ATOM 2977 C CA . VAL A 1 360 ? 30.950 -0.188 -26.935 1.00 92.31 360 VAL A CA 1
ATOM 2978 C C . VAL A 1 360 ? 31.748 -0.163 -25.633 1.00 92.31 360 VAL A C 1
ATOM 2980 O O . VAL A 1 360 ? 32.277 -1.178 -25.178 1.00 92.31 360 VAL A O 1
ATOM 2983 N N . LYS A 1 361 ? 31.873 1.008 -25.003 1.00 87.25 361 LYS A N 1
ATOM 2984 C CA . LYS A 1 361 ? 32.616 1.124 -23.742 1.00 87.25 361 LYS A CA 1
ATOM 2985 C C . LYS A 1 361 ? 31.967 0.246 -22.661 1.00 87.25 361 LYS A C 1
ATOM 2987 O O . LYS A 1 361 ? 30.866 0.539 -22.205 1.00 87.25 361 LYS A O 1
ATOM 2992 N N . GLY A 1 362 ? 32.681 -0.796 -22.234 1.00 82.06 362 GLY A N 1
ATOM 2993 C CA . GLY A 1 362 ? 32.264 -1.699 -21.156 1.00 82.06 362 GLY A CA 1
ATOM 2994 C C . GLY A 1 362 ? 31.345 -2.853 -21.575 1.00 82.06 362 GLY A C 1
ATOM 2995 O O . GLY A 1 362 ? 30.833 -3.541 -20.689 1.00 82.06 362 GLY A O 1
ATOM 2996 N N . GLY A 1 363 ? 31.124 -3.081 -22.874 1.00 91.69 363 GLY A N 1
ATOM 2997 C CA . GLY A 1 363 ? 30.266 -4.173 -23.328 1.00 91.69 363 GLY A CA 1
ATOM 2998 C C . GLY A 1 363 ? 30.021 -4.227 -24.834 1.00 91.69 363 GLY A C 1
ATOM 2999 O O . GLY A 1 363 ? 30.738 -3.627 -25.638 1.00 91.69 363 GLY A O 1
ATOM 3000 N N . LYS A 1 364 ? 28.947 -4.921 -25.216 1.00 94.12 364 LYS A N 1
ATOM 3001 C CA . LYS A 1 364 ? 28.468 -5.013 -26.601 1.00 94.12 364 LYS A CA 1
ATOM 3002 C C . LYS A 1 364 ? 27.045 -4.500 -26.731 1.00 94.12 364 LYS A C 1
ATOM 3004 O O . LYS A 1 364 ? 26.212 -4.767 -25.868 1.00 94.12 364 LYS A O 1
ATOM 3009 N N . GLU A 1 365 ? 26.779 -3.800 -27.827 1.00 95.94 365 GLU A N 1
ATOM 3010 C CA . GLU A 1 365 ? 25.477 -3.222 -28.159 1.00 95.94 365 GLU A CA 1
ATOM 3011 C C . GLU A 1 365 ? 24.878 -3.895 -29.403 1.00 95.94 365 GLU A C 1
ATOM 3013 O O . GLU A 1 365 ? 25.582 -4.163 -30.380 1.00 95.94 365 GLU A O 1
ATOM 3018 N N . ILE A 1 366 ? 23.567 -4.140 -29.380 1.00 95.00 366 ILE A N 1
ATOM 3019 C CA . ILE A 1 366 ? 22.778 -4.543 -30.550 1.00 95.00 366 ILE A CA 1
ATOM 3020 C C . ILE A 1 366 ? 21.481 -3.734 -30.643 1.00 95.00 366 ILE A C 1
ATOM 3022 O O . ILE A 1 366 ? 20.897 -3.344 -29.631 1.00 95.00 366 ILE A O 1
ATOM 3026 N N . GLY A 1 367 ? 20.994 -3.526 -31.867 1.00 94.69 367 GLY A N 1
ATOM 3027 C CA . GLY A 1 367 ? 19.645 -3.013 -32.106 1.00 94.69 367 GLY A CA 1
ATOM 3028 C C . GLY A 1 367 ? 18.595 -4.103 -31.884 1.00 94.69 367 GLY A C 1
ATOM 3029 O O . GLY A 1 367 ? 18.750 -5.229 -32.364 1.00 94.69 367 GLY A O 1
ATOM 3030 N N . ILE A 1 368 ? 17.522 -3.771 -31.172 1.00 95.19 368 ILE A N 1
ATOM 3031 C CA . ILE A 1 368 ? 16.430 -4.689 -30.844 1.00 95.19 368 ILE A CA 1
ATOM 3032 C C . ILE A 1 368 ? 15.072 -3.998 -30.935 1.00 95.19 368 ILE A C 1
ATOM 3034 O O . ILE A 1 368 ? 14.955 -2.779 -30.822 1.00 95.19 368 ILE A O 1
ATOM 3038 N N . SER A 1 369 ? 14.031 -4.814 -31.030 1.00 95.56 369 SER A N 1
ATOM 3039 C CA . SER A 1 369 ? 12.669 -4.401 -30.709 1.00 95.56 369 SER A CA 1
ATOM 3040 C C . SER A 1 369 ? 12.292 -4.956 -29.333 1.00 95.56 369 SER A C 1
ATOM 3042 O O . SER A 1 369 ? 12.701 -6.065 -28.985 1.00 95.56 369 SER A O 1
ATOM 3044 N N . ALA A 1 370 ? 11.548 -4.200 -28.530 1.00 95.19 370 ALA A N 1
ATOM 3045 C CA . ALA A 1 370 ? 11.136 -4.623 -27.193 1.00 95.19 370 ALA A CA 1
ATOM 3046 C C . ALA A 1 370 ? 9.616 -4.566 -27.043 1.00 95.19 370 ALA A C 1
ATOM 3048 O O . ALA A 1 370 ? 8.978 -3.617 -27.502 1.00 95.19 370 ALA A O 1
ATOM 3049 N N . GLN A 1 371 ? 9.070 -5.586 -26.383 1.00 94.88 371 GLN A N 1
ATOM 3050 C CA . GLN A 1 371 ? 7.662 -5.683 -26.012 1.00 94.88 371 GLN A CA 1
ATOM 3051 C C . GLN A 1 371 ? 7.534 -5.879 -24.503 1.00 94.88 371 GLN A C 1
ATOM 3053 O O . GLN A 1 371 ? 8.094 -6.824 -23.935 1.00 94.88 371 GLN A O 1
ATOM 3058 N N . PHE A 1 372 ? 6.798 -4.993 -23.850 1.00 94.06 372 PHE A N 1
ATOM 3059 C CA . PHE A 1 372 ? 6.617 -4.965 -22.409 1.00 94.06 372 PHE A CA 1
ATOM 3060 C C . PHE A 1 372 ? 5.393 -5.779 -22.015 1.00 94.06 372 PHE A C 1
ATOM 3062 O O . PHE A 1 372 ? 4.276 -5.548 -22.464 1.00 94.06 372 PHE A O 1
ATOM 3069 N N . THR A 1 373 ? 5.608 -6.760 -21.145 1.00 89.94 373 THR A N 1
ATOM 3070 C CA . THR A 1 373 ? 4.526 -7.584 -20.604 1.00 89.94 373 THR A CA 1
ATOM 3071 C C . THR A 1 373 ? 3.982 -6.924 -19.349 1.00 89.94 373 THR A C 1
ATOM 3073 O O . THR A 1 373 ? 4.764 -6.658 -18.438 1.00 89.94 373 THR A O 1
ATOM 3076 N N . VAL A 1 374 ? 2.670 -6.686 -19.276 1.00 89.31 374 VAL A N 1
ATOM 3077 C CA . VAL A 1 374 ? 2.029 -6.090 -18.093 1.00 89.31 374 VAL A CA 1
ATOM 3078 C C . VAL A 1 374 ? 2.277 -6.926 -16.832 1.00 89.31 374 VAL A C 1
ATOM 3080 O O . VAL A 1 374 ? 2.523 -8.132 -16.890 1.00 89.31 374 VAL A O 1
ATOM 3083 N N . LYS A 1 375 ? 2.229 -6.267 -15.676 1.00 87.19 375 LYS A N 1
ATOM 3084 C CA . LYS A 1 375 ? 2.345 -6.875 -14.353 1.00 87.19 375 LYS A CA 1
ATOM 3085 C C . LYS A 1 375 ? 1.078 -7.656 -13.991 1.00 87.19 375 LYS A C 1
ATOM 3087 O O . LYS A 1 375 ? 0.244 -7.183 -13.220 1.00 87.19 375 LYS A O 1
ATOM 3092 N N . TYR A 1 376 ? 0.948 -8.870 -14.521 1.00 84.19 376 TYR A N 1
ATOM 3093 C CA . TYR A 1 376 ? -0.229 -9.725 -14.312 1.00 84.19 376 TYR A CA 1
ATOM 3094 C C . TYR A 1 376 ? -0.469 -10.052 -12.842 1.00 84.19 376 TYR A C 1
ATOM 3096 O O . TYR A 1 376 ? -1.612 -10.095 -12.401 1.00 84.19 376 TYR A O 1
ATOM 3104 N N . SER A 1 377 ? 0.608 -10.190 -12.059 1.00 79.94 377 SER A N 1
ATOM 3105 C CA . SER A 1 377 ? 0.506 -10.471 -10.623 1.00 79.94 377 SER A CA 1
ATOM 3106 C C . SER A 1 377 ? -0.427 -9.501 -9.892 1.00 79.94 377 SER A C 1
ATOM 3108 O O . SER A 1 377 ? -1.158 -9.928 -9.010 1.00 79.94 377 SER A O 1
ATOM 3110 N N . TYR A 1 378 ? -0.461 -8.221 -10.273 1.00 85.31 378 TYR A N 1
ATOM 3111 C CA . TYR A 1 378 ? -1.384 -7.243 -9.694 1.00 85.31 378 TYR A CA 1
ATOM 3112 C C . TYR A 1 378 ? -2.854 -7.583 -9.993 1.00 85.31 378 TYR A C 1
ATOM 3114 O O . TYR A 1 378 ? -3.653 -7.691 -9.070 1.00 85.31 378 TYR A O 1
ATOM 3122 N N . PHE A 1 379 ? -3.211 -7.832 -11.252 1.00 87.56 379 PHE A N 1
ATOM 3123 C CA . PHE A 1 379 ? -4.590 -8.155 -11.636 1.00 87.56 379 PHE A CA 1
ATOM 3124 C C . PHE A 1 379 ? -5.035 -9.526 -11.133 1.00 87.56 379 PHE A C 1
ATOM 3126 O O . PHE A 1 379 ? -6.155 -9.679 -10.650 1.00 87.56 379 PHE A O 1
ATOM 3133 N N . ASP A 1 380 ? -4.147 -10.519 -11.174 1.00 84.12 380 ASP A N 1
ATOM 3134 C CA . ASP A 1 380 ? -4.402 -11.851 -10.626 1.00 84.12 380 ASP A CA 1
ATOM 3135 C C . ASP A 1 380 ? -4.752 -11.792 -9.138 1.00 84.12 380 ASP A C 1
ATOM 3137 O O . ASP A 1 380 ? -5.631 -12.520 -8.670 1.00 84.12 380 ASP A O 1
ATOM 3141 N N . HIS A 1 381 ? -4.088 -10.899 -8.408 1.00 81.69 381 HIS A N 1
ATOM 3142 C CA . HIS A 1 381 ? -4.363 -10.626 -7.010 1.00 81.69 381 HIS A CA 1
ATOM 3143 C C . HIS A 1 381 ? -5.753 -10.007 -6.795 1.00 81.69 381 HIS A C 1
ATOM 3145 O O . HIS A 1 381 ? -6.507 -10.499 -5.955 1.00 81.69 381 HIS A O 1
ATOM 3151 N N . LEU A 1 382 ? -6.139 -9.010 -7.594 1.00 87.00 382 LEU A N 1
ATOM 3152 C CA . LEU A 1 382 ? -7.465 -8.387 -7.499 1.00 87.00 382 LEU A CA 1
ATOM 3153 C C . LEU A 1 382 ? -8.595 -9.349 -7.875 1.00 87.00 382 LEU A C 1
ATOM 3155 O O . LEU A 1 382 ? -9.588 -9.450 -7.157 1.00 87.00 382 LEU A O 1
ATOM 3159 N N . HIS A 1 383 ? -8.429 -10.118 -8.954 1.00 87.56 383 HIS A N 1
ATOM 3160 C CA . HIS A 1 383 ? -9.394 -11.150 -9.333 1.00 87.56 383 HIS A CA 1
ATOM 3161 C C . HIS A 1 383 ? -9.553 -12.198 -8.233 1.00 87.56 383 HIS A C 1
ATOM 3163 O O . HIS A 1 383 ? -10.667 -12.628 -7.946 1.00 87.56 383 HIS A O 1
ATOM 3169 N N . HIS A 1 384 ? -8.450 -12.598 -7.594 1.00 83.81 384 HIS A N 1
ATOM 3170 C CA . HIS A 1 384 ? -8.499 -13.525 -6.472 1.00 83.81 384 HIS A CA 1
ATOM 3171 C C . HIS A 1 384 ? -9.223 -12.926 -5.260 1.00 83.81 384 HIS A C 1
ATOM 3173 O O . HIS A 1 384 ? -9.983 -13.637 -4.611 1.00 83.81 384 HIS A O 1
ATOM 3179 N N . ALA A 1 385 ? -9.029 -11.639 -4.957 1.00 84.12 385 ALA A N 1
ATOM 3180 C CA . ALA A 1 385 ? -9.742 -10.966 -3.872 1.00 84.12 385 ALA A CA 1
ATOM 3181 C C . ALA A 1 385 ? -11.262 -10.965 -4.098 1.00 84.12 385 ALA A C 1
ATOM 3183 O O . ALA A 1 385 ? -12.011 -11.316 -3.191 1.00 84.12 385 ALA A O 1
ATOM 3184 N N . VAL A 1 386 ? -11.708 -10.648 -5.317 1.00 88.06 386 VAL A N 1
ATOM 3185 C CA . VAL A 1 386 ? -13.132 -10.661 -5.694 1.00 88.06 386 VAL A CA 1
ATOM 3186 C C . VAL A 1 386 ? -13.715 -12.079 -5.637 1.00 88.06 386 VAL A C 1
ATOM 3188 O O . VAL A 1 386 ? -14.779 -12.277 -5.058 1.00 88.06 386 VAL A O 1
ATOM 3191 N N . ASP A 1 387 ? -13.004 -13.075 -6.177 1.00 85.75 387 ASP A N 1
ATOM 3192 C CA . ASP A 1 387 ? -13.425 -14.488 -6.178 1.00 85.75 387 ASP A CA 1
ATOM 3193 C C . ASP A 1 387 ? -13.507 -15.082 -4.763 1.00 85.75 387 ASP A C 1
ATOM 3195 O O . ASP A 1 387 ? -14.373 -15.902 -4.461 1.00 85.75 387 ASP A O 1
ATOM 3199 N N . LYS A 1 388 ? -12.597 -14.673 -3.872 1.00 80.56 388 LYS A N 1
ATOM 3200 C CA . LYS A 1 388 ? -12.534 -15.166 -2.490 1.00 80.56 388 LYS A CA 1
ATOM 3201 C C . LYS A 1 388 ? -13.314 -14.330 -1.489 1.00 80.56 388 LYS A C 1
ATOM 3203 O O . LYS A 1 388 ? -13.363 -14.727 -0.324 1.00 80.56 388 LYS A O 1
ATOM 3208 N N . ALA A 1 389 ? -13.920 -13.220 -1.905 1.00 82.50 389 ALA A N 1
ATOM 3209 C CA . ALA A 1 389 ? -14.734 -12.385 -1.036 1.00 82.50 389 ALA A CA 1
ATOM 3210 C C . ALA A 1 389 ? -15.912 -13.207 -0.477 1.00 82.50 389 ALA A C 1
ATOM 3212 O O . ALA A 1 389 ? -16.763 -13.659 -1.249 1.00 82.50 389 ALA A O 1
ATOM 3213 N N . PRO A 1 390 ? -15.985 -13.427 0.849 1.00 81.44 390 PRO A N 1
ATOM 3214 C CA . PRO A 1 390 ? -17.090 -14.163 1.443 1.00 81.44 390 PRO A CA 1
ATOM 3215 C C . PRO A 1 390 ? -18.421 -13.434 1.241 1.00 81.44 390 PRO A C 1
ATOM 3217 O O . PRO A 1 390 ? -18.486 -12.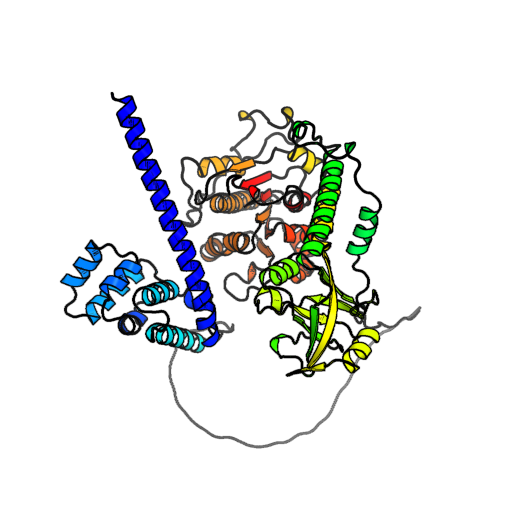209 1.320 1.00 81.44 390 PRO A O 1
ATOM 3220 N N . GLU A 1 391 ? -19.514 -14.180 1.088 1.00 83.88 391 GLU A N 1
ATOM 3221 C CA . GLU A 1 391 ? -20.853 -13.611 0.870 1.00 83.88 391 GLU A CA 1
ATOM 3222 C C . GLU A 1 391 ? -21.258 -12.600 1.962 1.00 83.88 391 GLU A C 1
ATOM 3224 O O . GLU A 1 391 ? -21.871 -11.574 1.678 1.00 83.88 391 GLU A O 1
ATOM 3229 N N . TYR A 1 392 ? -20.876 -12.844 3.222 1.00 81.25 392 TYR A N 1
ATOM 3230 C CA . TYR A 1 392 ? -21.156 -11.914 4.322 1.00 81.25 392 TYR A CA 1
ATOM 3231 C C . TYR A 1 392 ? -20.374 -10.598 4.218 1.00 81.25 392 TYR A C 1
ATOM 3233 O O . TYR A 1 392 ? -20.862 -9.578 4.696 1.00 81.25 392 TYR A O 1
ATOM 3241 N N . VAL A 1 393 ? -19.192 -10.606 3.593 1.00 83.50 393 VAL A N 1
ATOM 3242 C CA . VAL A 1 393 ? -18.420 -9.388 3.309 1.00 83.50 393 VAL A CA 1
ATOM 3243 C C . VAL A 1 393 ? -19.117 -8.592 2.218 1.00 83.50 393 VAL A C 1
ATOM 3245 O O . VAL A 1 393 ? -19.321 -7.396 2.379 1.00 83.50 393 VAL A O 1
ATOM 3248 N N . VAL A 1 394 ? -19.568 -9.255 1.151 1.00 86.44 394 VAL A N 1
ATOM 3249 C CA . VAL A 1 394 ? -20.309 -8.593 0.068 1.00 86.44 394 VAL A CA 1
ATOM 3250 C C . VAL A 1 394 ? -21.614 -7.975 0.588 1.00 86.44 394 VAL A C 1
ATOM 3252 O O . VAL A 1 394 ? -21.906 -6.819 0.301 1.00 86.44 394 VAL A O 1
ATOM 3255 N N . LYS A 1 395 ? -22.365 -8.689 1.438 1.00 84.38 395 LYS A N 1
ATOM 3256 C CA . LYS A 1 395 ? -23.572 -8.156 2.105 1.00 84.38 395 LYS A CA 1
ATOM 3257 C C . LYS A 1 395 ? -23.286 -6.996 3.062 1.00 84.38 395 LYS A C 1
ATOM 3259 O O . LYS A 1 395 ? -24.173 -6.189 3.316 1.00 84.38 395 LYS A O 1
ATOM 3264 N N . CYS A 1 396 ? -22.080 -6.938 3.624 1.00 83.06 396 CYS A N 1
ATOM 3265 C CA . CYS A 1 396 ? -21.636 -5.816 4.443 1.00 83.06 396 CYS A CA 1
ATOM 3266 C C . CYS A 1 396 ? -21.352 -4.583 3.571 1.00 83.06 396 CYS A C 1
ATOM 3268 O O . CYS A 1 396 ? -21.782 -3.489 3.913 1.00 83.06 396 CYS A O 1
ATOM 3270 N N . LEU A 1 397 ? -20.695 -4.767 2.421 1.00 84.38 397 LEU A N 1
ATOM 3271 C CA . LEU A 1 397 ? -20.395 -3.692 1.466 1.00 84.38 397 LEU A CA 1
ATOM 3272 C C . LEU A 1 397 ? -21.637 -3.143 0.755 1.00 84.38 397 LEU A C 1
ATOM 3274 O O . LEU A 1 397 ? -21.671 -1.967 0.406 1.00 84.38 397 LEU A O 1
ATOM 3278 N N . LEU A 1 398 ? -22.668 -3.974 0.600 1.00 85.88 398 LEU A N 1
ATOM 3279 C CA . LEU A 1 398 ? -23.970 -3.604 0.050 1.00 85.88 398 LEU A CA 1
ATOM 3280 C C . LEU A 1 398 ? -25.060 -3.698 1.129 1.00 85.88 398 LEU A C 1
ATOM 3282 O O . LEU A 1 398 ? -25.917 -4.590 1.069 1.00 85.88 398 LEU A O 1
ATOM 3286 N N . PRO A 1 399 ? -25.031 -2.828 2.157 1.00 82.69 399 PRO A N 1
ATOM 3287 C CA . PRO A 1 399 ? -26.002 -2.899 3.230 1.00 82.69 399 PRO A CA 1
ATOM 3288 C C . PRO A 1 399 ? -27.376 -2.449 2.720 1.00 82.69 399 PRO A C 1
ATOM 3290 O O . PRO A 1 399 ? -27.536 -1.345 2.206 1.00 82.69 399 PRO A O 1
ATOM 3293 N N . GLY A 1 400 ? -28.392 -3.295 2.897 1.00 77.94 400 GLY A N 1
ATOM 3294 C CA . GLY A 1 400 ? -29.785 -2.882 2.714 1.00 77.94 400 GLY A CA 1
ATOM 3295 C C . GLY A 1 400 ? -30.286 -2.055 3.901 1.00 77.94 400 GLY A C 1
ATOM 3296 O O . GLY A 1 400 ? -29.662 -2.034 4.960 1.00 77.94 400 GLY A O 1
ATOM 3297 N N . GLU A 1 401 ? -31.466 -1.442 3.780 1.00 77.81 401 GLU A N 1
ATOM 3298 C CA . GLU A 1 401 ? -32.077 -0.649 4.866 1.00 77.81 401 GLU A CA 1
ATOM 3299 C C . GLU A 1 401 ? -32.166 -1.436 6.181 1.00 77.81 401 GLU A C 1
ATOM 3301 O O . GLU A 1 401 ? -31.849 -0.929 7.251 1.00 77.81 401 GLU A O 1
ATOM 3306 N N . SER A 1 402 ? -32.497 -2.728 6.095 1.00 74.06 402 SER A N 1
ATOM 3307 C CA . SER A 1 402 ? -32.609 -3.604 7.267 1.00 74.06 402 SER A CA 1
ATOM 3308 C C . SER A 1 402 ? -31.271 -3.974 7.933 1.00 74.06 402 SER A C 1
ATOM 3310 O O . SER A 1 402 ? -31.286 -4.662 8.961 1.00 74.06 402 SER A O 1
ATOM 3312 N N . SER A 1 403 ? -30.134 -3.604 7.330 1.00 75.81 403 SER A N 1
ATOM 3313 C CA . SER A 1 403 ? -28.790 -3.758 7.907 1.00 75.81 403 SER A CA 1
ATOM 3314 C C . SER A 1 403 ? -28.458 -2.625 8.877 1.00 75.81 403 SER A C 1
ATOM 3316 O O . SER A 1 403 ? -27.639 -2.809 9.775 1.00 75.81 403 SER A O 1
ATOM 3318 N N . PHE A 1 404 ? -29.110 -1.470 8.733 1.00 75.38 404 PHE A N 1
ATOM 3319 C CA . PHE A 1 404 ? -29.002 -0.368 9.676 1.00 75.38 404 PHE A CA 1
ATOM 3320 C C . PHE A 1 404 ? -30.013 -0.608 10.801 1.00 75.38 404 PHE A C 1
ATOM 3322 O O . PHE A 1 404 ? -31.213 -0.397 10.642 1.00 75.38 404 PHE A O 1
ATOM 3329 N N . GLY A 1 405 ? -29.532 -1.129 11.933 1.00 65.81 405 GLY A N 1
ATOM 3330 C CA . GLY A 1 405 ? -30.340 -1.217 13.150 1.00 65.81 405 GLY A CA 1
ATOM 3331 C C . GLY A 1 405 ? -30.776 0.168 13.636 1.00 65.81 405 GLY A C 1
ATOM 3332 O O . GLY A 1 405 ? -30.205 1.184 13.233 1.00 65.81 405 GLY A O 1
ATOM 3333 N N . ASP A 1 406 ? -31.762 0.210 14.535 1.00 66.75 406 ASP A N 1
ATOM 3334 C CA . ASP A 1 406 ? -32.121 1.444 15.243 1.00 66.75 406 ASP A CA 1
ATOM 3335 C C . ASP A 1 406 ? -30.848 2.033 15.888 1.00 66.75 406 ASP A C 1
ATOM 3337 O O . ASP A 1 406 ? -30.110 1.281 16.532 1.00 66.75 406 ASP A O 1
ATOM 3341 N N . PRO A 1 407 ? -30.539 3.333 15.739 1.00 64.38 407 PRO A N 1
ATOM 3342 C CA . PRO A 1 407 ? -29.437 3.977 16.449 1.00 64.38 407 PRO A CA 1
ATOM 3343 C C . PRO A 1 407 ? -29.391 3.671 17.957 1.00 64.38 407 PRO A C 1
ATOM 3345 O O . PRO A 1 407 ? -28.304 3.613 18.526 1.00 64.38 407 PRO A O 1
ATOM 3348 N N . ALA A 1 408 ? -30.541 3.415 18.593 1.00 62.41 408 ALA A N 1
ATOM 3349 C CA . ALA A 1 408 ? -30.638 3.006 19.996 1.00 62.41 408 ALA A CA 1
ATOM 3350 C C . ALA A 1 408 ? -30.140 1.570 20.280 1.00 62.41 408 ALA A C 1
ATOM 3352 O O . ALA A 1 408 ? -29.904 1.217 21.431 1.00 62.41 408 ALA A O 1
ATOM 3353 N N . SER A 1 409 ? -29.969 0.737 19.248 1.00 63.44 409 SER A N 1
ATOM 3354 C CA . SER A 1 409 ? -29.462 -0.641 19.354 1.00 63.44 409 SER A CA 1
ATOM 3355 C C . SER A 1 409 ? -27.934 -0.735 19.458 1.00 63.44 409 SER A C 1
ATOM 3357 O O . SER A 1 409 ? -27.411 -1.806 19.785 1.00 63.44 409 SER A O 1
ATOM 3359 N N . TYR A 1 410 ? -27.218 0.366 19.198 1.00 65.31 410 TYR A N 1
ATOM 3360 C CA . TYR A 1 410 ? -25.781 0.464 19.436 1.00 65.31 410 TYR A CA 1
ATOM 3361 C C . TYR A 1 410 ? -25.546 0.767 20.911 1.00 65.31 410 TYR A C 1
ATOM 3363 O O . TYR A 1 410 ? -25.748 1.888 21.378 1.00 65.31 410 TYR A O 1
ATOM 3371 N N . THR A 1 411 ? -25.120 -0.248 21.653 1.00 61.25 411 THR A N 1
ATOM 3372 C CA . THR A 1 411 ? -24.814 -0.104 23.072 1.00 61.25 411 THR A CA 1
ATOM 3373 C C . THR A 1 411 ? -23.365 0.318 23.250 1.00 61.25 411 THR A C 1
ATOM 3375 O O . THR A 1 411 ? -22.451 -0.290 22.692 1.00 61.25 411 THR A O 1
ATOM 3378 N N . PHE A 1 412 ? -23.152 1.333 24.083 1.00 62.66 412 PHE A N 1
ATOM 3379 C CA . PHE A 1 412 ? -21.829 1.670 24.613 1.00 62.66 412 PHE A CA 1
ATOM 3380 C C . PHE A 1 412 ? -21.545 0.952 25.940 1.00 62.66 412 PHE A C 1
ATOM 3382 O O . PHE A 1 412 ? -20.440 1.063 26.456 1.00 62.66 412 PHE A O 1
ATOM 3389 N N . ASP A 1 413 ? -22.517 0.192 26.463 1.00 52.25 413 ASP A N 1
ATOM 3390 C CA . ASP A 1 413 ? -22.516 -0.418 27.803 1.00 52.25 413 ASP A CA 1
ATOM 3391 C C . ASP A 1 413 ? -21.424 -1.486 28.026 1.00 52.25 413 ASP A C 1
ATOM 3393 O O . ASP A 1 413 ? -21.285 -2.013 29.126 1.00 52.25 413 ASP A O 1
ATOM 3397 N N . GLY A 1 414 ? -20.617 -1.787 27.004 1.00 53.16 414 GLY A N 1
ATOM 3398 C CA . GLY A 1 414 ? -19.441 -2.657 27.086 1.00 53.16 414 GLY A CA 1
ATOM 3399 C C . GLY A 1 414 ? -18.112 -1.973 26.754 1.00 53.16 414 GLY A C 1
ATOM 3400 O O . GLY A 1 414 ? -17.097 -2.668 26.685 1.00 53.16 414 GLY A O 1
ATOM 3401 N N . PHE A 1 415 ? -18.110 -0.660 26.503 1.00 61.12 415 PHE A N 1
ATOM 3402 C CA . PHE A 1 415 ? -16.917 0.114 26.175 1.00 61.12 415 PHE A CA 1
ATOM 3403 C C . PHE A 1 415 ? -16.549 1.027 27.342 1.00 61.12 415 PHE A C 1
ATOM 3405 O O . PHE A 1 415 ? -17.135 2.096 27.513 1.00 61.12 415 PHE A O 1
ATOM 3412 N N . ASP A 1 416 ? -15.552 0.609 28.117 1.00 63.28 416 ASP A N 1
ATOM 3413 C CA . ASP A 1 416 ? -14.873 1.481 29.069 1.00 63.28 416 ASP A CA 1
ATOM 3414 C C . ASP A 1 416 ? -13.642 2.062 28.357 1.00 63.28 416 ASP A C 1
ATOM 3416 O O . ASP A 1 416 ? -12.672 1.324 28.134 1.00 63.28 416 ASP A O 1
ATOM 3420 N N . PRO A 1 417 ? -13.684 3.327 27.881 1.00 65.50 417 PRO A N 1
ATOM 3421 C CA . PRO A 1 417 ? -12.525 3.925 27.250 1.00 65.50 417 PRO A CA 1
ATOM 3422 C C . PRO A 1 417 ? -11.403 3.928 28.270 1.00 65.50 417 PRO A C 1
ATOM 3424 O O . PRO A 1 417 ? -11.457 4.653 29.266 1.00 65.50 417 PRO A O 1
ATOM 3427 N N . TRP A 1 418 ? -10.341 3.183 27.981 1.00 64.06 418 TRP A N 1
ATOM 3428 C CA . TRP A 1 418 ? -9.104 3.393 28.695 1.00 64.06 418 TRP A CA 1
ATOM 3429 C C . TRP A 1 418 ? -8.740 4.841 28.432 1.00 64.06 418 TRP A C 1
ATOM 3431 O O . TRP A 1 418 ? -8.478 5.210 27.294 1.00 64.06 418 TRP A O 1
ATOM 3441 N N . HIS A 1 419 ? -8.777 5.699 29.452 1.00 58.28 419 HIS A N 1
ATOM 3442 C CA . HIS A 1 419 ? -8.348 7.090 29.350 1.00 58.28 419 HIS A CA 1
ATOM 3443 C C . HIS A 1 419 ? -6.841 7.108 29.071 1.00 58.28 419 HIS A C 1
ATOM 3445 O O . HIS A 1 419 ? -6.011 7.353 29.942 1.00 58.28 419 HIS A O 1
ATOM 3451 N N . SER A 1 420 ? -6.467 6.745 27.845 1.00 58.59 420 SER A N 1
ATOM 3452 C CA . SER A 1 420 ? -5.101 6.577 27.425 1.00 58.59 420 SER A CA 1
ATOM 3453 C C . SER A 1 420 ? -4.541 7.990 27.366 1.00 58.59 420 SER A C 1
ATOM 3455 O O . SER A 1 420 ? -4.882 8.809 26.507 1.00 58.59 420 SER A O 1
ATOM 3457 N N . ASN A 1 421 ? -3.744 8.290 28.389 1.00 66.56 421 ASN A N 1
ATOM 3458 C CA . ASN A 1 421 ? -3.105 9.581 28.611 1.00 66.56 421 ASN A CA 1
ATOM 3459 C C . ASN A 1 421 ? -1.899 9.776 27.682 1.00 66.56 421 ASN A C 1
ATOM 3461 O O . ASN A 1 421 ? -1.103 10.690 27.884 1.00 66.56 421 ASN A O 1
ATOM 3465 N N . PHE A 1 422 ? -1.740 8.917 26.668 1.00 83.38 422 PHE A N 1
ATOM 3466 C CA . PHE A 1 422 ? -0.665 9.022 25.695 1.00 83.38 422 PHE A CA 1
ATOM 3467 C C . PHE A 1 422 ? -0.876 10.276 24.836 1.00 83.38 422 PHE A C 1
ATOM 3469 O O . PHE A 1 422 ? -1.865 10.341 24.098 1.00 83.38 422 PHE A O 1
ATOM 3476 N N . PRO A 1 423 ? 0.049 11.256 24.867 1.00 85.19 423 PRO A N 1
ATOM 3477 C CA . PRO A 1 423 ? -0.114 12.516 24.139 1.00 85.19 423 PRO A CA 1
ATOM 3478 C C . PRO A 1 423 ? -0.336 12.327 22.634 1.00 85.19 423 PRO A C 1
ATOM 3480 O O . PRO A 1 423 ? -1.133 13.043 22.033 1.00 85.19 423 PRO A O 1
ATOM 3483 N N . CYS A 1 424 ? 0.311 11.318 22.038 1.00 85.69 424 CYS A N 1
ATOM 3484 C CA . CYS A 1 424 ? 0.184 10.965 20.619 1.00 85.69 424 CYS A CA 1
ATOM 3485 C C . CYS A 1 424 ? -1.236 10.532 20.221 1.00 85.69 424 CYS A C 1
ATOM 3487 O O . CYS A 1 424 ? -1.601 10.585 19.054 1.00 85.69 424 CYS A O 1
ATOM 3489 N N . THR A 1 425 ? -2.055 10.136 21.188 1.00 88.12 425 THR A N 1
ATOM 3490 C CA . THR A 1 425 ? -3.333 9.452 20.990 1.00 88.12 425 THR A CA 1
ATOM 3491 C C . THR A 1 425 ? -4.520 10.290 21.499 1.00 88.12 425 THR A C 1
ATOM 3493 O O . THR A 1 425 ? -5.673 9.858 21.453 1.00 88.12 425 THR A O 1
ATOM 3496 N N . LYS A 1 426 ? -4.246 11.522 21.955 1.00 89.00 426 LYS A N 1
ATOM 3497 C CA . LYS A 1 426 ? -5.251 12.474 22.433 1.00 89.00 426 LYS A CA 1
ATOM 3498 C C . LYS A 1 426 ? -6.159 12.923 21.287 1.00 89.00 426 LYS A C 1
ATOM 3500 O O . LYS A 1 426 ? -5.676 13.337 20.232 1.00 89.00 426 LYS A O 1
ATOM 3505 N N . LEU A 1 427 ? -7.464 12.860 21.530 1.00 89.75 427 LEU A N 1
ATOM 3506 C CA . LEU A 1 427 ? -8.508 13.230 20.580 1.00 89.75 427 LEU A CA 1
ATOM 3507 C C . LEU A 1 427 ? -9.228 14.502 21.033 1.00 89.75 427 LEU A C 1
ATOM 3509 O O . LEU A 1 427 ? -9.308 14.774 22.232 1.00 89.75 427 LEU A O 1
ATOM 3513 N N . ASP A 1 428 ? -9.769 15.262 20.083 1.00 88.62 428 ASP A N 1
ATOM 3514 C CA . ASP A 1 428 ? -10.709 16.335 20.399 1.00 88.62 428 ASP A CA 1
ATOM 3515 C C . ASP A 1 428 ? -12.065 15.767 20.851 1.00 88.62 428 ASP A C 1
ATOM 3517 O O . ASP A 1 428 ? -12.532 14.731 20.367 1.00 88.62 428 ASP A O 1
ATOM 3521 N N . GLU A 1 429 ? -12.711 16.455 21.791 1.00 82.06 429 GLU A N 1
ATOM 3522 C CA . GLU A 1 429 ? -13.974 16.000 22.383 1.00 82.06 429 GLU A CA 1
ATOM 3523 C C . GLU A 1 429 ? -15.176 16.164 21.443 1.00 82.06 429 GLU A C 1
ATOM 3525 O O . GLU A 1 429 ? -16.173 15.456 21.587 1.00 82.06 429 GLU A O 1
ATOM 3530 N N . LYS A 1 430 ? -15.096 17.083 20.471 1.00 85.31 430 LYS A N 1
ATOM 3531 C CA . LYS A 1 430 ? -16.240 17.503 19.655 1.00 85.31 430 LYS A CA 1
ATOM 3532 C C . LYS A 1 430 ? -16.546 16.506 18.538 1.00 85.31 430 LYS A C 1
ATOM 3534 O O . LYS A 1 430 ? -17.704 16.134 18.352 1.00 85.31 430 LYS A O 1
ATOM 3539 N N . HIS A 1 431 ? -15.530 16.078 17.793 1.00 89.38 431 HIS A N 1
ATOM 3540 C CA . HIS A 1 431 ? -15.694 15.239 16.606 1.00 89.38 431 HIS A CA 1
ATOM 3541 C C . HIS A 1 431 ? -14.936 13.916 16.721 1.00 89.38 431 HIS A C 1
ATOM 3543 O O . HIS A 1 431 ? -15.548 12.858 16.566 1.00 89.38 431 HIS A O 1
ATOM 3549 N N . GLN A 1 432 ? -13.637 13.940 17.038 1.00 92.12 432 GLN A N 1
ATOM 3550 C CA . GLN A 1 432 ? -12.818 12.722 17.066 1.00 92.12 432 GLN A CA 1
ATOM 3551 C C . GLN A 1 432 ? -13.281 11.724 18.129 1.00 92.12 432 GLN A C 1
ATOM 3553 O O . GLN A 1 432 ? -13.352 10.528 17.851 1.00 92.12 432 GLN A O 1
ATOM 3558 N N . LEU A 1 433 ? -13.658 12.189 19.324 1.00 88.62 433 LEU A N 1
ATOM 3559 C CA . LEU A 1 433 ? -14.178 11.304 20.368 1.00 88.62 433 LEU A CA 1
ATOM 3560 C C . LEU A 1 433 ? -15.524 10.671 19.977 1.00 88.62 433 LEU A C 1
ATOM 3562 O O . LEU A 1 433 ? -15.779 9.509 20.292 1.00 88.62 433 LEU A O 1
ATOM 3566 N N . LYS A 1 434 ? -16.380 11.403 19.254 1.00 88.38 434 LYS A N 1
ATOM 3567 C CA . LYS A 1 434 ? -17.639 10.862 18.719 1.00 88.38 434 LYS A CA 1
ATOM 3568 C C . LYS A 1 434 ? -17.375 9.797 17.650 1.00 88.38 434 LYS A C 1
ATOM 3570 O O . LYS A 1 434 ? -18.033 8.759 17.655 1.00 88.38 434 LYS A O 1
ATOM 3575 N N . ALA A 1 435 ? -16.392 10.028 16.779 1.00 92.25 435 ALA A N 1
ATOM 3576 C CA . ALA A 1 435 ? -15.952 9.046 15.792 1.00 92.25 435 ALA A CA 1
ATOM 3577 C C . ALA A 1 435 ? -15.384 7.785 16.461 1.00 92.25 435 ALA A C 1
ATOM 3579 O O . ALA A 1 435 ? -15.783 6.678 16.106 1.00 92.25 435 ALA A O 1
ATOM 3580 N N . LEU A 1 436 ? -14.533 7.945 17.484 1.00 91.62 436 LEU A N 1
ATOM 3581 C CA . LEU A 1 436 ? -14.015 6.835 18.284 1.00 91.62 436 LEU A CA 1
ATOM 3582 C C . LEU A 1 436 ? -15.160 5.998 18.862 1.00 91.62 436 LEU A C 1
ATOM 3584 O O . LEU A 1 436 ? -15.184 4.792 18.648 1.00 91.62 436 LEU A O 1
ATOM 3588 N N . LYS A 1 437 ? -16.135 6.639 19.522 1.00 87.75 437 LYS A N 1
ATOM 3589 C CA . LYS A 1 437 ? -17.319 5.970 20.084 1.00 87.75 437 LYS A CA 1
ATOM 3590 C C . LYS A 1 437 ? -18.065 5.143 19.031 1.00 87.75 437 LYS A C 1
ATOM 3592 O O . LYS A 1 437 ? -18.412 3.996 19.286 1.00 87.75 437 LYS A O 1
ATOM 3597 N N . MET A 1 438 ? -18.268 5.680 17.829 1.00 87.75 438 MET A N 1
ATOM 3598 C CA . MET A 1 438 ? -18.916 4.932 16.746 1.00 87.75 438 MET A CA 1
ATOM 3599 C C . MET A 1 438 ? -18.095 3.708 16.305 1.00 87.75 438 MET A C 1
ATOM 3601 O O . MET A 1 438 ? -18.653 2.629 16.088 1.00 87.75 438 MET A O 1
ATOM 3605 N N . ILE A 1 439 ? -16.773 3.850 16.200 1.00 91.19 439 ILE A N 1
ATOM 3606 C CA . ILE A 1 439 ? -15.876 2.761 15.790 1.00 91.19 439 ILE A CA 1
ATOM 3607 C C . ILE A 1 439 ? -15.869 1.626 16.817 1.00 91.19 439 ILE A C 1
ATOM 3609 O O . ILE A 1 439 ? -15.954 0.464 16.433 1.00 91.19 439 ILE A O 1
ATOM 3613 N N . VAL A 1 440 ? -15.799 1.957 18.104 1.00 88.62 440 VAL A N 1
ATOM 3614 C CA . VAL A 1 440 ? -15.718 0.973 19.197 1.00 88.62 440 VAL A CA 1
ATOM 3615 C C . VAL A 1 440 ? -17.081 0.429 19.633 1.00 88.62 440 VAL A C 1
ATOM 3617 O O . VAL A 1 440 ? -17.136 -0.487 20.443 1.00 88.62 440 VAL A O 1
ATOM 3620 N N . SER A 1 441 ? -18.181 0.983 19.113 1.00 82.56 441 SER A N 1
ATOM 3621 C CA . SER A 1 441 ? -19.525 0.490 19.417 1.00 82.56 441 SER A CA 1
ATOM 3622 C C . SER A 1 441 ? -19.737 -0.931 18.892 1.00 82.56 441 SER A C 1
ATOM 3624 O O . SER A 1 441 ? -19.444 -1.243 17.726 1.00 82.56 441 SER A O 1
ATOM 3626 N N . GLU A 1 442 ? -20.304 -1.769 19.752 1.00 74.31 442 GLU A N 1
ATOM 3627 C CA . GLU A 1 442 ? -20.736 -3.123 19.433 1.00 74.31 442 GLU A CA 1
ATOM 3628 C C . GLU A 1 442 ? -22.231 -3.088 19.063 1.00 74.31 442 GLU A C 1
ATOM 3630 O O . GLU A 1 442 ? -23.042 -2.424 19.714 1.00 74.31 442 GLU A O 1
ATOM 3635 N N . SER A 1 443 ? -22.608 -3.768 17.978 1.00 65.56 443 SER A N 1
ATOM 3636 C CA . SER A 1 443 ? -24.020 -3.924 17.605 1.00 65.56 443 SER A CA 1
ATOM 3637 C C . SER A 1 443 ? -24.623 -5.074 18.405 1.00 65.56 443 SER A C 1
ATOM 3639 O O . SER A 1 443 ? -24.128 -6.198 18.341 1.00 65.56 443 SER A O 1
ATOM 3641 N N . SER A 1 444 ? -25.745 -4.821 19.081 1.00 55.06 444 SER A N 1
ATOM 3642 C CA . SER A 1 444 ? -26.517 -5.848 19.798 1.00 55.06 444 SER A CA 1
ATOM 3643 C C . SER A 1 444 ? -27.162 -6.896 18.873 1.00 55.06 444 SER A C 1
ATOM 3645 O O . SER A 1 444 ? -27.593 -7.958 19.328 1.00 55.06 444 SER A O 1
ATOM 3647 N N . SER A 1 445 ? -27.213 -6.644 17.557 1.00 53.88 445 SER A N 1
ATOM 3648 C CA . SER A 1 445 ? -27.781 -7.582 16.585 1.00 53.88 445 SER A CA 1
ATOM 3649 C C . SER A 1 445 ? -26.766 -8.665 16.183 1.00 53.88 445 SER A C 1
ATOM 3651 O O . SER A 1 445 ? -25.958 -8.517 15.272 1.00 53.88 445 SER A O 1
ATOM 3653 N N . THR A 1 446 ? -26.827 -9.811 16.858 1.00 51.16 446 THR A N 1
ATOM 3654 C CA . THR A 1 446 ? -25.921 -10.963 16.665 1.00 51.16 446 THR A CA 1
ATOM 3655 C C . THR A 1 446 ? -26.104 -11.715 15.336 1.00 51.16 446 THR A C 1
ATOM 3657 O O . THR A 1 446 ? -25.376 -12.669 15.058 1.00 51.16 446 THR A O 1
ATOM 3660 N N . CYS A 1 447 ? -27.070 -11.321 14.497 1.00 51.03 447 CYS A N 1
ATOM 3661 C CA . CYS A 1 447 ? -27.481 -12.093 13.318 1.00 51.03 447 CYS A CA 1
ATOM 3662 C C . CYS A 1 447 ? -27.218 -11.440 11.952 1.00 51.03 447 CYS A C 1
ATOM 3664 O O . CYS A 1 447 ? -27.362 -12.135 10.944 1.00 51.03 447 CYS A O 1
ATOM 3666 N N . LYS A 1 448 ? -26.812 -10.164 11.872 1.00 62.97 448 LYS A N 1
ATOM 3667 C CA . LYS A 1 448 ? -26.540 -9.490 10.588 1.00 62.97 448 LYS A CA 1
ATOM 3668 C C . LYS A 1 448 ? -25.128 -8.892 10.555 1.00 62.97 448 LYS A C 1
ATOM 3670 O O . LYS A 1 448 ? -24.669 -8.414 11.588 1.00 62.97 448 LYS A O 1
ATOM 3675 N N . PRO A 1 449 ? -24.434 -8.909 9.399 1.00 66.38 449 PRO A N 1
ATOM 3676 C CA . PRO A 1 449 ? -23.194 -8.156 9.243 1.00 66.38 449 PRO A CA 1
ATOM 3677 C C . PRO A 1 449 ? -23.496 -6.675 9.480 1.00 66.38 449 PRO A C 1
ATOM 3679 O O . PRO A 1 449 ? -24.369 -6.118 8.811 1.00 66.38 449 PRO A O 1
ATOM 3682 N N . ALA A 1 450 ? -22.814 -6.055 10.441 1.00 75.31 450 ALA A N 1
ATOM 3683 C CA . ALA A 1 450 ? -22.947 -4.621 10.659 1.00 75.31 450 ALA A CA 1
ATOM 3684 C C . ALA A 1 450 ? -22.381 -3.870 9.441 1.00 75.31 450 ALA A C 1
ATOM 3686 O O . ALA A 1 450 ? -21.344 -4.290 8.919 1.00 75.31 450 ALA A O 1
ATOM 3687 N N . PRO A 1 451 ? -23.027 -2.782 8.989 1.00 85.38 451 PRO A N 1
ATOM 3688 C CA . PRO A 1 451 ? -22.509 -1.982 7.889 1.00 85.38 451 PRO A CA 1
ATOM 3689 C C . PRO A 1 451 ? -21.141 -1.370 8.251 1.00 85.38 451 PRO A C 1
ATOM 3691 O O . PRO A 1 451 ? -20.874 -1.118 9.434 1.00 85.38 451 PRO A O 1
ATOM 3694 N N . PRO A 1 452 ? -20.272 -1.095 7.260 1.00 89.81 452 PRO A N 1
ATOM 3695 C CA . PRO A 1 452 ? -18.997 -0.436 7.492 1.00 89.81 452 PRO A CA 1
ATOM 3696 C C . PRO A 1 452 ? -19.191 0.955 8.098 1.00 89.81 452 PRO A C 1
ATOM 3698 O O . PRO A 1 452 ? -20.083 1.708 7.705 1.00 89.81 452 PRO A O 1
ATOM 3701 N N . VAL A 1 453 ? -18.311 1.330 9.024 1.00 91.88 453 VAL A N 1
ATOM 3702 C CA . VAL A 1 453 ? -18.227 2.709 9.515 1.00 91.88 453 VAL A CA 1
ATOM 3703 C C . VAL A 1 453 ? -17.359 3.509 8.555 1.00 91.88 453 VAL A C 1
ATOM 3705 O O . VAL A 1 453 ? -16.186 3.192 8.375 1.00 91.88 453 VAL A O 1
ATOM 3708 N N . ILE A 1 454 ? -17.915 4.568 7.972 1.00 93.06 454 ILE A N 1
ATOM 3709 C CA . ILE A 1 454 ? -17.159 5.494 7.126 1.00 93.06 454 ILE A CA 1
ATOM 3710 C C . ILE A 1 454 ? -16.612 6.627 7.998 1.00 93.06 454 ILE A C 1
ATOM 3712 O O . ILE A 1 454 ? -17.370 7.417 8.564 1.00 93.06 454 ILE A O 1
ATOM 3716 N N . LEU A 1 455 ? -15.287 6.704 8.106 1.00 95.19 455 LEU A N 1
ATOM 3717 C CA . LEU A 1 455 ? -14.560 7.776 8.775 1.00 95.19 455 LEU A CA 1
ATOM 3718 C C . LEU A 1 455 ? -14.054 8.783 7.737 1.00 95.19 455 LEU A C 1
ATOM 3720 O O . LEU A 1 455 ? -12.947 8.673 7.210 1.00 95.19 455 LEU A O 1
ATOM 3724 N N . TYR A 1 456 ? -14.882 9.782 7.465 1.00 93.00 456 TYR A N 1
ATOM 3725 C CA . TYR A 1 456 ? -14.564 10.857 6.531 1.00 93.00 456 TYR A CA 1
ATOM 3726 C C . TYR A 1 456 ? -13.979 12.084 7.248 1.00 93.00 456 TYR A C 1
ATOM 3728 O O . TYR A 1 456 ? -14.376 12.415 8.368 1.00 93.00 456 TYR A O 1
ATOM 3736 N N . GLY A 1 457 ? -13.054 12.776 6.581 1.00 89.81 457 GLY A N 1
ATOM 3737 C CA . GLY A 1 457 ? -12.596 14.102 6.991 1.00 89.81 457 GLY A CA 1
ATOM 3738 C C . GLY A 1 457 ? -11.428 14.623 6.143 1.00 89.81 457 GLY A C 1
ATOM 3739 O O . GLY A 1 457 ? -10.637 13.800 5.674 1.00 89.81 457 GLY A O 1
ATOM 3740 N N . PRO A 1 458 ? -11.267 15.954 5.999 1.00 88.25 458 PRO A N 1
ATOM 3741 C CA . PRO A 1 458 ? -10.143 16.575 5.293 1.00 88.25 458 PRO A CA 1
ATOM 3742 C C . PRO A 1 458 ? -8.751 16.158 5.782 1.00 88.25 458 PRO A C 1
ATOM 3744 O O . PRO A 1 458 ? -8.582 15.440 6.783 1.00 88.25 458 PRO A O 1
ATOM 3747 N N . PHE A 1 459 ? -7.721 16.613 5.070 1.00 84.56 459 PHE A N 1
ATOM 3748 C CA . PHE A 1 459 ? -6.328 16.410 5.462 1.00 84.56 459 PHE A CA 1
ATOM 3749 C C . PHE A 1 459 ? -6.066 17.004 6.858 1.00 84.56 459 PHE A C 1
ATOM 3751 O O . PHE A 1 459 ? -6.734 17.937 7.294 1.00 84.56 459 PHE A O 1
ATOM 3758 N N . GLY A 1 460 ? -5.160 16.393 7.625 1.00 86.19 460 GLY A N 1
ATOM 3759 C CA . GLY A 1 460 ? -4.802 16.872 8.968 1.00 86.19 460 GLY A CA 1
ATOM 3760 C C . GLY A 1 460 ? -5.851 16.665 10.077 1.00 86.19 460 GLY A C 1
ATOM 3761 O O . GLY A 1 460 ? -5.535 16.838 11.252 1.00 86.19 460 GLY A O 1
ATOM 3762 N N . THR A 1 461 ? -7.069 16.202 9.770 1.00 88.62 461 THR A N 1
ATOM 3763 C CA . THR A 1 461 ? -8.144 16.004 10.775 1.00 88.62 461 THR A CA 1
ATOM 3764 C C . THR A 1 461 ? -7.928 14.824 11.732 1.00 88.62 461 THR A C 1
ATOM 3766 O O . THR A 1 461 ? -8.723 14.600 12.647 1.00 88.62 461 THR A O 1
ATOM 3769 N N . GLY A 1 462 ? -6.834 14.076 11.566 1.00 92.38 462 GLY A N 1
ATOM 3770 C CA . GLY A 1 462 ? -6.419 13.018 12.484 1.00 92.38 462 GLY A CA 1
ATOM 3771 C C . GLY A 1 462 ? -7.099 11.665 12.268 1.00 92.38 462 GLY A C 1
ATOM 3772 O O . GLY A 1 462 ? -7.158 10.892 13.218 1.00 92.38 462 GLY A O 1
ATOM 3773 N N . LYS A 1 463 ? -7.579 11.344 11.056 1.00 95.00 463 LYS A N 1
ATOM 3774 C CA . LYS A 1 463 ? -8.183 10.034 10.718 1.00 95.00 463 LYS A CA 1
ATOM 3775 C C . LYS A 1 463 ? -7.322 8.847 11.180 1.00 95.00 463 LYS A C 1
ATOM 3777 O O . LYS A 1 463 ? -7.780 8.033 11.979 1.00 95.00 463 LYS A O 1
ATOM 3782 N N . THR A 1 464 ? -6.045 8.826 10.799 1.00 95.56 464 THR A N 1
ATOM 3783 C CA . THR A 1 464 ? -5.063 7.807 11.215 1.00 95.56 464 THR A CA 1
ATOM 3784 C C . THR A 1 464 ? -4.903 7.740 12.739 1.00 95.56 464 THR A C 1
ATOM 3786 O O . THR A 1 464 ? -4.867 6.654 13.316 1.00 95.56 464 THR A O 1
ATOM 3789 N N . ARG A 1 465 ? -4.898 8.893 13.429 1.00 95.44 465 ARG A N 1
ATOM 3790 C CA . ARG A 1 465 ? -4.857 8.959 14.903 1.00 95.44 465 ARG A CA 1
ATOM 3791 C C . ARG A 1 465 ? -6.098 8.330 15.534 1.00 95.44 465 ARG A C 1
ATOM 3793 O O . ARG A 1 465 ? -5.964 7.611 16.519 1.00 95.44 465 ARG A O 1
ATOM 3800 N N . ILE A 1 466 ? -7.287 8.591 14.985 1.00 95.88 466 ILE A N 1
ATOM 3801 C CA . ILE A 1 466 ? -8.542 7.992 15.460 1.00 95.88 466 ILE A CA 1
ATOM 3802 C C . ILE A 1 466 ? -8.488 6.471 15.282 1.00 95.88 466 ILE A C 1
ATOM 3804 O O . ILE A 1 466 ? -8.819 5.758 16.224 1.00 95.88 466 ILE A O 1
ATOM 3808 N N . LEU A 1 467 ? -8.028 5.969 14.129 1.00 97.31 467 LEU A N 1
ATOM 3809 C CA . LEU A 1 467 ? -7.881 4.527 13.889 1.00 97.31 467 LEU A CA 1
ATOM 3810 C C . LEU A 1 467 ? -6.877 3.879 14.851 1.00 97.31 467 LEU A C 1
ATOM 3812 O O . LEU A 1 467 ? -7.174 2.839 15.436 1.00 97.31 467 LEU A O 1
ATOM 3816 N N . ALA A 1 468 ? -5.714 4.500 15.063 1.00 96.69 468 ALA A N 1
ATOM 3817 C CA . ALA A 1 468 ? -4.712 4.009 16.007 1.00 96.69 468 ALA A CA 1
ATOM 3818 C C . ALA A 1 468 ? -5.252 3.997 17.446 1.00 96.69 468 ALA A C 1
ATOM 3820 O O . ALA A 1 468 ? -5.082 3.012 18.169 1.00 96.69 468 ALA A O 1
ATOM 3821 N N . ARG A 1 469 ? -5.961 5.065 17.846 1.00 94.62 469 ARG A N 1
ATOM 3822 C CA . ARG A 1 469 ? -6.628 5.144 19.148 1.00 94.62 469 ARG A CA 1
ATOM 3823 C C . ARG A 1 469 ? -7.686 4.054 19.290 1.00 94.62 469 ARG A C 1
ATOM 3825 O O . ARG A 1 469 ? -7.671 3.339 20.283 1.00 94.62 469 ARG A O 1
ATOM 3832 N N . ALA A 1 470 ? -8.555 3.889 18.299 1.00 95.25 470 ALA A N 1
ATOM 3833 C CA . ALA A 1 470 ? -9.586 2.860 18.299 1.00 95.25 470 ALA A CA 1
ATOM 3834 C C . ALA A 1 470 ? -8.993 1.452 18.396 1.00 95.25 470 ALA A C 1
ATOM 3836 O O . ALA A 1 470 ? -9.491 0.633 19.159 1.00 95.25 470 ALA A O 1
ATOM 3837 N N . ALA A 1 471 ? -7.903 1.179 17.679 1.00 96.44 471 ALA A N 1
ATOM 3838 C CA . ALA A 1 471 ? -7.259 -0.131 17.686 1.00 96.44 471 ALA A CA 1
ATOM 3839 C C . ALA A 1 471 ? -6.684 -0.471 19.060 1.00 96.44 471 ALA A C 1
ATOM 3841 O O . ALA A 1 471 ? -6.846 -1.593 19.533 1.00 96.44 471 ALA A O 1
ATOM 3842 N N . PHE A 1 472 ? -6.063 0.509 19.719 1.00 94.88 472 PHE A N 1
ATOM 3843 C CA . PHE A 1 472 ? -5.590 0.355 21.090 1.00 94.88 472 PHE A CA 1
ATOM 3844 C C . PHE A 1 472 ? -6.747 0.042 22.053 1.00 94.88 472 PHE A C 1
ATOM 3846 O O . PHE A 1 472 ? -6.675 -0.927 22.802 1.00 94.88 472 PHE A O 1
ATOM 3853 N N . GLU A 1 473 ? -7.831 0.815 21.998 1.00 92.19 473 GLU A N 1
ATOM 3854 C CA . GLU A 1 473 ? -8.990 0.666 22.889 1.00 92.19 473 GLU A CA 1
ATOM 3855 C C . GLU A 1 473 ? -9.720 -0.668 22.698 1.00 92.19 473 GLU A C 1
ATOM 3857 O O . GLU A 1 473 ? -10.028 -1.365 23.664 1.00 92.19 473 GLU A O 1
ATOM 3862 N N . VAL A 1 474 ? -9.970 -1.052 21.444 1.00 93.00 474 VAL A N 1
ATOM 3863 C CA . VAL A 1 474 ? -10.578 -2.342 21.090 1.00 93.00 474 VAL A CA 1
ATOM 3864 C C . VAL A 1 474 ? -9.717 -3.491 21.603 1.00 93.00 474 VAL A C 1
ATOM 3866 O O . VAL A 1 474 ? -10.234 -4.458 22.162 1.00 93.00 474 VAL A O 1
ATOM 3869 N N . MET A 1 475 ? -8.397 -3.383 21.452 1.00 94.25 475 MET A N 1
ATOM 3870 C CA . MET A 1 475 ? -7.485 -4.423 21.901 1.00 94.25 475 MET A CA 1
ATOM 3871 C C . MET A 1 475 ? -7.446 -4.543 23.426 1.00 94.25 475 MET A C 1
ATOM 3873 O O . MET A 1 475 ? -7.545 -5.653 23.942 1.00 94.25 475 MET A O 1
ATOM 3877 N N . MET A 1 476 ? -7.369 -3.424 24.151 1.00 91.81 476 MET A N 1
ATOM 3878 C CA . MET A 1 476 ? -7.403 -3.420 25.618 1.00 91.81 476 MET A CA 1
ATOM 3879 C C . MET A 1 476 ? -8.716 -3.991 26.160 1.00 91.81 476 MET A C 1
ATOM 3881 O O . MET A 1 476 ? -8.693 -4.813 27.073 1.00 91.81 476 MET A O 1
ATOM 3885 N N . ASN A 1 477 ? -9.854 -3.623 25.565 1.00 89.69 477 ASN A N 1
ATOM 3886 C CA . ASN A 1 477 ? -11.148 -4.195 25.933 1.00 89.69 477 ASN A CA 1
ATOM 3887 C C . ASN A 1 477 ? -11.197 -5.705 25.674 1.00 89.69 477 ASN A C 1
ATOM 3889 O O . ASN A 1 477 ? -11.614 -6.455 26.552 1.00 89.69 477 ASN A O 1
ATOM 3893 N N . GLY A 1 478 ? -10.703 -6.161 24.519 1.00 91.38 478 GLY A N 1
ATOM 3894 C CA . GLY A 1 478 ? -10.599 -7.587 24.206 1.00 91.38 478 GLY A CA 1
ATOM 3895 C C . GLY A 1 478 ? -9.752 -8.357 25.216 1.00 91.38 478 GLY A C 1
ATOM 3896 O O . GLY A 1 478 ? -10.173 -9.406 25.694 1.00 91.38 478 GLY A O 1
ATOM 3897 N N . VAL A 1 479 ? -8.585 -7.819 25.585 1.00 92.94 479 VAL A N 1
ATOM 3898 C CA . VAL A 1 479 ? -7.706 -8.407 26.611 1.00 92.94 479 VAL A CA 1
ATOM 3899 C C . VAL A 1 479 ? -8.419 -8.488 27.963 1.00 92.94 479 VAL A C 1
ATOM 3901 O O . VAL A 1 479 ? -8.409 -9.543 28.591 1.00 92.94 479 VAL A O 1
ATOM 3904 N N . ASN A 1 480 ? -9.091 -7.417 28.394 1.00 90.31 480 ASN A N 1
ATOM 3905 C CA . ASN A 1 480 ? -9.791 -7.379 29.683 1.00 90.31 480 ASN A CA 1
ATOM 3906 C C . ASN A 1 480 ? -10.987 -8.341 29.739 1.00 90.31 480 ASN A C 1
ATOM 3908 O O . ASN A 1 480 ? -11.228 -8.961 30.773 1.00 90.31 480 ASN A O 1
ATOM 3912 N N . LYS A 1 481 ? -11.720 -8.485 28.629 1.00 89.44 481 LYS A N 1
ATOM 3913 C CA . LYS A 1 481 ? -12.842 -9.429 28.493 1.00 89.44 481 LYS A CA 1
ATOM 3914 C C . LYS A 1 481 ? -12.385 -10.865 28.188 1.00 89.44 481 LYS A C 1
ATOM 3916 O O . LYS A 1 481 ? -13.207 -11.775 28.200 1.00 89.44 481 LYS A O 1
ATOM 3921 N N . ASN A 1 482 ? -11.089 -11.081 27.937 1.00 89.62 482 ASN A N 1
ATOM 3922 C CA . ASN A 1 482 ? -10.513 -12.349 27.482 1.00 89.62 482 ASN A CA 1
ATOM 3923 C C . ASN A 1 482 ? -11.180 -12.884 26.192 1.00 89.62 482 ASN A C 1
ATOM 3925 O O . ASN A 1 482 ? -11.448 -14.079 26.044 1.00 89.62 482 ASN A O 1
ATOM 3929 N N . GLU A 1 483 ? -11.457 -11.979 25.251 1.00 90.56 483 GLU A N 1
ATOM 3930 C CA . GLU A 1 483 ? -12.086 -12.256 23.957 1.00 90.56 483 GLU A CA 1
ATOM 3931 C C . GLU A 1 483 ? -11.065 -12.208 22.816 1.00 90.56 483 GLU A C 1
ATOM 3933 O O . GLU A 1 483 ? -10.181 -11.358 22.786 1.00 90.56 483 GLU A O 1
ATOM 3938 N N . PHE A 1 484 ? -11.193 -13.092 21.824 1.00 92.62 484 PHE A N 1
ATOM 3939 C CA . PHE A 1 484 ? -10.284 -13.096 20.673 1.00 92.62 484 PHE A CA 1
ATOM 3940 C C . PHE A 1 484 ? -10.441 -11.808 19.852 1.00 92.62 484 PHE A C 1
ATOM 3942 O O . PHE A 1 484 ? -11.384 -11.662 19.070 1.00 92.62 484 PHE A O 1
ATOM 3949 N N . THR A 1 485 ? -9.465 -10.909 19.964 1.00 95.62 485 THR A N 1
ATOM 3950 C CA . THR A 1 485 ? -9.457 -9.607 19.294 1.00 95.62 485 THR A CA 1
ATOM 3951 C C . THR A 1 485 ? -8.277 -9.515 18.345 1.00 95.62 485 THR A C 1
ATOM 3953 O O . THR A 1 485 ? -7.120 -9.412 18.745 1.00 95.62 485 THR A O 1
ATOM 3956 N N . ARG A 1 486 ? -8.572 -9.552 17.045 1.00 97.38 486 ARG A N 1
ATOM 3957 C CA . ARG A 1 486 ? -7.559 -9.554 15.988 1.00 97.38 486 ARG A CA 1
ATOM 3958 C C . ARG A 1 486 ? -7.873 -8.442 15.007 1.00 97.38 486 ARG A C 1
ATOM 3960 O O . ARG A 1 486 ? -8.938 -8.462 14.388 1.00 97.38 486 ARG A O 1
ATOM 3967 N N . ILE A 1 487 ? -6.955 -7.490 14.881 1.00 98.25 487 ILE A N 1
ATOM 3968 C CA . ILE A 1 487 ? -7.147 -6.266 14.100 1.00 98.25 487 ILE A CA 1
ATOM 3969 C C . ILE A 1 487 ? -6.235 -6.302 12.876 1.00 98.25 487 ILE A C 1
ATOM 3971 O O . ILE A 1 487 ? -5.035 -6.538 13.015 1.00 98.25 487 ILE A O 1
ATOM 3975 N N . LEU A 1 488 ? -6.793 -6.053 11.693 1.00 97.94 488 LEU A N 1
ATOM 3976 C CA . LEU A 1 488 ? -6.021 -5.719 10.497 1.00 97.94 488 LEU A CA 1
ATOM 3977 C C . LEU A 1 488 ? -6.112 -4.218 10.254 1.00 97.94 488 LEU A C 1
ATOM 3979 O O . LEU A 1 488 ? -7.211 -3.683 10.130 1.00 97.94 488 LEU A O 1
ATOM 3983 N N . ILE A 1 489 ? -4.965 -3.557 10.164 1.00 98.38 489 ILE A N 1
ATOM 3984 C CA . ILE A 1 489 ? -4.860 -2.173 9.713 1.00 98.38 489 ILE A CA 1
ATOM 3985 C C . ILE A 1 489 ? -4.220 -2.183 8.329 1.00 98.38 489 ILE A C 1
ATOM 3987 O O . ILE A 1 489 ? -3.133 -2.740 8.150 1.00 98.38 489 ILE A O 1
ATOM 3991 N N . SER A 1 490 ? -4.874 -1.559 7.354 1.00 96.88 490 SER A N 1
ATOM 3992 C CA . SER A 1 490 ? -4.326 -1.426 6.007 1.00 96.88 490 SER A CA 1
ATOM 3993 C C . SER A 1 490 ? -4.393 -0.003 5.499 1.00 96.88 490 SER A C 1
ATOM 3995 O O . SER A 1 490 ? -5.372 0.686 5.735 1.00 96.88 490 SER A O 1
ATOM 3997 N N . ALA A 1 491 ? -3.339 0.415 4.806 1.00 95.19 491 ALA A N 1
ATOM 3998 C CA . ALA A 1 491 ? -3.240 1.699 4.120 1.00 95.19 491 ALA A CA 1
ATOM 3999 C C . ALA A 1 491 ? -2.647 1.486 2.720 1.00 95.19 491 ALA A C 1
ATOM 4001 O O . ALA A 1 491 ? -2.160 0.389 2.406 1.00 95.19 491 ALA A O 1
ATOM 4002 N N . HIS A 1 492 ? -2.713 2.498 1.856 1.00 88.88 492 HIS A N 1
ATOM 4003 C CA . HIS A 1 492 ? -2.250 2.366 0.478 1.00 88.88 492 HIS A CA 1
ATOM 4004 C C . HIS A 1 492 ? -0.723 2.398 0.403 1.00 88.88 492 HIS A C 1
ATOM 4006 O O . HIS A 1 492 ? -0.112 1.518 -0.215 1.00 88.88 492 HIS A O 1
ATOM 4012 N N . HIS A 1 493 ? -0.100 3.344 1.105 1.00 88.75 493 HIS A N 1
ATOM 4013 C CA . HIS A 1 493 ? 1.343 3.549 1.054 1.00 88.75 493 HIS A CA 1
ATOM 4014 C C . HIS A 1 493 ? 2.097 2.894 2.218 1.00 88.75 493 HIS A C 1
ATOM 4016 O O . HIS A 1 493 ? 1.604 2.767 3.340 1.00 88.75 493 HIS A O 1
ATOM 4022 N N . GLU A 1 494 ? 3.350 2.507 1.949 1.00 88.69 494 GLU A N 1
ATOM 4023 C CA . GLU A 1 494 ? 4.254 1.956 2.966 1.00 88.69 494 GLU A CA 1
ATOM 4024 C C . GLU A 1 494 ? 4.475 2.963 4.104 1.00 88.69 494 GLU A C 1
ATOM 4026 O O . GLU A 1 494 ? 4.425 2.612 5.279 1.00 88.69 494 GLU A O 1
ATOM 4031 N N . ILE A 1 495 ? 4.649 4.243 3.762 1.00 88.94 495 ILE A N 1
ATOM 4032 C CA . ILE A 1 495 ? 4.859 5.291 4.761 1.00 88.94 495 ILE A CA 1
ATOM 4033 C C . ILE A 1 495 ? 3.667 5.385 5.725 1.00 88.94 495 ILE A C 1
ATOM 4035 O O . ILE A 1 495 ? 3.869 5.415 6.938 1.00 88.94 495 ILE A O 1
ATOM 4039 N N . SER A 1 496 ? 2.441 5.273 5.211 1.00 92.56 496 SER A N 1
ATOM 4040 C CA . SER A 1 496 ? 1.200 5.339 5.985 1.00 92.56 496 SER A CA 1
ATOM 4041 C C . SER A 1 496 ? 1.083 4.190 6.987 1.00 92.56 496 SER A C 1
ATOM 4043 O O . SER A 1 496 ? 0.725 4.409 8.146 1.00 92.56 496 SER A O 1
ATOM 4045 N N . ILE A 1 497 ? 1.469 2.963 6.609 1.00 95.19 497 ILE A N 1
ATOM 4046 C CA . ILE A 1 497 ? 1.500 1.852 7.574 1.00 95.19 497 ILE A CA 1
ATOM 4047 C C . ILE A 1 497 ? 2.605 2.024 8.622 1.00 95.19 497 ILE A C 1
ATOM 4049 O O . ILE A 1 497 ? 2.388 1.711 9.793 1.00 95.19 497 ILE A O 1
ATOM 4053 N N . THR A 1 498 ? 3.771 2.566 8.252 1.00 94.69 498 THR A N 1
ATOM 4054 C CA . THR A 1 498 ? 4.859 2.797 9.217 1.00 94.69 498 THR A CA 1
ATOM 4055 C C . THR A 1 498 ? 4.511 3.874 10.245 1.00 94.69 498 THR A C 1
ATOM 4057 O O . THR A 1 498 ? 4.945 3.770 11.397 1.00 94.69 498 THR A O 1
ATOM 4060 N N . THR A 1 499 ? 3.654 4.843 9.897 1.00 95.38 499 THR A N 1
ATOM 4061 C CA . THR A 1 499 ? 3.116 5.838 10.838 1.00 95.38 499 THR A CA 1
ATOM 4062 C C . THR A 1 499 ? 2.427 5.177 12.032 1.00 95.38 499 THR A C 1
ATOM 4064 O O . THR A 1 499 ? 2.624 5.622 13.164 1.00 95.38 499 THR A O 1
ATOM 4067 N N . PHE A 1 500 ? 1.703 4.067 11.835 1.00 97.31 500 PHE A N 1
ATOM 4068 C CA . PHE A 1 500 ? 1.074 3.336 12.943 1.00 97.31 500 PHE A CA 1
ATOM 4069 C C . PHE A 1 500 ? 2.082 2.847 13.989 1.00 97.31 500 PHE A C 1
ATOM 4071 O O . PHE A 1 500 ? 1.782 2.848 15.184 1.00 97.31 500 PHE A O 1
ATOM 4078 N N . ILE A 1 501 ? 3.294 2.485 13.567 1.00 96.56 501 ILE A N 1
ATOM 4079 C CA . ILE A 1 501 ? 4.370 2.091 14.476 1.00 96.56 501 ILE A CA 1
ATOM 4080 C C . ILE A 1 501 ? 5.054 3.323 15.068 1.00 96.56 501 ILE A C 1
ATOM 4082 O O . ILE A 1 501 ? 5.075 3.486 16.288 1.00 96.56 501 ILE A O 1
ATOM 4086 N N . PHE A 1 502 ? 5.601 4.201 14.227 1.00 95.00 502 PHE A N 1
ATOM 4087 C CA . PHE A 1 502 ? 6.493 5.270 14.681 1.00 95.00 502 PHE A CA 1
ATOM 4088 C C . PHE A 1 502 ? 5.786 6.411 15.413 1.00 95.00 502 PHE A C 1
ATOM 4090 O O . PHE A 1 502 ? 6.393 7.013 16.295 1.00 95.00 502 PHE A O 1
ATOM 4097 N N . ALA A 1 503 ? 4.520 6.695 15.096 1.00 95.12 503 ALA A N 1
ATOM 4098 C CA . ALA A 1 503 ? 3.758 7.752 15.760 1.00 95.12 503 ALA A CA 1
ATOM 4099 C C . ALA A 1 503 ? 2.900 7.235 16.928 1.00 95.12 503 ALA A C 1
ATOM 4101 O O . ALA A 1 503 ? 2.602 8.004 17.844 1.00 95.12 503 ALA A O 1
ATOM 4102 N N . TYR A 1 504 ? 2.518 5.948 16.924 1.00 96.12 504 TYR A N 1
ATOM 4103 C CA . TYR A 1 504 ? 1.551 5.402 17.884 1.00 96.12 504 TYR A CA 1
ATOM 4104 C C . TYR A 1 504 ? 2.055 4.156 18.617 1.00 96.12 504 TYR A C 1
ATOM 4106 O O . TYR A 1 504 ? 2.584 4.293 19.717 1.00 96.12 504 TYR A O 1
ATOM 4114 N N . PHE A 1 505 ? 1.908 2.944 18.070 1.00 96.69 505 PHE A N 1
ATOM 4115 C CA . PHE A 1 505 ? 2.119 1.704 18.834 1.00 96.69 505 PHE A CA 1
ATOM 4116 C C . PHE A 1 505 ? 3.545 1.557 19.367 1.00 96.69 505 PHE A C 1
ATOM 4118 O O . PHE A 1 505 ? 3.733 1.157 20.514 1.00 96.69 505 PHE A O 1
ATOM 4125 N N . GLY A 1 506 ? 4.547 1.949 18.582 1.00 95.12 506 GLY A N 1
ATOM 4126 C CA . GLY A 1 506 ? 5.935 1.989 19.022 1.00 95.12 506 GLY A CA 1
ATOM 4127 C C . GLY A 1 506 ? 6.147 2.999 20.153 1.00 95.12 506 GLY A C 1
ATOM 4128 O O . GLY A 1 506 ? 6.794 2.688 21.154 1.00 95.12 506 GLY A O 1
ATOM 4129 N N . VAL A 1 507 ? 5.567 4.197 20.054 1.00 94.25 507 VAL A N 1
ATOM 4130 C CA . VAL A 1 507 ? 5.632 5.212 21.123 1.00 94.25 507 VAL A CA 1
ATOM 4131 C C . VAL A 1 507 ? 4.972 4.694 22.401 1.00 94.25 507 VAL A C 1
ATOM 4133 O O . VAL A 1 507 ? 5.574 4.758 23.470 1.00 94.25 507 VAL A O 1
ATOM 4136 N N . ILE A 1 508 ? 3.776 4.116 22.288 1.00 93.69 508 ILE A N 1
ATOM 4137 C CA . ILE A 1 508 ? 3.025 3.555 23.416 1.00 93.69 508 ILE A CA 1
ATOM 4138 C C . ILE A 1 508 ? 3.802 2.403 24.062 1.00 93.69 508 ILE A C 1
ATOM 4140 O O . ILE A 1 508 ? 3.908 2.370 25.285 1.00 93.69 508 ILE A O 1
ATOM 4144 N N . SER A 1 509 ? 4.409 1.514 23.268 1.00 93.62 509 SER A N 1
ATOM 4145 C CA . SER A 1 509 ? 5.188 0.373 23.774 1.00 93.62 509 SER A CA 1
ATOM 4146 C C . SER A 1 509 ? 6.425 0.772 24.585 1.00 93.62 509 SER A C 1
ATOM 4148 O O . SER A 1 509 ? 6.850 0.037 25.472 1.00 93.62 509 SER A O 1
ATOM 4150 N N . LYS A 1 510 ? 6.999 1.952 24.309 1.00 92.25 510 LYS A N 1
ATOM 4151 C CA . LYS A 1 510 ? 8.109 2.511 25.097 1.00 92.25 510 LYS A CA 1
ATOM 4152 C C . LYS A 1 510 ? 7.645 3.123 26.413 1.00 92.25 510 LYS A C 1
ATOM 4154 O O . LYS A 1 510 ? 8.422 3.179 27.358 1.00 92.25 510 LYS A O 1
ATOM 4159 N N . LEU A 1 511 ? 6.410 3.620 26.456 1.00 89.75 511 LEU A N 1
ATOM 4160 C CA . LEU A 1 511 ? 5.826 4.244 27.643 1.00 89.75 511 LEU A CA 1
ATOM 4161 C C . LEU A 1 511 ? 5.134 3.222 28.553 1.00 89.75 511 LEU A C 1
ATOM 4163 O O . LEU A 1 511 ? 5.027 3.446 29.754 1.00 89.75 511 LEU A O 1
ATOM 4167 N N . SER A 1 512 ? 4.647 2.117 27.991 1.00 89.50 512 SER A N 1
ATOM 4168 C CA . SER A 1 512 ? 3.879 1.091 28.697 1.00 89.50 512 SER A CA 1
ATOM 4169 C C . SER A 1 512 ? 3.981 -0.262 27.998 1.00 89.50 512 SER A C 1
ATOM 4171 O O . SER A 1 512 ? 4.070 -0.330 26.773 1.00 89.50 512 SER A O 1
ATOM 4173 N N . HIS A 1 513 ? 3.919 -1.348 28.768 1.00 90.94 513 HIS A N 1
ATOM 4174 C CA . HIS A 1 513 ? 3.860 -2.692 28.202 1.00 90.94 513 HIS A CA 1
ATOM 4175 C C . HIS A 1 513 ? 2.529 -2.919 27.466 1.00 90.94 513 HIS A C 1
ATOM 4177 O O . HIS A 1 513 ? 1.462 -2.667 28.022 1.00 90.94 513 HIS A O 1
ATOM 4183 N N . LEU A 1 514 ? 2.598 -3.426 26.231 1.00 94.25 514 LEU A N 1
ATOM 4184 C CA . LEU A 1 514 ? 1.422 -3.819 25.454 1.00 94.25 514 LEU A CA 1
ATOM 4185 C C . LEU A 1 514 ? 1.082 -5.293 25.737 1.00 94.25 514 LEU A C 1
ATOM 4187 O O . LEU A 1 514 ? 1.900 -6.154 25.411 1.00 94.25 514 LEU A O 1
ATOM 4191 N N . PRO A 1 515 ? -0.117 -5.621 26.257 1.00 94.75 515 PRO A N 1
ATOM 4192 C CA . PRO A 1 515 ? -0.520 -7.003 26.541 1.00 94.75 515 PRO A CA 1
ATOM 4193 C C . PRO A 1 515 ? -0.936 -7.794 25.282 1.00 94.75 515 PRO A C 1
ATOM 4195 O O . PRO A 1 515 ? -1.610 -8.817 25.365 1.00 94.75 515 PRO A O 1
ATOM 4198 N N . PHE A 1 516 ? -0.563 -7.316 24.097 1.00 96.44 516 PHE A N 1
ATOM 4199 C CA . PHE A 1 516 ? -0.933 -7.863 22.796 1.00 96.44 516 PHE A CA 1
ATOM 4200 C C . PHE A 1 516 ? 0.205 -7.664 21.794 1.00 96.44 516 PHE A C 1
ATOM 4202 O O . PH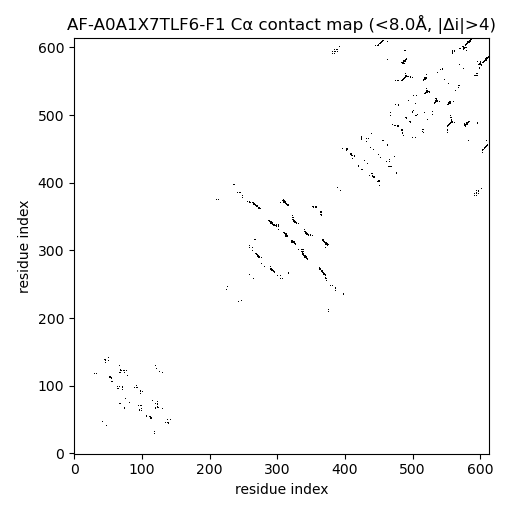E A 1 516 ? 1.063 -6.794 21.967 1.00 96.44 516 PHE A O 1
ATOM 4209 N N . LYS A 1 517 ? 0.215 -8.452 20.714 1.00 97.62 517 LYS A N 1
ATOM 4210 C CA . LYS A 1 517 ? 1.268 -8.361 19.694 1.00 97.62 517 LYS A CA 1
ATOM 4211 C C . LYS A 1 517 ? 0.902 -7.344 18.610 1.00 97.62 517 LYS A C 1
ATOM 4213 O O . LYS A 1 517 ? -0.218 -7.342 18.112 1.00 97.62 517 LYS A O 1
ATOM 4218 N N . VAL A 1 518 ? 1.868 -6.524 18.197 1.00 98.12 518 VAL A N 1
ATOM 4219 C CA . VAL A 1 518 ? 1.775 -5.655 17.012 1.00 98.12 518 VAL A CA 1
ATOM 4220 C C . VAL A 1 518 ? 2.791 -6.136 15.977 1.00 98.12 518 VAL A C 1
ATOM 4222 O O . VAL A 1 518 ? 3.948 -6.384 16.327 1.00 98.12 518 VAL A O 1
ATOM 4225 N N . ILE A 1 519 ? 2.349 -6.320 14.732 1.00 97.94 519 ILE A N 1
ATOM 4226 C CA . ILE A 1 519 ? 3.163 -6.806 13.611 1.00 97.94 519 ILE A CA 1
ATOM 4227 C C . ILE A 1 519 ? 2.907 -5.919 12.394 1.00 97.94 519 ILE A C 1
ATOM 4229 O O . ILE A 1 519 ? 1.805 -5.921 11.857 1.00 97.94 519 ILE A O 1
ATOM 4233 N N . LEU A 1 520 ? 3.922 -5.200 11.929 1.00 97.38 520 LEU A N 1
ATOM 4234 C CA . LEU A 1 520 ? 3.944 -4.541 10.632 1.00 97.38 520 LEU A CA 1
ATOM 4235 C C . LEU A 1 520 ? 4.638 -5.448 9.616 1.00 97.38 520 LEU A C 1
ATOM 4237 O O . LEU A 1 520 ? 5.759 -5.901 9.847 1.00 97.38 520 LEU A O 1
ATOM 4241 N N . ILE A 1 521 ? 3.982 -5.694 8.485 1.00 95.81 521 ILE A N 1
ATOM 4242 C CA . ILE A 1 521 ? 4.530 -6.510 7.403 1.00 95.81 521 ILE A CA 1
ATOM 4243 C C . ILE A 1 521 ? 5.042 -5.592 6.302 1.00 95.81 521 ILE A C 1
ATOM 4245 O O . ILE A 1 521 ? 4.251 -4.978 5.585 1.00 95.81 521 ILE A O 1
ATOM 4249 N N . SER A 1 522 ? 6.364 -5.546 6.156 1.00 89.75 522 SER A N 1
ATOM 4250 C CA . SER A 1 522 ? 7.065 -4.727 5.166 1.00 89.75 522 SER A CA 1
ATOM 4251 C C . SER A 1 522 ? 7.986 -5.588 4.318 1.00 89.75 522 SER A C 1
ATOM 4253 O O . SER A 1 522 ? 8.578 -6.547 4.802 1.00 89.75 522 SER A O 1
ATOM 4255 N N . ARG A 1 523 ? 8.168 -5.224 3.044 1.00 80.62 523 ARG A N 1
ATOM 4256 C CA . ARG A 1 523 ? 9.217 -5.839 2.207 1.00 80.62 523 ARG A CA 1
ATOM 4257 C C . ARG A 1 523 ? 10.622 -5.421 2.636 1.00 80.62 523 ARG A C 1
ATOM 4259 O O . ARG A 1 523 ? 11.585 -6.051 2.210 1.00 80.62 523 ARG A O 1
ATOM 4266 N N . GLN A 1 524 ? 10.739 -4.332 3.391 1.00 77.44 524 GLN A N 1
ATOM 4267 C CA . GLN A 1 524 ? 12.007 -3.853 3.908 1.00 77.44 524 GLN A CA 1
ATOM 4268 C C . GLN A 1 524 ? 12.188 -4.350 5.338 1.00 77.44 524 GLN A C 1
ATOM 4270 O O . GLN A 1 524 ? 11.313 -4.197 6.189 1.00 77.44 524 GLN A O 1
ATOM 4275 N N . GLU A 1 525 ? 13.345 -4.948 5.604 1.00 77.06 525 GLU A N 1
ATOM 4276 C CA . GLU A 1 525 ? 13.747 -5.245 6.972 1.00 77.06 525 GLU A CA 1
ATOM 4277 C C . GLU A 1 525 ? 13.988 -3.934 7.721 1.00 77.06 525 GLU A C 1
ATOM 4279 O O . GLU A 1 525 ? 14.760 -3.085 7.271 1.00 77.06 525 GLU A O 1
ATOM 4284 N N . ASN A 1 526 ? 13.376 -3.784 8.893 1.00 81.81 526 ASN A N 1
ATOM 4285 C CA . ASN A 1 526 ? 13.716 -2.699 9.800 1.00 81.81 526 ASN A CA 1
ATOM 4286 C C . ASN A 1 526 ? 14.747 -3.192 10.818 1.00 81.81 526 ASN A C 1
ATOM 4288 O O . ASN A 1 526 ? 14.439 -4.014 11.681 1.00 81.81 526 ASN A O 1
ATOM 4292 N N . LYS A 1 527 ? 15.970 -2.665 10.733 1.00 80.12 527 LYS A N 1
ATOM 4293 C CA . LYS A 1 527 ? 17.052 -2.961 11.688 1.00 80.12 527 LYS A CA 1
ATOM 4294 C C . LYS A 1 527 ? 17.151 -1.939 12.825 1.00 80.12 527 LYS A C 1
ATOM 4296 O O . LYS A 1 527 ? 17.961 -2.118 13.729 1.00 80.12 527 LYS A O 1
ATOM 4301 N N . GLY A 1 528 ? 16.329 -0.890 12.790 1.00 84.19 528 GLY A N 1
ATOM 4302 C CA . GLY A 1 528 ? 16.356 0.212 13.743 1.00 84.19 528 GLY A CA 1
ATOM 4303 C C . GLY A 1 528 ? 15.366 0.062 14.899 1.00 84.19 528 GLY A C 1
ATOM 4304 O O . GLY A 1 528 ? 15.113 -1.020 15.434 1.00 84.19 528 GLY A O 1
ATOM 4305 N N . VAL A 1 529 ? 14.802 1.198 15.310 1.00 86.69 529 VAL A N 1
ATOM 4306 C CA . VAL A 1 529 ? 13.814 1.277 16.392 1.00 86.69 529 VAL A CA 1
ATOM 4307 C C . VAL A 1 529 ? 12.557 0.483 16.014 1.00 86.69 529 VAL A C 1
ATOM 4309 O O . VAL A 1 529 ? 12.103 0.554 14.876 1.00 86.69 529 VAL A O 1
ATOM 4312 N N . TYR A 1 530 ? 11.982 -0.246 16.977 1.00 91.50 530 TYR A N 1
ATOM 4313 C CA . TYR A 1 530 ? 10.785 -1.086 16.802 1.00 91.50 530 TYR A CA 1
ATOM 4314 C C . TYR A 1 530 ? 10.976 -2.303 15.887 1.00 91.50 530 TYR A C 1
ATOM 4316 O O . TYR A 1 530 ? 9.991 -2.846 15.390 1.00 91.50 530 TYR A O 1
ATOM 4324 N N . LYS A 1 531 ? 12.218 -2.760 15.660 1.00 91.25 531 LYS A N 1
ATOM 4325 C CA . LYS A 1 531 ? 12.515 -3.944 14.828 1.00 91.25 531 LYS A CA 1
ATOM 4326 C C . LYS A 1 531 ? 11.690 -5.186 15.189 1.00 91.25 531 LYS A C 1
ATOM 4328 O O . LYS A 1 531 ? 11.342 -5.968 14.319 1.00 91.25 531 LYS A O 1
ATOM 4333 N N . ASP A 1 532 ? 11.338 -5.357 16.460 1.00 91.56 532 ASP A N 1
ATOM 4334 C CA . ASP A 1 532 ? 10.559 -6.478 16.998 1.00 91.56 532 ASP A CA 1
ATOM 4335 C C . ASP A 1 532 ? 9.070 -6.460 16.601 1.00 91.56 532 ASP A C 1
ATOM 4337 O O . ASP A 1 532 ? 8.365 -7.468 16.763 1.00 91.56 532 ASP A O 1
ATOM 4341 N N . MET A 1 533 ? 8.599 -5.321 16.088 1.00 95.62 533 MET A N 1
ATOM 4342 C CA . MET A 1 533 ? 7.276 -5.149 15.494 1.00 95.62 533 MET A CA 1
ATOM 4343 C C . MET A 1 533 ? 7.289 -5.340 13.976 1.00 95.62 533 MET A C 1
ATOM 4345 O O . MET A 1 533 ? 6.216 -5.455 13.401 1.00 95.62 533 MET A O 1
ATOM 4349 N N . TYR A 1 534 ? 8.448 -5.379 13.316 1.00 95.81 534 TYR A N 1
ATOM 4350 C CA . TYR A 1 534 ? 8.533 -5.584 11.870 1.00 95.81 534 TYR A CA 1
ATOM 4351 C C . TYR A 1 534 ? 8.676 -7.064 11.536 1.00 95.81 534 TYR A C 1
ATOM 4353 O O . TYR A 1 534 ? 9.266 -7.840 12.288 1.00 95.81 534 TYR A O 1
ATOM 4361 N N . MET A 1 535 ? 8.124 -7.449 10.391 1.00 94.56 535 MET A N 1
ATOM 4362 C CA . MET A 1 535 ? 8.271 -8.786 9.845 1.00 94.56 535 MET A CA 1
ATOM 4363 C C . MET A 1 535 ? 8.297 -8.724 8.321 1.00 94.56 535 MET A C 1
ATOM 4365 O O . MET A 1 535 ? 7.477 -8.035 7.708 1.00 94.56 535 MET A O 1
ATOM 4369 N N . THR A 1 536 ? 9.217 -9.454 7.697 1.00 92.31 536 THR A N 1
ATOM 4370 C CA . THR A 1 536 ? 9.179 -9.629 6.238 1.00 92.31 536 THR A CA 1
ATOM 4371 C C . THR A 1 536 ? 8.053 -10.591 5.841 1.00 92.31 536 THR A C 1
ATOM 4373 O O . THR A 1 536 ? 7.592 -11.383 6.671 1.00 92.31 536 THR A O 1
ATOM 4376 N N . PRO A 1 537 ? 7.575 -10.581 4.582 1.00 89.69 537 PRO A N 1
ATOM 4377 C CA . PRO A 1 537 ? 6.591 -11.558 4.119 1.00 89.69 537 PRO A CA 1
ATOM 4378 C C . PRO A 1 537 ? 7.058 -13.009 4.301 1.00 89.69 537 PRO A C 1
ATOM 4380 O O . PRO A 1 537 ? 6.250 -13.885 4.607 1.00 89.69 537 PRO A O 1
ATOM 4383 N N . GLU A 1 538 ? 8.356 -13.267 4.140 1.00 88.94 538 GLU A N 1
ATOM 4384 C CA . GLU A 1 538 ? 8.980 -14.576 4.323 1.00 88.94 538 GLU A CA 1
ATOM 4385 C C . GLU A 1 538 ? 8.986 -15.004 5.796 1.00 88.94 538 GLU A C 1
ATOM 4387 O O . GLU A 1 538 ? 8.610 -16.133 6.123 1.00 88.94 538 GLU A O 1
ATOM 4392 N N . GLU A 1 539 ? 9.357 -14.100 6.704 1.00 91.56 539 GLU A N 1
ATOM 4393 C CA . GLU A 1 539 ? 9.285 -14.351 8.145 1.00 91.56 539 GLU A CA 1
ATOM 4394 C C . GLU A 1 539 ? 7.844 -14.570 8.609 1.00 91.56 539 GLU A C 1
ATOM 4396 O O . GLU A 1 539 ? 7.579 -15.453 9.429 1.00 91.56 539 GLU A O 1
ATOM 4401 N N . PHE A 1 540 ? 6.903 -13.799 8.058 1.00 94.25 540 PHE A N 1
ATOM 4402 C CA . PHE A 1 540 ? 5.484 -13.956 8.338 1.00 94.25 540 PHE A CA 1
ATOM 4403 C C . PHE A 1 540 ? 4.982 -15.323 7.889 1.00 94.25 540 PHE A C 1
ATOM 4405 O O . PHE A 1 540 ? 4.294 -16.002 8.648 1.00 94.25 540 PHE A O 1
ATOM 4412 N N . ALA A 1 541 ? 5.360 -15.766 6.688 1.00 91.69 541 ALA A N 1
ATOM 4413 C CA . ALA A 1 541 ? 5.025 -17.094 6.190 1.00 91.69 541 ALA A CA 1
ATOM 4414 C C . ALA A 1 541 ? 5.486 -18.189 7.165 1.00 91.69 541 ALA A C 1
ATOM 4416 O O . ALA A 1 541 ? 4.692 -19.060 7.530 1.00 91.69 541 ALA A O 1
ATOM 4417 N N . TRP A 1 542 ? 6.732 -18.095 7.644 1.00 92.31 542 TRP A N 1
ATOM 4418 C CA . TRP A 1 542 ? 7.308 -19.032 8.611 1.00 92.31 542 TRP A CA 1
ATOM 4419 C C . TRP A 1 542 ? 6.552 -19.033 9.945 1.00 92.31 542 TRP A C 1
ATOM 4421 O O . TRP A 1 542 ? 6.251 -20.094 10.486 1.00 92.31 542 TRP A O 1
ATOM 4431 N N . LYS A 1 543 ? 6.234 -17.850 10.481 1.00 94.06 543 LYS A N 1
ATOM 4432 C CA . LYS A 1 543 ? 5.596 -17.680 11.800 1.00 94.06 543 LYS A CA 1
ATOM 4433 C C . LYS A 1 543 ? 4.067 -17.724 11.757 1.00 94.06 543 LYS A C 1
ATOM 4435 O O . LYS A 1 543 ? 3.416 -17.614 12.794 1.00 94.06 543 LYS A O 1
ATOM 4440 N N . SER A 1 544 ? 3.473 -17.886 10.575 1.00 93.31 544 SER A N 1
ATOM 4441 C CA . SER A 1 544 ? 2.023 -17.789 10.379 1.00 93.31 544 SER A CA 1
ATOM 4442 C C . SER A 1 544 ? 1.231 -18.787 11.227 1.00 93.31 544 SER A C 1
ATOM 4444 O O . SER A 1 544 ? 0.164 -18.437 11.727 1.00 93.31 544 SER A O 1
ATOM 4446 N N . ALA A 1 545 ? 1.752 -19.999 11.441 1.00 92.75 545 ALA A N 1
ATOM 4447 C CA . ALA A 1 545 ? 1.120 -21.006 12.292 1.00 92.75 545 ALA A CA 1
ATOM 4448 C C . ALA A 1 545 ? 0.972 -20.531 13.747 1.00 92.75 545 ALA A C 1
ATOM 4450 O O . ALA A 1 545 ? -0.096 -20.700 14.332 1.00 92.75 545 ALA A O 1
ATOM 4451 N N . ASP A 1 546 ? 1.990 -19.865 14.292 1.00 93.81 546 ASP A N 1
ATOM 4452 C CA . ASP A 1 546 ? 1.959 -19.327 15.654 1.00 93.81 546 ASP A CA 1
ATOM 4453 C C . ASP A 1 546 ? 1.038 -18.107 15.729 1.00 93.81 546 ASP A C 1
ATOM 4455 O O . ASP A 1 546 ? 0.171 -18.024 16.600 1.00 93.81 546 ASP A O 1
ATOM 4459 N N . ILE A 1 547 ? 1.149 -17.194 14.756 1.00 94.69 547 ILE A N 1
ATOM 4460 C CA . ILE A 1 547 ? 0.312 -15.987 14.659 1.00 94.69 547 ILE A CA 1
ATOM 4461 C C . ILE A 1 547 ? -1.176 -16.353 14.590 1.00 94.69 547 ILE A C 1
ATOM 4463 O O . ILE A 1 547 ? -2.006 -15.689 15.209 1.00 94.69 547 ILE A O 1
ATOM 4467 N N . ARG A 1 548 ? -1.528 -17.449 13.905 1.00 92.81 548 ARG A N 1
ATOM 4468 C CA . ARG A 1 548 ? -2.908 -17.958 13.837 1.00 92.81 548 ARG A CA 1
ATOM 4469 C C . ARG A 1 548 ? -3.514 -18.272 15.206 1.00 92.81 548 ARG A C 1
ATOM 4471 O O . ARG A 1 548 ? -4.733 -18.179 15.351 1.00 92.81 548 ARG A O 1
ATOM 4478 N N . THR A 1 549 ? -2.686 -18.669 16.171 1.00 93.31 549 THR A N 1
ATOM 4479 C CA . THR A 1 549 ? -3.120 -19.039 17.527 1.00 93.31 549 THR A CA 1
ATOM 4480 C C . THR A 1 549 ? -3.195 -17.849 18.479 1.00 93.31 549 THR A C 1
ATOM 4482 O O . THR A 1 549 ? -3.787 -17.972 19.548 1.00 93.31 549 THR A O 1
ATOM 4485 N N . MET A 1 550 ? -2.642 -16.691 18.097 1.00 95.19 550 MET A N 1
ATOM 4486 C CA . MET A 1 550 ? -2.620 -15.510 18.956 1.00 95.19 550 MET A CA 1
ATOM 4487 C C . MET A 1 550 ? -4.041 -14.954 19.155 1.00 95.19 550 MET A C 1
ATOM 4489 O O . MET A 1 550 ? -4.701 -14.614 18.165 1.00 95.19 550 MET A O 1
ATOM 4493 N N . PRO A 1 551 ? -4.516 -14.818 20.409 1.00 94.94 551 PRO A N 1
ATOM 4494 C CA . PRO A 1 551 ? -5.841 -14.268 20.686 1.00 94.94 551 PRO A CA 1
ATOM 4495 C C . PRO A 1 551 ? -5.896 -12.751 20.475 1.00 94.94 551 PRO A C 1
ATOM 4497 O O . PRO A 1 551 ? -6.928 -12.245 20.045 1.00 94.94 551 PRO A O 1
ATOM 4500 N N . HIS A 1 552 ? -4.783 -12.049 20.720 1.00 97.25 552 HIS A N 1
ATOM 4501 C CA . HIS A 1 552 ? -4.689 -10.588 20.695 1.00 97.25 552 HIS A CA 1
ATOM 4502 C C . HIS A 1 552 ? -3.531 -10.130 19.805 1.00 97.25 552 HIS A C 1
ATOM 4504 O O . HIS A 1 552 ? -2.365 -10.140 20.216 1.00 97.25 552 HIS A O 1
ATOM 4510 N N . VAL A 1 553 ? -3.842 -9.753 18.562 1.00 98.00 553 VAL A N 1
ATOM 4511 C CA . VAL A 1 553 ? -2.831 -9.318 17.588 1.00 98.00 553 VAL A CA 1
ATOM 4512 C C . VAL A 1 553 ? -3.342 -8.200 16.680 1.00 98.00 553 VAL A C 1
ATOM 4514 O O . VAL A 1 553 ? -4.466 -8.253 16.180 1.00 98.00 553 VAL A O 1
ATOM 4517 N N . ILE A 1 554 ? -2.497 -7.194 16.454 1.00 98.56 554 ILE A N 1
ATOM 4518 C CA . ILE A 1 554 ? -2.665 -6.168 15.422 1.00 98.56 554 ILE A CA 1
ATOM 4519 C C . ILE A 1 554 ? -1.682 -6.480 14.298 1.00 98.56 554 ILE A C 1
ATOM 4521 O O . ILE A 1 554 ? -0.472 -6.503 14.524 1.00 98.56 554 ILE A O 1
ATOM 4525 N N . ILE A 1 555 ? -2.197 -6.709 13.095 1.00 98.44 555 ILE A N 1
ATOM 4526 C CA . ILE A 1 555 ? -1.396 -6.837 11.878 1.00 98.44 555 ILE A CA 1
ATOM 4527 C C . ILE A 1 555 ? -1.585 -5.566 11.056 1.00 98.44 555 ILE A C 1
ATOM 4529 O O . ILE A 1 555 ? -2.711 -5.142 10.819 1.00 98.44 555 ILE A O 1
ATOM 4533 N N . ILE A 1 556 ? -0.484 -4.960 10.631 1.00 98.31 556 ILE A N 1
ATOM 4534 C CA . ILE A 1 556 ? -0.448 -3.732 9.843 1.00 98.31 556 ILE A CA 1
ATOM 4535 C C . ILE A 1 556 ? 0.232 -4.065 8.516 1.00 98.31 556 ILE A C 1
ATOM 4537 O O . ILE A 1 556 ? 1.358 -4.562 8.501 1.00 98.31 556 ILE A O 1
ATOM 4541 N N . ALA A 1 557 ? -0.448 -3.839 7.398 1.00 96.38 557 ALA A N 1
ATOM 4542 C CA . ALA A 1 557 ? 0.066 -4.192 6.077 1.00 96.38 557 ALA A CA 1
ATOM 4543 C C . ALA A 1 557 ? -0.585 -3.330 4.996 1.00 96.38 557 ALA A C 1
ATOM 4545 O O . ALA A 1 557 ? -1.758 -2.987 5.115 1.00 96.38 557 ALA A O 1
ATOM 4546 N N . THR A 1 558 ? 0.126 -3.026 3.909 1.00 94.12 558 THR A N 1
ATOM 4547 C CA . THR A 1 558 ? -0.498 -2.345 2.761 1.00 94.12 558 THR A CA 1
ATOM 4548 C C . THR A 1 558 ? -1.645 -3.177 2.175 1.00 94.12 558 THR A C 1
ATOM 4550 O O . THR A 1 558 ? -1.633 -4.404 2.309 1.00 94.12 558 THR A O 1
ATOM 4553 N N . TYR A 1 559 ? -2.610 -2.561 1.476 1.00 92.25 559 TYR A N 1
ATOM 4554 C CA . TYR A 1 559 ? -3.710 -3.311 0.830 1.00 92.25 559 TYR A CA 1
ATOM 4555 C C . TYR A 1 559 ? -3.188 -4.464 -0.032 1.00 92.25 559 TYR A C 1
ATOM 4557 O O . TYR A 1 559 ? -3.624 -5.604 0.114 1.00 92.25 559 TYR A O 1
ATOM 4565 N N . THR A 1 560 ? -2.167 -4.207 -0.855 1.00 84.94 560 THR A N 1
ATOM 4566 C CA . THR A 1 560 ? -1.543 -5.251 -1.684 1.00 84.94 560 THR A CA 1
ATOM 4567 C C . THR A 1 560 ? -0.904 -6.355 -0.834 1.00 84.94 560 THR A C 1
ATOM 4569 O O . THR A 1 560 ? -1.030 -7.535 -1.161 1.00 84.94 560 THR A O 1
ATOM 4572 N N . MET A 1 561 ? -0.214 -6.005 0.257 1.00 88.44 561 MET A N 1
ATOM 4573 C CA . MET A 1 561 ? 0.408 -6.997 1.140 1.00 88.44 561 MET A CA 1
ATOM 4574 C C . MET A 1 561 ? -0.634 -7.827 1.900 1.00 88.44 561 MET A C 1
ATOM 4576 O O . MET A 1 561 ? -0.418 -9.017 2.125 1.00 88.44 561 MET A O 1
ATOM 4580 N N . SER A 1 562 ? -1.784 -7.241 2.239 1.00 88.88 562 SER A N 1
ATOM 4581 C CA . SER A 1 562 ? -2.865 -7.941 2.936 1.00 88.88 562 SER A CA 1
ATOM 4582 C C . SER A 1 562 ? -3.412 -9.135 2.142 1.00 88.88 562 SER A C 1
ATOM 4584 O O . SER A 1 562 ? -3.832 -10.121 2.743 1.00 88.88 562 SER A O 1
ATOM 4586 N N . LEU A 1 563 ? -3.296 -9.142 0.807 1.00 80.12 563 LEU A N 1
ATOM 4587 C CA . LEU A 1 563 ? -3.677 -10.317 0.021 1.00 80.12 563 LEU A CA 1
ATOM 4588 C C . LEU A 1 563 ? -2.776 -11.516 0.298 1.00 80.12 563 LEU A C 1
ATOM 4590 O O . LEU A 1 563 ? -3.250 -12.648 0.390 1.00 80.12 563 LEU A O 1
ATOM 4594 N N . ASN A 1 564 ? -1.472 -11.278 0.451 1.00 82.56 564 ASN A N 1
ATOM 4595 C CA . ASN A 1 564 ? -0.519 -12.342 0.751 1.00 82.56 564 ASN A CA 1
ATOM 4596 C C . ASN A 1 564 ? -0.817 -12.979 2.108 1.00 82.56 564 ASN A C 1
ATOM 4598 O O . ASN A 1 564 ? -0.431 -14.123 2.331 1.00 82.56 564 ASN A O 1
ATOM 4602 N N . LEU A 1 565 ? -1.524 -12.279 3.000 1.00 88.25 565 LEU A N 1
ATOM 4603 C CA . LEU A 1 565 ? -1.990 -12.843 4.260 1.00 88.25 565 LEU A CA 1
ATOM 4604 C C . LEU A 1 565 ? -3.081 -13.888 4.061 1.00 88.25 565 LEU A C 1
ATOM 4606 O O . LEU A 1 565 ? -3.185 -14.794 4.882 1.00 88.25 565 LEU A O 1
ATOM 4610 N N . TYR A 1 566 ? -3.862 -13.819 2.978 1.00 83.69 566 TYR A N 1
ATOM 4611 C CA . TYR A 1 566 ? -4.954 -14.758 2.724 1.00 83.69 566 TYR A CA 1
ATOM 4612 C C . TYR A 1 566 ? -4.464 -16.209 2.735 1.00 83.69 566 TYR A C 1
ATOM 4614 O O . TYR A 1 566 ? -5.005 -17.041 3.460 1.00 83.69 566 TYR A O 1
ATOM 4622 N N . GLN A 1 567 ? -3.372 -16.513 2.027 1.00 83.88 567 GLN A N 1
ATOM 4623 C CA . GLN A 1 567 ? -2.814 -17.873 1.981 1.00 83.88 567 GLN A CA 1
ATOM 4624 C C . GLN A 1 567 ? -2.354 -18.386 3.361 1.00 83.88 567 GLN A C 1
ATOM 4626 O O . GLN A 1 567 ? -2.301 -19.592 3.602 1.00 83.88 567 GLN A O 1
ATOM 4631 N N . TYR A 1 568 ? -2.043 -17.467 4.278 1.00 89.06 568 TYR A N 1
ATOM 4632 C CA . TYR A 1 568 ? -1.461 -17.763 5.579 1.00 89.06 568 TYR A CA 1
ATOM 4633 C C . TYR A 1 568 ? -2.416 -17.602 6.744 1.00 89.06 568 TYR A C 1
ATOM 4635 O O . TYR A 1 568 ? -2.110 -18.156 7.785 1.00 89.06 568 TYR A O 1
ATOM 4643 N N . LEU A 1 569 ? -3.535 -16.902 6.626 1.00 89.19 569 LEU A N 1
ATOM 4644 C CA . LEU A 1 569 ? -4.447 -16.638 7.743 1.00 89.19 569 LEU A CA 1
ATOM 4645 C C . LEU A 1 569 ? -5.883 -17.061 7.453 1.00 89.19 569 LEU A C 1
ATOM 4647 O O . LEU A 1 569 ? -6.708 -17.047 8.362 1.00 89.19 569 LEU A O 1
ATOM 4651 N N . HIS A 1 570 ? -6.209 -17.434 6.215 1.00 80.62 570 HIS A N 1
ATOM 4652 C CA . HIS A 1 570 ? -7.576 -17.781 5.867 1.00 80.62 570 HIS A CA 1
ATOM 4653 C C . HIS A 1 570 ? -8.063 -19.021 6.630 1.00 80.62 570 HIS A C 1
ATOM 4655 O O . HIS A 1 570 ? -7.513 -20.118 6.506 1.00 80.62 570 HIS A O 1
ATOM 4661 N N . PHE A 1 571 ? -9.150 -18.833 7.378 1.00 79.38 571 PHE A N 1
ATOM 4662 C CA . PHE A 1 571 ? -9.960 -19.903 7.943 1.00 79.38 571 PHE A CA 1
ATOM 4663 C C . PHE A 1 571 ? -11.279 -19.969 7.167 1.00 79.38 571 PHE A C 1
ATOM 4665 O O . PHE A 1 571 ? -12.111 -19.066 7.334 1.00 79.38 571 PHE A O 1
ATOM 4672 N N . PRO A 1 572 ? -11.494 -21.014 6.345 1.00 74.19 572 PRO A N 1
ATOM 4673 C CA . PRO A 1 572 ? -12.717 -21.159 5.565 1.00 74.19 572 PRO A CA 1
ATOM 4674 C C . PRO A 1 572 ? -13.964 -20.972 6.432 1.00 74.19 572 PRO A C 1
ATOM 4676 O O . PRO A 1 572 ? -14.082 -21.577 7.499 1.00 74.19 572 PRO A O 1
ATOM 4679 N N . ASN A 1 573 ? -14.876 -20.107 5.982 1.00 69.75 573 ASN A N 1
ATOM 4680 C CA . ASN A 1 573 ? -16.156 -19.779 6.628 1.00 69.75 573 ASN A CA 1
ATOM 4681 C C . ASN A 1 573 ? -16.080 -19.174 8.045 1.00 69.75 573 ASN A C 1
ATOM 4683 O O . ASN A 1 573 ? -17.123 -18.949 8.658 1.00 69.75 573 ASN A O 1
ATOM 4687 N N . LYS A 1 574 ? -14.881 -18.902 8.576 1.00 81.00 574 LYS A N 1
ATOM 4688 C CA . LYS A 1 574 ? -14.692 -18.288 9.902 1.00 81.00 574 LYS A CA 1
ATOM 4689 C C . LYS A 1 574 ? -14.021 -16.923 9.834 1.00 81.00 574 LYS A C 1
ATOM 4691 O O . LYS A 1 574 ? -14.340 -16.074 10.661 1.00 81.00 574 LYS A O 1
ATOM 4696 N N . GLY A 1 575 ? -13.125 -16.715 8.869 1.00 88.25 575 GLY A N 1
ATOM 4697 C CA . GLY A 1 575 ? -12.267 -15.533 8.820 1.00 88.25 575 GLY A CA 1
ATOM 4698 C C . GLY A 1 575 ? -11.224 -15.517 9.942 1.00 88.25 575 GLY A C 1
ATOM 4699 O O . GLY A 1 575 ? -11.113 -16.453 10.738 1.00 88.25 575 GLY A O 1
ATOM 4700 N N . PHE A 1 576 ? -10.441 -14.445 10.002 1.00 93.00 576 PHE A N 1
ATOM 4701 C CA . PHE A 1 576 ? -9.386 -14.252 10.994 1.00 93.00 576 PHE A CA 1
ATOM 4702 C C . PHE A 1 576 ? -9.595 -12.966 11.796 1.00 93.00 576 PHE A C 1
ATOM 4704 O O . PHE A 1 576 ? -9.655 -13.010 13.025 1.00 93.00 576 PHE A O 1
ATOM 4711 N N . PHE A 1 577 ? -9.763 -11.830 11.127 1.00 94.81 577 PHE A N 1
ATOM 4712 C CA . PHE A 1 577 ? -9.820 -10.533 11.793 1.00 94.81 577 PHE A CA 1
ATOM 4713 C C . PHE A 1 577 ? -11.225 -10.204 12.285 1.00 94.81 577 PHE A C 1
ATOM 4715 O O . PHE A 1 577 ? -12.187 -10.267 11.521 1.00 94.81 577 PHE A O 1
ATOM 4722 N N . THR A 1 578 ? -11.330 -9.839 13.563 1.00 93.94 578 THR A N 1
ATOM 4723 C CA . THR A 1 578 ? -12.575 -9.341 14.162 1.00 93.94 578 THR A CA 1
ATOM 4724 C C . THR A 1 578 ? -12.766 -7.849 13.918 1.00 93.94 578 THR A C 1
ATOM 4726 O O . THR A 1 578 ? -13.890 -7.369 13.981 1.00 93.94 578 THR A O 1
ATOM 4729 N N . HIS A 1 579 ? -11.693 -7.119 13.604 1.00 94.94 579 HIS A N 1
ATOM 4730 C CA . HIS A 1 579 ? -11.746 -5.699 13.267 1.00 94.94 579 HIS A CA 1
ATOM 4731 C C . HIS A 1 579 ? -10.832 -5.407 12.076 1.00 94.94 579 HIS A C 1
ATOM 4733 O O . HIS A 1 579 ? -9.718 -5.929 12.001 1.00 94.94 579 HIS A O 1
ATOM 4739 N N . LEU A 1 580 ? -11.300 -4.581 11.143 1.00 96.12 580 LEU A N 1
ATOM 4740 C CA . LEU A 1 580 ? -10.558 -4.196 9.946 1.00 96.12 580 LEU A CA 1
ATOM 4741 C C . LEU A 1 580 ? -10.633 -2.685 9.776 1.00 96.12 580 LEU A C 1
ATOM 4743 O O . LEU A 1 580 ? -11.715 -2.142 9.554 1.00 96.12 580 LEU A O 1
ATOM 4747 N N . PHE A 1 581 ? -9.490 -2.018 9.901 1.00 97.69 581 PHE A N 1
ATOM 4748 C CA . PHE A 1 581 ? -9.356 -0.568 9.809 1.00 97.69 581 PHE A CA 1
ATOM 4749 C C . PHE A 1 581 ? -8.576 -0.218 8.549 1.00 97.69 581 PHE A C 1
ATOM 4751 O O . PHE A 1 581 ? -7.368 -0.430 8.462 1.00 97.69 581 PHE A O 1
ATOM 4758 N N . LEU A 1 582 ? -9.300 0.274 7.555 1.00 96.38 582 LEU A N 1
ATOM 4759 C CA . LEU A 1 582 ? -8.795 0.550 6.222 1.00 96.38 582 LEU A CA 1
ATOM 4760 C C . LEU A 1 582 ? -8.592 2.063 6.093 1.00 96.38 582 LEU A C 1
ATOM 4762 O O . LEU A 1 582 ? -9.555 2.804 5.919 1.00 96.38 582 LEU A O 1
ATOM 4766 N N . ASP A 1 583 ? -7.354 2.523 6.258 1.00 95.88 583 ASP A N 1
ATOM 4767 C CA . ASP A 1 583 ? -6.949 3.917 6.066 1.00 95.88 583 ASP A CA 1
ATOM 4768 C C . ASP A 1 583 ? -6.708 4.213 4.581 1.00 95.88 583 ASP A C 1
ATOM 4770 O O . ASP A 1 583 ? -6.483 3.297 3.784 1.00 95.88 583 ASP A O 1
ATOM 4774 N N . GLU A 1 584 ? -6.785 5.487 4.195 1.00 92.25 584 GLU A N 1
ATOM 4775 C CA . GLU A 1 584 ? -6.656 5.937 2.794 1.00 92.25 584 GLU A CA 1
ATOM 4776 C C . GLU A 1 584 ? -7.589 5.181 1.822 1.00 92.25 584 GLU A C 1
ATOM 4778 O O . GLU A 1 584 ? -7.316 5.051 0.632 1.00 92.25 584 GLU A O 1
ATOM 4783 N N . SER A 1 585 ? -8.721 4.674 2.319 1.00 91.62 585 SER A N 1
ATOM 4784 C CA . SER A 1 585 ? -9.634 3.808 1.558 1.00 91.62 585 SER A CA 1
ATOM 4785 C C . SER A 1 585 ? -10.265 4.496 0.344 1.00 91.62 585 SER A C 1
ATOM 4787 O O . SER A 1 585 ? -10.664 3.825 -0.601 1.00 91.62 585 SER A O 1
ATOM 4789 N N . ALA A 1 586 ? -10.313 5.831 0.338 1.00 89.56 586 ALA A N 1
ATOM 4790 C CA . ALA A 1 586 ? -10.787 6.617 -0.799 1.00 89.56 586 ALA A CA 1
ATOM 4791 C C . ALA A 1 586 ? -9.794 6.657 -1.979 1.00 89.56 586 ALA A C 1
ATOM 4793 O O . ALA A 1 586 ? -10.202 6.965 -3.095 1.00 89.56 586 ALA A O 1
ATOM 4794 N N . GLN A 1 587 ? -8.517 6.324 -1.752 1.00 88.12 587 GLN A N 1
ATOM 4795 C CA . GLN A 1 587 ? -7.463 6.345 -2.776 1.00 88.12 587 GLN A CA 1
ATOM 4796 C C . GLN A 1 587 ? -7.285 4.996 -3.484 1.00 88.12 587 GLN A C 1
ATOM 4798 O O . GLN A 1 587 ? -6.539 4.900 -4.459 1.00 88.12 587 GLN A O 1
ATOM 4803 N N . VAL A 1 588 ? -7.950 3.945 -2.996 1.00 88.12 588 VAL A N 1
ATOM 4804 C CA . VAL A 1 588 ? -7.835 2.589 -3.539 1.00 88.12 588 VAL A CA 1
ATOM 4805 C C . VAL A 1 588 ? -9.080 2.189 -4.310 1.00 88.12 588 VAL A C 1
ATOM 4807 O O . VAL A 1 588 ? -10.194 2.646 -4.055 1.00 88.12 588 VAL A O 1
ATOM 4810 N N . ARG A 1 589 ? -8.897 1.286 -5.266 1.00 88.56 589 ARG A N 1
ATOM 4811 C CA . ARG A 1 589 ? -10.008 0.712 -6.026 1.00 88.56 589 ARG A CA 1
ATOM 4812 C C . ARG A 1 589 ? -10.776 -0.265 -5.150 1.00 88.56 589 ARG A C 1
ATOM 4814 O O . ARG A 1 589 ? -10.202 -0.932 -4.296 1.00 88.56 589 ARG A O 1
ATOM 4821 N N . GLU A 1 590 ? -12.059 -0.448 -5.425 1.00 88.94 590 GLU A N 1
ATOM 4822 C CA . GLU A 1 590 ? -12.883 -1.371 -4.641 1.00 88.94 590 GLU A CA 1
ATOM 4823 C C . GLU A 1 590 ? -12.311 -2.809 -4.597 1.00 88.94 590 GLU A C 1
ATOM 4825 O O . GLU A 1 590 ? -12.170 -3.342 -3.497 1.00 88.94 590 GLU A O 1
ATOM 4830 N N . PRO A 1 591 ? -11.811 -3.415 -5.699 1.00 88.69 591 PRO A N 1
ATOM 4831 C CA . PRO A 1 591 ? -11.102 -4.699 -5.628 1.00 88.69 591 PRO A CA 1
ATOM 4832 C C . PRO A 1 591 ? -9.847 -4.716 -4.739 1.00 88.69 591 PRO A C 1
ATOM 4834 O O . PRO A 1 591 ? -9.515 -5.749 -4.152 1.00 88.69 591 PRO A O 1
ATOM 4837 N N . GLU A 1 592 ? -9.149 -3.586 -4.607 1.00 89.00 592 GLU A N 1
ATOM 4838 C CA . GLU A 1 592 ? -8.021 -3.445 -3.679 1.00 89.00 592 GLU A CA 1
ATOM 4839 C C . GLU A 1 592 ? -8.521 -3.372 -2.233 1.00 89.00 592 GLU A C 1
ATOM 4841 O O . GLU A 1 592 ? -7.973 -4.053 -1.368 1.00 89.00 592 GLU A O 1
ATOM 4846 N N . ALA A 1 593 ? -9.602 -2.631 -1.975 1.00 88.31 593 ALA A N 1
ATOM 4847 C CA . ALA A 1 593 ? -10.218 -2.518 -0.654 1.00 88.31 593 ALA A CA 1
ATOM 4848 C C . ALA A 1 593 ? -10.852 -3.833 -0.161 1.00 88.31 593 ALA A C 1
ATOM 4850 O O . ALA A 1 593 ? -10.812 -4.119 1.032 1.00 88.31 593 ALA A O 1
ATOM 4851 N N . ILE A 1 594 ? -11.384 -4.674 -1.057 1.00 87.81 594 ILE A N 1
ATOM 4852 C CA . ILE A 1 594 ? -11.946 -6.001 -0.721 1.00 87.81 594 ILE A CA 1
ATOM 4853 C C . ILE A 1 594 ? -10.875 -6.961 -0.206 1.00 87.81 594 ILE A C 1
ATOM 4855 O O . ILE A 1 594 ? -11.160 -7.844 0.605 1.00 87.81 594 ILE A O 1
ATOM 4859 N N . THR A 1 595 ? -9.644 -6.809 -0.683 1.00 84.44 595 THR A N 1
ATOM 4860 C CA . THR A 1 595 ? -8.529 -7.706 -0.375 1.00 84.44 595 THR A CA 1
ATOM 4861 C C . THR A 1 595 ? -8.378 -7.988 1.130 1.00 84.44 595 THR A C 1
ATOM 4863 O O . THR A 1 595 ? -8.448 -9.159 1.516 1.00 84.44 595 THR A O 1
ATOM 4866 N N . PRO A 1 596 ? -8.223 -6.973 2.005 1.00 87.88 596 PRO A N 1
ATOM 4867 C CA . PRO A 1 596 ? -8.166 -7.194 3.449 1.00 87.88 596 PRO A CA 1
ATOM 4868 C C . PRO A 1 596 ? -9.482 -7.753 4.011 1.00 87.88 596 PRO A C 1
ATOM 4870 O O . PRO A 1 596 ? -9.462 -8.569 4.936 1.00 87.88 596 PRO A O 1
ATOM 4873 N N . LEU A 1 597 ? -10.628 -7.376 3.434 1.00 88.94 597 LEU A N 1
ATOM 4874 C CA . LEU A 1 597 ? -11.953 -7.808 3.887 1.00 88.94 597 LEU A CA 1
ATOM 4875 C C . LEU A 1 597 ? -12.201 -9.307 3.701 1.00 88.94 597 LEU A C 1
ATOM 4877 O O . LEU A 1 597 ? -12.936 -9.896 4.488 1.00 88.94 597 LEU A O 1
ATOM 4881 N N . ALA A 1 598 ? -11.539 -9.966 2.747 1.00 85.81 598 ALA A N 1
ATOM 4882 C CA . ALA A 1 598 ? -11.636 -11.417 2.569 1.00 85.81 598 ALA A CA 1
ATOM 4883 C C . ALA A 1 598 ? -11.158 -12.230 3.797 1.00 85.81 598 ALA A C 1
ATOM 4885 O O . ALA A 1 598 ? -11.451 -13.422 3.916 1.00 85.81 598 ALA A O 1
ATOM 4886 N N . LEU A 1 599 ? -10.429 -11.596 4.723 1.00 89.62 599 LEU A N 1
ATOM 4887 C CA . LEU A 1 599 ? -9.984 -12.178 5.991 1.00 89.62 599 LEU A CA 1
ATOM 4888 C C . LEU A 1 599 ? -10.871 -11.797 7.188 1.00 89.62 599 LEU A C 1
ATOM 4890 O O . LEU A 1 599 ? -10.578 -12.216 8.311 1.00 89.62 599 LEU A O 1
ATOM 4894 N N . ALA A 1 600 ? -11.943 -11.034 6.978 1.00 90.44 600 ALA A N 1
ATOM 4895 C CA . ALA A 1 600 ? -12.881 -10.646 8.023 1.00 90.44 600 ALA A CA 1
ATOM 4896 C C . ALA A 1 600 ? -13.661 -11.850 8.556 1.00 90.44 600 ALA A C 1
ATOM 4898 O O . ALA A 1 600 ? -14.042 -12.736 7.791 1.00 90.44 600 ALA A O 1
ATOM 4899 N N . THR A 1 601 ? -13.932 -11.895 9.858 1.00 90.75 601 THR A N 1
ATOM 4900 C CA . THR A 1 601 ? -14.927 -12.819 10.421 1.00 90.75 601 THR A CA 1
ATOM 4901 C C . THR A 1 601 ? -16.352 -12.352 10.091 1.00 90.75 601 THR A C 1
ATOM 4903 O O . THR A 1 601 ? -16.574 -11.204 9.709 1.00 90.75 601 THR A O 1
ATOM 4906 N N . LYS A 1 602 ? -17.355 -13.229 10.248 1.00 86.62 602 LYS A N 1
ATOM 4907 C CA . LYS A 1 602 ? -18.765 -12.910 9.932 1.00 86.62 602 LYS A CA 1
ATOM 4908 C C . LYS A 1 602 ? -19.315 -11.694 10.697 1.00 86.62 602 LYS A C 1
ATOM 4910 O O . LYS A 1 602 ? -20.174 -10.992 10.176 1.00 86.62 602 LYS A O 1
ATOM 4915 N N . GLY A 1 603 ? -18.845 -11.478 11.925 1.00 85.12 603 GLY A N 1
ATOM 4916 C CA . GLY A 1 603 ? -19.246 -10.363 12.789 1.00 85.12 603 GLY A CA 1
ATOM 4917 C C . GLY A 1 603 ? -18.205 -9.250 12.870 1.00 85.12 603 GLY A C 1
ATOM 4918 O O . GLY A 1 603 ? -18.216 -8.497 13.837 1.00 85.12 603 GLY A O 1
ATOM 4919 N N . ALA A 1 604 ? -17.261 -9.190 11.928 1.00 90.00 604 ALA A N 1
ATOM 4920 C CA . ALA A 1 604 ? -16.165 -8.243 12.025 1.00 90.00 604 ALA A CA 1
ATOM 4921 C C . ALA A 1 604 ? -16.638 -6.788 11.910 1.00 90.00 604 ALA A C 1
ATOM 4923 O O . ALA A 1 604 ? -17.474 -6.458 11.067 1.00 90.00 604 ALA A O 1
ATOM 4924 N N . LYS A 1 605 ? -16.044 -5.902 12.712 1.00 90.94 605 LYS A N 1
ATOM 4925 C CA . LYS A 1 605 ? -16.225 -4.454 12.580 1.00 90.94 605 LYS A CA 1
ATOM 4926 C C . LYS A 1 605 ? -15.314 -3.933 11.472 1.00 90.94 605 LYS A C 1
ATOM 4928 O O . LYS A 1 605 ? -14.092 -4.056 11.563 1.00 90.94 605 LYS A O 1
ATOM 4933 N N . ILE A 1 606 ? -15.899 -3.330 10.443 1.00 93.19 606 ILE A N 1
ATOM 4934 C CA . ILE A 1 606 ? -15.159 -2.745 9.320 1.00 93.19 606 ILE A CA 1
ATOM 4935 C C . ILE A 1 606 ? -15.229 -1.221 9.421 1.00 93.19 606 ILE A C 1
ATOM 4937 O O . ILE A 1 606 ? -16.308 -0.657 9.610 1.00 93.19 606 ILE A O 1
ATOM 4941 N N . VAL A 1 607 ? -14.080 -0.560 9.300 1.00 95.06 607 VAL A N 1
ATOM 4942 C CA . VAL A 1 607 ? -13.957 0.901 9.290 1.00 95.06 607 VAL A CA 1
ATOM 4943 C C . VAL A 1 607 ? -13.186 1.318 8.047 1.00 95.06 607 VAL A C 1
ATOM 4945 O O . VAL A 1 607 ? -12.065 0.859 7.841 1.00 95.06 607 VAL A O 1
ATOM 4948 N N . LEU A 1 608 ? -13.783 2.191 7.242 1.00 95.00 608 LEU A N 1
ATOM 4949 C CA . LEU A 1 608 ? -13.197 2.760 6.032 1.00 95.00 608 LEU A CA 1
ATOM 4950 C C . LEU A 1 608 ? -12.899 4.233 6.296 1.00 95.00 608 LEU A C 1
ATOM 4952 O O . LEU A 1 608 ? -13.825 5.031 6.432 1.00 95.00 608 LEU A O 1
ATOM 4956 N N . ALA A 1 609 ? -11.626 4.596 6.422 1.00 95.50 609 ALA A N 1
ATOM 4957 C CA . ALA A 1 609 ? -11.201 5.976 6.597 1.00 95.50 609 ALA A CA 1
ATOM 4958 C C . ALA A 1 609 ? -10.649 6.539 5.291 1.00 95.50 609 ALA A C 1
ATOM 4960 O O . ALA A 1 609 ? -9.881 5.875 4.596 1.00 95.50 609 ALA A O 1
ATOM 4961 N N . GLY A 1 610 ? -11.045 7.755 4.935 1.00 92.44 610 GLY A N 1
ATOM 4962 C CA . GLY A 1 610 ? -10.639 8.359 3.672 1.00 92.44 610 GLY A CA 1
ATOM 4963 C C . GLY A 1 610 ? -11.350 9.673 3.396 1.00 92.44 610 GLY A C 1
ATOM 4964 O O . GLY A 1 610 ? -12.204 10.113 4.163 1.00 92.44 610 GLY A O 1
ATOM 4965 N N . ASP A 1 611 ? -10.970 10.309 2.299 1.00 87.94 611 ASP A N 1
ATOM 4966 C CA . ASP A 1 611 ? -11.592 11.523 1.791 1.00 87.94 611 ASP A CA 1
ATOM 4967 C C . ASP A 1 611 ? -11.609 11.438 0.269 1.00 87.94 611 ASP A C 1
ATOM 4969 O O . ASP A 1 611 ? -10.566 11.242 -0.337 1.00 87.94 611 ASP A O 1
ATOM 4973 N N . THR A 1 612 ? -12.784 11.548 -0.347 1.00 83.62 612 THR A N 1
ATOM 4974 C CA . THR A 1 612 ? -12.930 11.443 -1.806 1.00 83.62 612 THR A CA 1
ATOM 4975 C C . THR A 1 612 ? -12.417 12.676 -2.552 1.00 83.62 612 THR A C 1
ATOM 4977 O O . THR A 1 612 ? -12.431 12.679 -3.779 1.00 83.62 612 THR A O 1
ATOM 4980 N N . GLN A 1 613 ? -12.052 13.745 -1.834 1.00 83.44 613 GLN A N 1
ATOM 4981 C CA . GLN A 1 613 ? -11.429 14.943 -2.408 1.00 83.44 613 GLN A CA 1
ATOM 4982 C C . GLN A 1 613 ? -9.889 14.892 -2.395 1.00 83.44 613 GLN A C 1
ATOM 4984 O O . GLN A 1 613 ? -9.264 15.812 -2.917 1.00 83.44 613 GLN A O 1
ATOM 4989 N N . GLN A 1 614 ? -9.296 13.844 -1.809 1.00 70.50 614 GLN A N 1
ATOM 4990 C CA . GLN A 1 614 ? -7.854 13.557 -1.790 1.00 70.50 614 GLN A CA 1
ATOM 4991 C C . GLN A 1 614 ? -7.543 12.450 -2.788 1.00 70.50 614 GLN A C 1
ATOM 4993 O O . GLN A 1 614 ? -6.513 12.572 -3.484 1.00 70.50 614 GLN A O 1
#

Foldseek 3Di:
DVVVVVVVVVVVVVVVVVVVVVVVVVVVVLLVVLCVLVQVVLVVLVHHPVLQQAFDDLVCLLVLLVLADQCVLQLLVLLVNDPVVLVVLVVPAPDSSSSSSVSSVVVSVVRDTNSSSLSSRCVVDPPPRVSNVSSSNVSSVVVVVDDDDDDDDDDDDDDDDDDDDDDDDDDDDDDDDDDDDDDDDDDDDDDDDDDPDPPVPPDPDDDDPLVVVVVVLVVPADDPVLEDDPVCPVVDDLVSQLSHVSNVLSVVLVVLLVVLCVQAWDQWKKWWWFPDDDPVQDDPDPDDKTKTWIAPHALVNLQCLVPWFQWKFKAAHPDNHTQFIWGFGPVSNPDRDSIGIIITGDDPSVVVQQVVFDDDVRTGMDTITMRTHTPSVVSSLLSVLSVLQDSLLSCQAVPDPVLDDDPVQFDCPLFDQPPPPPPLLDDDPPPLVVLLSVLLTAGPPPDHAHHAAEAEDDPPNCLLSSVLSSLLRQLVSCVVVVAQAEEEEAEADPVSLVCSCPSHPLSVCVVDPDPAAAAEEDCDQDPDRPSVRYDYLVRCQVCLVVVLPGSGYYYGYYLSVLLSCCVRRDDPQAARHQEYHYAQQLVDDPSSVSRNVSRHGSHHHHYHYHYVVD

Mean predicted aligned error: 17.74 Å

pLDDT: mean 78.98, std 20.2, range [19.8, 98.56]

Secondary structure (DSSP, 8-state):
-HHHHHHHHHHHHHHHHHHHHHHHHHHHHHHHHHHHHHHHHHHHTT--HHHHTPBPPGGGHHHHHHHS-S-HHHHHHHTT--HHHHHHHHHH-SSHHHHHHHHHHHHHHTT-BHHHHHHHHHHHS-TT-HHHHHHHHHHHHHHHT-------------------------------------------------------------S-HHHHHHHHHHTSPPPGGGS--GGGGGG--HHHHHHHHHHHHHHHHHHHHHHHHHHH-EEEEEEEEESS--GGG--S--S-EEEEEEES--HHHHHHHHHHEEEEEEEETTS--EEEEEEE-GGGGT--SSEEEEEEE--HHHHHHHHTSEEETTEEEEEEEEEEEE-HHHHHHHHHHHHH--HHHHHHHS--GGGS--GGGEE-TT--------GGG---TTTHHHHHHHHHPEES-TTSPPPPEEEE--TTS-HHHHHHHHHHHHHHHHHHHT--EEEEEE-SSHHHHHHIIIIIIHHHHHHS--SSEEEEE-SS---STTGGGEE-HHHHHHHHHHHHH-SEEEEE--HHHHHHHHHHH--TTT-SEEEEEETTGGGS-HHHHHHHHTTEEEEEEEEEEE-TT-

Nearest PDB structures (foldseek):
  5jch-assembly2_B  TM=6.865E-01  e=1.284E-03  Gallus gallus
  5jch-assembly1_A  TM=6.864E-01  e=1.284E-03  Gallus gallus
  5jcf-assembly2_B  TM=6.676E-01  e=1.842E-03  Gallus gallus
  5jc3-assembly1_A  TM=6.802E-01  e=3.247E-03  Gallus gallus
  7nga-assembly1_A  TM=6.246E-01  e=1.578E-03  Mus musculus

Solvent-accessible surface area (backbone atoms only — not comparable to full-atom values): 35606 Å² total; per-residue (Å²): 112,71,68,66,55,51,55,51,49,55,49,54,48,49,60,46,51,55,49,50,52,50,51,53,51,52,49,49,54,51,49,52,54,48,50,58,56,47,50,58,57,36,44,76,63,76,38,56,72,73,68,34,64,43,61,62,50,82,91,48,35,69,64,54,34,69,47,50,66,95,58,51,64,60,26,37,49,67,65,70,50,54,66,72,57,55,51,50,41,61,73,73,29,93,47,74,63,52,30,34,36,55,50,47,56,58,38,40,78,71,60,39,27,46,49,58,52,46,51,22,43,43,78,62,44,56,90,82,40,65,43,56,53,55,51,51,52,50,52,38,51,60,53,66,75,54,69,88,86,74,92,80,86,89,84,81,92,81,82,90,82,83,88,83,86,83,88,86,87,82,88,86,85,89,82,85,86,90,89,86,88,88,86,89,88,83,90,87,85,88,82,89,80,81,89,72,79,79,69,79,76,81,64,78,86,62,86,54,78,58,60,58,52,48,62,53,50,70,77,57,73,71,56,76,89,47,49,74,50,88,92,42,57,88,71,65,40,71,86,48,43,51,55,27,51,51,36,51,50,51,54,52,53,52,51,50,42,52,52,47,35,72,69,60,36,45,64,78,30,36,41,36,38,40,76,64,76,55,75,94,73,65,63,101,62,99,62,82,57,47,42,32,31,38,33,82,47,52,45,73,44,42,48,48,45,66,72,49,30,58,35,37,38,35,24,41,54,98,49,91,50,71,32,49,64,27,34,69,37,81,62,47,82,82,46,78,75,42,45,44,38,30,40,29,66,75,35,73,54,42,55,55,52,53,71,75,26,49,81,48,96,65,27,34,33,40,68,21,20,40,43,58,36,55,39,53,68,61,55,53,49,34,50,46,22,48,73,56,44,45,70,60,51,44,43,19,77,55,56,53,77,87,43,60,66,61,79,85,48,52,46,60,90,84,63,78,76,69,82,65,82,48,78,74,51,66,67,53,80,82,55,50,45,53,51,38,51,60,70,68,44,49,69,73,61,90,85,59,40,55,51,60,44,76,47,70,55,68,87,91,73,44,67,69,43,45,52,54,39,41,53,52,47,52,42,52,51,20,61,75,72,73,44,76,31,25,34,39,38,28,19,76,45,70,68,61,46,47,42,50,37,73,57,39,56,47,50,47,50,74,77,40,88,64,99,50,48,58,38,37,53,34,93,63,85,56,86,61,89,65,33,88,31,47,36,37,66,68,56,43,62,73,45,24,72,61,59,69,69,54,49,43,36,38,41,33,24,29,36,76,54,34,44,67,42,46,88,59,51,61,36,89,101,48,29,58,23,41,30,37,42,30,38,52,45,53,80,50,53,68,48,48,61,39,23,52,50,44,32,37,23,73,78,26,50,40,36,43,25,31,37,88,92,112

Radius of gyration: 31.33 Å; Cα contacts (8 Å, |Δi|>4): 809; chains: 1; bounding box: 89×103×79 Å

Sequence (614 aa):
MKTKCIQRKEEEERLKEERQEQEEQLEYEMKENFLTQIRSKAFSEGLDVPDLQVNLRQEDVDLVAGQIGKDWYTFGKYMKVEESTLDHIKEMGKDKLERKIKLLEHLIIKKVRFEDIIYGLYNSADEHNPSIHSILEYLFRIRIEKPEESSDGQISAADKKQNKSLEPNEKWGQRIRPYEKQNSKSRLQDQNLTPQSRRILVSQRMPLPWQAKFAARQKSPPTPSQLMSRHCLSDLTPECYQLHFYSALWLEEDEHIKKLSKKCDGLNYKLTIYDKVPDFLVQNFHHKSYYGYLSGLSDDKIEYATQASDNVTLLKLGSNTRLCTAFKHRWNFNHLENRMYIVAPNSPELSEAMKNGTAVKGGKEIGISAQFTVKYSYFDHLHHAVDKAPEYVVKCLLPGESSFGDPASYTFDGFDPWHSNFPCTKLDEKHQLKALKMIVSESSSTCKPAPPVILYGPFGTGKTRILARAAFEVMMNGVNKNEFTRILISAHHEISITTFIFAYFGVISKLSHLPFKVILISRQENKGVYKDMYMTPEEFAWKSADIRTMPHVIIIATYTMSLNLYQYLHFPNKGFFTHLFLDESAQVREPEAITPLALATKGAKIVLAGDTQQ